Protein AF-A0A812VW55-F1 (afdb_monomer_lite)

Sequence (565 aa):
MFAVNARRAIAVASAATVKLHWDRREGDRERWERSRPLRCEELTLQATAQRLLPHAVQFAELHGLLYGAKDRSSDASAATQCPVAMLPFKIPRRAFDECVALSPLWNQLVDAAARDLQWLYATLEPAAKADDFTARLLQMSRELHKEGLRQPMMLGIHRSDYMLHESGTPRFLQVELNTIASSMASHSANVRKLHNYVLGRYGSQSDDVGRSLQAHFGVPSTQIVDRLPANVALKEIPRAFAKAHAAHGVKDAFVLFVVQDDERNFADQRFLEYALWEDPKRDPNFDNHPYSNLRGRTMESKCSLAEKVSTIQLPSIEGGGLGHLGMKVIELIIAASLHFVPSMARAPRFALLSLVAAFALLRWSAPSFAGARGPKVSFQSALQQKLTAFGRHSCTARAAVGIFYATQTGNTETVASKLAEATGLEASDYDGEDFSDLDGVIAGCPTWNTGADEYRSGTTWDDYLDTIKEYDLKGKVVAVFGCGDSQSYADNFCDGIEELHDAFRAAGAKMVGYVDESGYSYGESKSVKDGKFLGLPLDEDNEDDQTDDRIAAWVEQLKGEGMPL

Secondary structure (DSSP, 8-state):
--SSGGGTT-SSSSSTTS--------S-HHHHSS-PPPPHHHHHHHHHHHHHHHHHHHHHHHTT-EEE-S--SS-TT-EEEPP--SSPPP--HHHHHHHHHHHHHHHHHHHHHHH-HHHHHHHHHHHHTT-HHHHHHHHHHHHHHHH--S--------EEEEEEE-SSS-EEEEEEEE-SS---HHHHHHHHHHHHHHIIIIITSSSHHHHHHHHHHTS-TTTTTTTSPP--HHHHHHHHHHHHHHHH--TT-EEEEEE-TT-S-HHHHHHHHHHHHS--TT-TT-SS-S-TTTTT-EEEEE--TTS-TT-------TT--TTTTTTSEEEEE---------SS-------SS-SS------------------------SSSSS-----S--------SEEEEE--SSSHHHHHHHHHHHHHT--EEE-SS---TT-SEEEEEEE--STT-SS--S-SHHHHHHHHHHTS--TT-EEEEEEE--TTTTGGGTTTHHHHHHHHHHHTT-EEE--EEGGG---S--TTEETTEESSEEE-TTT-HHHHHHHHHHHHHHHHHHT---

Foldseek 3Di:
DPPPQVVVLPPCLLVPLPPPDDDDDPPCPVVPVPDPPDDPLSVLVSVLSVVCVVVLLVLQVVQLQWWADPDCVPPVPHIDHHNADLADDDDDPVQVVVVVVCVVVVVVVCVVQVPPLVNVCVVCVVVLVFDVVSVVVNVVVVVCVVVNPPDPDDFWDKDWDWDWDPPPPTHTDTQDIGGFQPFCLSVVQSSLVSNLCLLLVQCLDPDSSVVSQCVVNVHHSVCSNVPRDHRCSLPVVLVSVLVVVVVLVQQQAAEEEEDEPNGGSVSRVVSSVVSLADDVVVDPPDDPDSRPSHHVGYAYFYDDVVDPPVDRPGPDPPDDDPVPRVSRYDYGHNDDPPDDDDDDDDDADDDPRDDDDDDDDDDDDDDDDDDDDDDDDDDDDDPPPPPDDPDDDDDLDQPAEEEEEWDDPCPQVVLSVLLCVLQVHDYDYDPPDDCPSYLEYEYEAEADQQPDPADGRVTVCSVCLQVLLQAQQANREYAYEYEAAQPPRLAAFRQVRVSNLVSNVSNNHHQFQWAACPVDRGDHHNQDDPRTGSHHGDYCPPVVVCSSVSSNVSVVRCVVVPRPD

Radius of gyration: 27.78 Å; chains: 1; bounding box: 67×78×72 Å

Structure (mmCIF, N/CA/C/O backbone):
data_AF-A0A812VW55-F1
#
_entry.id   AF-A0A812VW55-F1
#
loop_
_atom_site.group_PDB
_atom_site.id
_atom_site.type_symbol
_atom_site.label_atom_id
_atom_site.label_alt_id
_atom_site.label_comp_id
_atom_site.label_asym_id
_atom_site.label_entity_id
_atom_site.label_seq_id
_atom_site.pdbx_PDB_ins_code
_atom_site.Cartn_x
_atom_site.Cartn_y
_atom_site.Cartn_z
_atom_site.occupancy
_atom_site.B_iso_or_equiv
_atom_site.auth_seq_id
_atom_site.auth_comp_id
_atom_site.auth_asym_id
_atom_site.auth_atom_id
_atom_site.pdbx_PDB_model_num
ATOM 1 N N . MET A 1 1 ? -16.621 -4.123 -27.267 1.00 25.91 1 MET A N 1
ATOM 2 C CA . MET A 1 1 ? -16.439 -2.985 -26.340 1.00 25.91 1 MET A CA 1
ATOM 3 C C . MET A 1 1 ? -15.447 -3.323 -25.208 1.00 25.91 1 MET A C 1
ATOM 5 O O . MET A 1 1 ? -15.561 -2.794 -24.121 1.00 25.91 1 MET A O 1
ATOM 9 N N . PHE A 1 2 ? -14.440 -4.173 -25.479 1.00 25.84 2 PHE A N 1
ATOM 10 C CA . PHE A 1 2 ? -13.490 -4.737 -24.495 1.00 25.84 2 PHE A CA 1
ATOM 11 C C . PHE A 1 2 ? -12.021 -4.354 -24.791 1.00 25.84 2 PHE A C 1
ATOM 13 O O . PHE A 1 2 ? -11.095 -5.026 -24.361 1.00 25.84 2 PHE A O 1
ATOM 20 N N . ALA A 1 3 ? -11.788 -3.296 -25.575 1.00 25.17 3 ALA A N 1
ATOM 21 C CA . ALA A 1 3 ? -10.467 -3.009 -26.152 1.00 25.17 3 ALA A CA 1
ATOM 22 C C . ALA A 1 3 ? -9.852 -1.660 -25.734 1.00 25.17 3 ALA A C 1
ATOM 24 O O . ALA A 1 3 ? -8.789 -1.307 -26.234 1.00 25.17 3 ALA A O 1
ATOM 25 N N . VAL A 1 4 ? -10.485 -0.907 -24.826 1.00 25.30 4 VAL A N 1
ATOM 26 C CA . VAL A 1 4 ? -10.019 0.449 -24.461 1.00 25.30 4 VAL A CA 1
ATOM 27 C C . VAL A 1 4 ? -9.321 0.493 -23.090 1.00 25.30 4 VAL A C 1
ATOM 29 O O . VAL A 1 4 ? -8.389 1.271 -22.916 1.00 25.30 4 VAL A O 1
ATOM 32 N N . ASN A 1 5 ? -9.613 -0.437 -22.171 1.00 29.86 5 ASN A N 1
ATOM 33 C CA . ASN A 1 5 ? -8.994 -0.454 -20.832 1.00 29.86 5 ASN A CA 1
ATOM 34 C C . ASN A 1 5 ? -7.623 -1.155 -20.751 1.00 29.86 5 ASN A C 1
ATOM 36 O O . ASN A 1 5 ? -6.905 -0.983 -19.770 1.00 29.86 5 ASN A O 1
ATOM 40 N N . ALA A 1 6 ? -7.193 -1.866 -21.800 1.00 29.61 6 ALA A N 1
ATOM 41 C CA . ALA A 1 6 ? -5.897 -2.556 -21.817 1.00 29.61 6 ALA A CA 1
ATOM 42 C C . ALA A 1 6 ? -4.683 -1.612 -21.979 1.00 29.61 6 ALA A C 1
ATOM 44 O O . ALA A 1 6 ? -3.548 -2.030 -21.763 1.00 29.61 6 ALA A O 1
ATOM 45 N N . ARG A 1 7 ? -4.890 -0.338 -22.355 1.00 28.98 7 ARG A N 1
ATOM 46 C CA . ARG A 1 7 ? -3.792 0.630 -22.554 1.00 28.98 7 ARG A CA 1
ATOM 47 C C . ARG A 1 7 ? -3.378 1.380 -21.282 1.00 28.98 7 ARG A C 1
ATOM 49 O O . ARG A 1 7 ? -2.230 1.800 -21.202 1.00 28.98 7 ARG A O 1
ATOM 56 N N . ARG A 1 8 ? -4.252 1.504 -20.275 1.00 31.56 8 ARG A N 1
ATOM 57 C CA . ARG A 1 8 ? -3.973 2.280 -19.044 1.00 31.56 8 ARG A CA 1
ATOM 58 C C . ARG A 1 8 ? -3.249 1.496 -17.936 1.00 31.56 8 ARG A C 1
ATOM 60 O O . ARG A 1 8 ? -2.730 2.106 -17.014 1.00 31.56 8 ARG A O 1
ATOM 67 N N . ALA A 1 9 ? -3.087 0.175 -18.064 1.00 32.41 9 ALA A N 1
ATOM 68 C CA . ALA A 1 9 ? -2.228 -0.618 -17.168 1.00 32.41 9 ALA A CA 1
ATOM 69 C C . ALA A 1 9 ? -0.722 -0.537 -17.522 1.00 32.41 9 ALA A C 1
ATOM 71 O O . ALA A 1 9 ? 0.112 -1.203 -16.907 1.00 32.41 9 ALA A O 1
ATOM 72 N N . ILE A 1 10 ? -0.354 0.260 -18.533 1.00 36.84 10 ILE A N 1
ATOM 73 C CA . ILE A 1 10 ? 0.981 0.273 -19.144 1.00 36.84 10 ILE A CA 1
ATOM 74 C C . ILE A 1 10 ? 1.537 1.705 -19.134 1.00 36.84 10 ILE A C 1
ATOM 76 O O . ILE A 1 10 ? 1.794 2.301 -20.171 1.00 36.84 10 ILE A O 1
ATOM 80 N N . ALA A 1 11 ? 1.755 2.246 -17.936 1.00 29.52 11 ALA A N 1
ATOM 81 C CA . ALA A 1 11 ? 2.668 3.376 -17.719 1.00 29.52 11 ALA A CA 1
ATOM 82 C C . ALA A 1 11 ? 3.926 2.976 -16.921 1.00 29.52 11 ALA A C 1
ATOM 84 O O . ALA A 1 11 ? 4.789 3.804 -16.662 1.00 29.52 11 ALA A O 1
ATOM 85 N N . VAL A 1 12 ? 4.089 1.691 -16.570 1.00 32.25 12 VAL A N 1
ATOM 86 C CA . VAL A 1 12 ? 5.281 1.211 -15.832 1.00 32.25 12 VAL A CA 1
ATOM 87 C C . VAL A 1 12 ? 6.010 0.062 -16.546 1.00 32.25 12 VAL A C 1
ATOM 89 O O . VAL A 1 12 ? 7.169 -0.212 -16.250 1.00 32.25 12 VAL A O 1
ATOM 92 N N . ALA A 1 13 ? 5.411 -0.564 -17.567 1.00 29.78 13 ALA A N 1
ATOM 93 C CA . ALA A 1 13 ? 6.062 -1.648 -18.315 1.00 29.78 13 ALA A CA 1
ATOM 94 C C . ALA A 1 13 ? 6.881 -1.191 -19.545 1.00 29.78 13 ALA A C 1
ATOM 96 O O . ALA A 1 13 ? 7.642 -1.991 -20.084 1.00 29.78 13 ALA A O 1
ATOM 97 N N . SER A 1 14 ? 6.812 0.082 -19.960 1.00 29.41 14 SER A N 1
ATOM 98 C CA . SER A 1 14 ? 7.770 0.674 -20.919 1.00 29.41 14 SER A CA 1
ATOM 99 C C . SER A 1 14 ? 8.975 1.337 -20.234 1.00 29.41 14 SER A C 1
ATOM 101 O O . SER A 1 14 ? 10.020 1.475 -20.867 1.00 29.41 14 SER A O 1
ATOM 103 N N . ALA A 1 15 ? 8.870 1.633 -18.930 1.00 29.83 15 ALA A N 1
ATOM 104 C CA . ALA A 1 15 ? 9.969 2.037 -18.045 1.00 29.83 15 ALA A CA 1
ATOM 105 C C . ALA A 1 15 ? 10.716 0.837 -17.411 1.00 29.83 15 ALA A C 1
ATOM 107 O O . ALA A 1 15 ? 11.687 1.002 -16.669 1.00 29.83 15 ALA A O 1
ATOM 108 N N . ALA A 1 16 ? 10.286 -0.396 -17.710 1.00 30.59 16 ALA A N 1
ATOM 109 C CA . ALA A 1 16 ? 10.711 -1.629 -17.042 1.00 30.59 16 ALA A CA 1
ATOM 110 C C . ALA A 1 16 ? 12.095 -2.166 -17.459 1.00 30.59 16 ALA A C 1
ATOM 112 O O . ALA A 1 16 ? 12.325 -3.377 -17.483 1.00 30.59 16 ALA A O 1
ATOM 113 N N . THR A 1 17 ? 13.061 -1.290 -17.743 1.00 29.94 17 THR A N 1
ATOM 114 C CA . THR A 1 17 ? 14.485 -1.678 -17.716 1.00 29.94 17 THR A CA 1
ATOM 115 C C . THR A 1 17 ? 15.414 -0.635 -17.082 1.00 29.94 17 THR A C 1
ATOM 117 O O . THR A 1 17 ? 16.628 -0.805 -17.101 1.00 29.94 17 THR A O 1
ATOM 120 N N . VAL A 1 18 ? 14.885 0.390 -16.402 1.00 29.70 18 VAL A N 1
ATOM 121 C CA . VAL A 1 18 ? 15.720 1.348 -15.646 1.00 29.70 18 VAL A CA 1
ATOM 122 C C . VAL A 1 18 ? 15.209 1.536 -14.221 1.00 29.70 18 VAL A C 1
ATOM 124 O O . VAL A 1 18 ? 14.910 2.634 -13.783 1.00 29.70 18 VAL A O 1
ATOM 127 N N . LYS A 1 19 ? 15.120 0.444 -13.462 1.00 32.22 19 LYS A N 1
ATOM 128 C CA . LYS A 1 19 ? 15.203 0.487 -11.990 1.00 32.22 19 LYS A CA 1
ATOM 129 C C . LYS A 1 19 ? 16.060 -0.684 -11.507 1.00 32.22 19 LYS A C 1
ATOM 131 O O . LYS A 1 19 ? 15.605 -1.580 -10.808 1.00 32.22 19 LYS A O 1
ATOM 136 N N . LEU A 1 20 ? 17.317 -0.699 -11.951 1.00 30.31 20 LEU A N 1
ATOM 137 C CA . LEU A 1 20 ? 18.389 -1.505 -11.365 1.00 30.31 20 LEU A CA 1
ATOM 138 C C . LEU A 1 20 ? 19.392 -0.548 -10.717 1.00 30.31 20 LEU A C 1
ATOM 140 O O . LEU A 1 20 ? 20.309 -0.080 -11.386 1.00 30.31 20 LEU A O 1
ATOM 144 N N . HIS A 1 21 ? 19.121 -0.227 -9.452 1.00 26.58 21 HIS A N 1
ATOM 145 C CA . HIS A 1 21 ? 20.035 0.109 -8.351 1.00 26.58 21 HIS A CA 1
ATOM 146 C C . HIS A 1 21 ? 19.338 1.065 -7.383 1.00 26.58 21 HIS A C 1
ATOM 148 O O . HIS A 1 21 ? 18.957 2.176 -7.742 1.00 26.58 21 HIS A O 1
ATOM 154 N N . TRP A 1 22 ? 19.161 0.593 -6.154 1.00 26.17 22 TRP A N 1
ATOM 155 C CA . TRP A 1 22 ? 18.774 1.401 -5.011 1.00 26.17 22 TRP A CA 1
ATOM 156 C C . TRP A 1 22 ? 20.063 1.816 -4.298 1.00 26.17 22 TRP A C 1
ATOM 158 O O . TRP A 1 22 ? 20.622 1.026 -3.545 1.00 26.17 22 TRP A O 1
ATOM 168 N N . ASP A 1 23 ? 20.551 3.029 -4.555 1.00 27.92 23 ASP A N 1
ATOM 169 C CA . ASP A 1 23 ? 21.560 3.668 -3.704 1.00 27.92 23 ASP A CA 1
ATOM 170 C C . ASP A 1 23 ? 21.114 5.116 -3.444 1.00 27.92 23 ASP A C 1
ATOM 172 O O . ASP A 1 23 ? 21.144 5.976 -4.325 1.00 27.92 23 ASP A O 1
ATOM 176 N N . ARG A 1 24 ? 20.570 5.352 -2.245 1.00 33.72 24 ARG A N 1
ATOM 177 C CA . ARG A 1 24 ? 20.049 6.647 -1.785 1.00 33.72 24 ARG A CA 1
ATOM 178 C C . ARG A 1 24 ? 21.213 7.517 -1.304 1.00 33.72 24 ARG A C 1
ATOM 180 O O . ARG A 1 24 ? 21.607 7.403 -0.146 1.00 33.72 24 ARG A O 1
ATOM 187 N N . ARG A 1 25 ? 21.726 8.398 -2.170 1.00 31.45 25 ARG A N 1
ATOM 188 C CA . ARG A 1 25 ? 22.395 9.665 -1.803 1.00 31.45 25 ARG A CA 1
ATOM 189 C C . ARG A 1 25 ? 22.074 10.727 -2.862 1.00 31.45 25 ARG A C 1
ATOM 191 O O . ARG A 1 25 ? 22.476 10.598 -4.011 1.00 31.45 25 ARG A O 1
ATOM 198 N N . GLU A 1 26 ? 21.335 11.757 -2.463 1.00 38.94 26 GLU A N 1
ATOM 199 C CA . GLU A 1 26 ? 20.624 12.734 -3.315 1.00 38.94 26 GLU A CA 1
ATOM 200 C C . GLU A 1 26 ? 21.482 13.845 -3.950 1.00 38.94 26 GLU A C 1
ATOM 202 O O . GLU A 1 26 ? 20.957 14.835 -4.434 1.00 38.94 26 GLU A O 1
ATOM 207 N N . GLY A 1 27 ? 22.801 13.677 -4.043 1.00 31.33 27 GLY A N 1
ATOM 208 C CA . GLY A 1 27 ? 23.683 14.706 -4.616 1.00 31.33 27 GLY A CA 1
ATOM 209 C C . GLY A 1 27 ? 23.893 14.662 -6.137 1.00 31.33 27 GLY A C 1
ATOM 210 O O . GLY A 1 27 ? 24.720 15.420 -6.625 1.00 31.33 27 GLY A O 1
ATOM 211 N N . ASP A 1 28 ? 23.247 13.755 -6.882 1.00 34.38 28 ASP A N 1
ATOM 212 C CA . ASP A 1 28 ? 23.661 13.427 -8.266 1.00 34.38 28 ASP A CA 1
ATOM 213 C C . ASP A 1 28 ? 22.475 13.208 -9.250 1.00 34.38 28 ASP A C 1
ATOM 215 O O . ASP A 1 28 ? 22.609 12.477 -10.233 1.00 34.38 28 ASP A O 1
ATOM 219 N N . ARG A 1 29 ? 21.296 13.825 -9.026 1.00 37.91 29 ARG A N 1
ATOM 220 C CA . ARG A 1 29 ? 20.134 13.693 -9.947 1.00 37.91 29 ARG A CA 1
ATOM 221 C C . ARG A 1 29 ? 20.349 14.367 -11.311 1.00 37.91 29 ARG A C 1
ATOM 223 O O . ARG A 1 29 ? 20.083 13.725 -12.325 1.00 37.91 29 ARG A O 1
ATOM 230 N N . GLU A 1 30 ? 20.947 15.560 -11.376 1.00 34.97 30 GLU A N 1
ATOM 231 C CA . GLU A 1 30 ? 21.299 16.202 -12.663 1.00 34.97 30 GLU A CA 1
ATOM 232 C C . GLU A 1 30 ? 22.324 15.392 -13.479 1.00 34.97 30 GLU A C 1
ATOM 234 O O . GLU A 1 30 ? 22.380 15.467 -14.710 1.00 34.97 30 GLU A O 1
ATOM 239 N N . ARG A 1 31 ? 23.134 14.554 -12.819 1.00 36.34 31 ARG A N 1
ATOM 240 C CA . ARG A 1 31 ? 24.036 13.631 -13.513 1.00 36.34 31 ARG A CA 1
ATOM 241 C C . ARG A 1 31 ? 23.276 12.464 -14.151 1.00 36.34 31 ARG A C 1
ATOM 243 O O . ARG A 1 31 ? 23.803 11.882 -15.102 1.00 36.34 31 ARG A O 1
ATOM 250 N N . TRP A 1 32 ? 22.071 12.124 -13.677 1.00 36.53 32 TRP A N 1
ATOM 251 C CA . TRP A 1 32 ? 21.369 10.917 -14.117 1.00 36.53 32 TRP A CA 1
ATOM 252 C C . TRP A 1 32 ? 20.424 11.109 -15.305 1.00 36.53 32 TRP A C 1
ATOM 254 O O . TRP A 1 32 ? 20.273 10.202 -16.124 1.00 36.53 32 TRP A O 1
ATOM 264 N N . GLU A 1 33 ? 19.852 12.304 -15.450 1.00 37.69 33 GLU A N 1
ATOM 265 C CA . GLU A 1 33 ? 19.030 12.670 -16.615 1.00 37.69 33 GLU A CA 1
ATOM 266 C C . GLU A 1 33 ? 19.855 12.945 -17.876 1.00 37.69 33 GLU A C 1
ATOM 268 O O . GLU A 1 33 ? 19.335 12.926 -18.996 1.00 37.69 33 GLU A O 1
ATOM 273 N N . ARG A 1 34 ? 21.186 13.029 -17.745 1.00 37.44 34 ARG A N 1
ATOM 274 C CA . ARG A 1 34 ? 22.059 12.640 -18.851 1.00 37.44 34 ARG A CA 1
ATOM 275 C C . ARG A 1 34 ? 21.916 11.143 -19.051 1.00 37.44 34 ARG A C 1
ATOM 277 O O . ARG A 1 34 ? 22.657 10.365 -18.457 1.00 37.44 34 ARG A O 1
ATOM 284 N N . SER A 1 35 ? 20.958 10.778 -19.903 1.00 44.16 35 SER A N 1
ATOM 285 C CA . SER A 1 35 ? 20.797 9.463 -20.518 1.00 44.16 35 SER A CA 1
ATOM 286 C C . SER A 1 35 ? 22.146 8.759 -20.639 1.00 44.16 35 SER A C 1
ATOM 288 O O . SER A 1 35 ? 22.896 8.958 -21.600 1.00 44.16 35 SER A O 1
ATOM 290 N N . ARG A 1 36 ? 22.480 7.896 -19.664 1.00 46.25 36 ARG A N 1
ATOM 291 C CA . ARG A 1 36 ? 23.476 6.888 -19.989 1.00 46.25 36 ARG A CA 1
ATOM 292 C C . ARG A 1 36 ? 22.839 6.092 -21.117 1.00 46.25 36 ARG A C 1
ATOM 294 O O . ARG A 1 36 ? 21.678 5.689 -20.980 1.00 46.25 36 ARG A O 1
ATOM 301 N N . PRO A 1 37 ? 23.537 5.889 -22.237 1.00 43.78 37 PRO A N 1
ATOM 302 C CA . PRO A 1 37 ? 23.048 4.950 -23.218 1.00 43.78 37 PRO A CA 1
ATOM 303 C C . PRO A 1 37 ? 22.781 3.640 -22.478 1.00 43.78 37 PRO A C 1
ATOM 305 O O . PRO A 1 37 ? 23.650 3.137 -21.755 1.00 43.78 37 PRO A O 1
ATOM 308 N N . LEU A 1 38 ? 21.546 3.148 -22.595 1.00 46.91 38 LEU A N 1
ATOM 309 C CA . LEU A 1 38 ? 21.190 1.839 -22.075 1.00 46.91 38 LEU A CA 1
ATOM 310 C C . LEU A 1 38 ? 22.217 0.850 -22.603 1.00 46.91 38 LEU A C 1
ATOM 312 O O . LEU A 1 38 ? 22.577 0.869 -23.786 1.00 46.91 38 LEU A O 1
ATOM 316 N N . ARG A 1 39 ? 22.716 -0.012 -21.720 1.00 55.88 39 ARG A N 1
ATOM 317 C CA . ARG A 1 39 ? 23.609 -1.076 -22.181 1.00 55.88 39 ARG A CA 1
ATOM 318 C C . ARG A 1 39 ? 22.828 -1.941 -23.169 1.00 55.88 39 ARG A C 1
ATOM 320 O O . ARG A 1 39 ? 21.616 -2.091 -23.037 1.00 55.88 39 ARG A O 1
ATOM 327 N N . CYS A 1 40 ? 23.506 -2.541 -24.146 1.00 55.09 40 CYS A N 1
ATOM 328 C CA . CYS A 1 40 ? 22.842 -3.403 -25.135 1.00 55.09 40 CYS A CA 1
ATOM 329 C C . CYS A 1 40 ? 21.952 -4.475 -24.474 1.00 55.09 40 CYS A C 1
ATOM 331 O O . CYS A 1 40 ? 20.873 -4.782 -24.973 1.00 55.09 40 CYS A O 1
ATOM 333 N N . GLU A 1 41 ? 22.361 -4.989 -23.313 1.00 61.97 41 GLU A N 1
ATOM 334 C CA . GLU A 1 41 ? 21.586 -5.935 -22.501 1.00 61.97 41 GLU A CA 1
ATOM 335 C C . GLU A 1 41 ? 20.262 -5.349 -21.977 1.00 61.97 41 GLU A C 1
ATOM 337 O O . GLU A 1 41 ? 19.244 -6.038 -21.978 1.00 61.97 41 GLU A O 1
ATOM 342 N N . GLU A 1 42 ? 20.251 -4.074 -21.579 1.00 62.00 42 GLU A N 1
ATOM 343 C CA . GLU A 1 42 ? 19.067 -3.365 -21.076 1.00 62.00 42 GLU A CA 1
ATOM 344 C C . GLU A 1 42 ? 18.072 -3.093 -22.218 1.00 62.00 42 GLU A C 1
ATOM 346 O O . GLU A 1 42 ? 16.885 -3.382 -22.090 1.00 62.00 42 GLU A O 1
ATOM 351 N N . LEU A 1 43 ? 18.557 -2.664 -23.388 1.00 61.06 43 LEU A N 1
ATOM 352 C CA . LEU A 1 43 ? 17.723 -2.520 -24.593 1.00 61.06 43 LEU A CA 1
ATOM 353 C C . LEU A 1 43 ? 17.110 -3.857 -25.034 1.00 61.06 43 LEU A C 1
ATOM 355 O O . LEU A 1 43 ? 15.939 -3.930 -25.412 1.00 61.06 43 LEU A O 1
ATOM 359 N N . THR A 1 44 ? 17.892 -4.935 -24.950 1.00 75.50 44 THR A N 1
ATOM 360 C CA . THR A 1 44 ? 17.442 -6.283 -25.322 1.00 75.50 44 THR A CA 1
ATOM 361 C C . THR A 1 44 ? 16.364 -6.795 -24.365 1.00 75.50 44 THR A C 1
ATOM 363 O O . THR A 1 44 ? 15.380 -7.404 -24.797 1.00 75.50 44 THR A O 1
ATOM 366 N N . LEU A 1 45 ? 16.506 -6.526 -23.064 1.00 79.69 45 LEU A N 1
ATOM 367 C CA . LEU A 1 45 ? 15.505 -6.911 -22.075 1.00 79.69 45 LEU A CA 1
ATOM 368 C C . LEU A 1 45 ? 14.220 -6.086 -22.213 1.00 79.69 45 LEU A C 1
ATOM 370 O O . LEU A 1 45 ? 13.138 -6.648 -22.068 1.00 79.69 45 LEU A O 1
ATOM 374 N N . GLN A 1 46 ? 14.310 -4.803 -22.567 1.00 76.81 46 GLN A N 1
ATOM 375 C CA . GLN A 1 46 ? 13.135 -3.971 -22.838 1.00 76.81 46 GLN A CA 1
ATOM 376 C C . GLN A 1 46 ? 12.335 -4.493 -24.041 1.00 76.81 46 GLN A C 1
ATOM 378 O O . GLN A 1 46 ? 11.115 -4.647 -23.963 1.00 76.81 46 GLN A O 1
ATOM 383 N N . ALA A 1 47 ? 13.012 -4.839 -25.140 1.00 77.50 47 ALA A N 1
ATOM 384 C CA . ALA A 1 47 ? 12.367 -5.453 -26.303 1.00 77.50 47 ALA A CA 1
ATOM 385 C C . ALA A 1 47 ? 11.738 -6.814 -25.954 1.00 77.50 47 ALA A C 1
ATOM 387 O O . ALA A 1 47 ? 10.620 -7.130 -26.370 1.00 77.50 47 ALA A O 1
ATOM 388 N N . THR A 1 48 ? 12.430 -7.608 -25.133 1.00 84.00 48 THR A N 1
ATOM 389 C CA . THR A 1 48 ? 11.897 -8.862 -24.584 1.00 84.00 48 THR A CA 1
ATOM 390 C C . THR A 1 48 ? 10.645 -8.609 -23.747 1.00 84.00 48 THR A C 1
ATOM 392 O O . THR A 1 48 ? 9.638 -9.294 -23.921 1.00 84.00 48 THR A O 1
ATOM 395 N N . ALA A 1 49 ? 10.659 -7.584 -22.899 1.00 82.81 49 ALA A N 1
ATOM 396 C CA . ALA A 1 49 ? 9.530 -7.218 -22.064 1.00 82.81 49 ALA A CA 1
ATOM 397 C C . A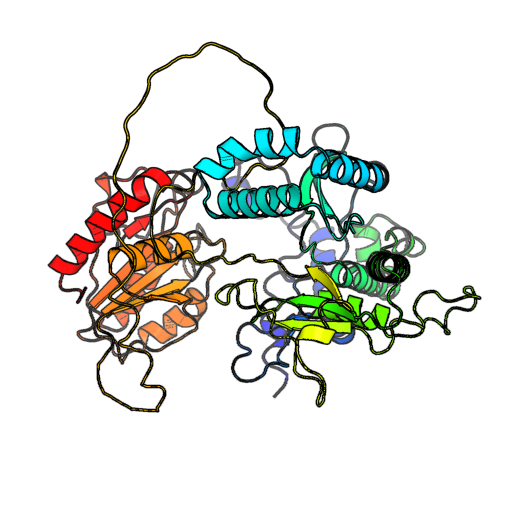LA A 1 49 ? 8.296 -6.837 -22.897 1.00 82.81 49 ALA A C 1
ATOM 399 O O . ALA A 1 49 ? 7.207 -7.349 -22.648 1.00 82.81 49 ALA A O 1
ATOM 400 N N . GLN A 1 50 ? 8.469 -6.025 -23.943 1.00 84.19 50 GLN A N 1
ATOM 401 C CA . GLN A 1 50 ? 7.380 -5.652 -24.852 1.00 84.19 50 GLN A CA 1
ATOM 402 C C . GLN A 1 50 ? 6.751 -6.867 -25.548 1.00 84.19 50 GLN A C 1
ATOM 404 O O . GLN A 1 50 ? 5.530 -6.936 -25.682 1.00 84.19 50 GLN A O 1
ATOM 409 N N . ARG A 1 51 ? 7.563 -7.857 -25.946 1.00 86.62 51 ARG A N 1
ATOM 410 C CA . ARG A 1 51 ? 7.070 -9.104 -26.557 1.00 86.62 51 ARG A CA 1
ATOM 411 C C . ARG A 1 51 ? 6.291 -9.979 -25.573 1.00 86.62 51 ARG A C 1
ATOM 413 O O . ARG A 1 51 ? 5.350 -10.657 -25.975 1.00 86.62 51 ARG A O 1
ATOM 420 N N . LEU A 1 52 ? 6.684 -9.988 -24.302 1.00 87.38 52 LEU A N 1
ATOM 421 C CA . LEU A 1 52 ? 6.067 -10.822 -23.268 1.00 87.38 52 LEU A CA 1
ATOM 422 C C . LEU A 1 52 ? 4.826 -10.189 -22.632 1.00 87.38 52 LEU A C 1
ATOM 424 O O . LEU A 1 52 ? 3.985 -10.913 -22.098 1.00 87.38 52 LEU A O 1
ATOM 428 N N . LEU A 1 53 ? 4.691 -8.866 -22.718 1.00 85.31 53 LEU A N 1
ATOM 429 C CA . LEU A 1 53 ? 3.656 -8.105 -22.027 1.00 85.31 53 LEU A CA 1
ATOM 430 C C . LEU A 1 53 ? 2.224 -8.614 -22.287 1.00 85.31 53 LEU A C 1
ATOM 432 O O . LEU A 1 53 ? 1.532 -8.878 -21.303 1.00 85.31 53 LEU A O 1
ATOM 436 N N . PRO A 1 54 ? 1.769 -8.859 -23.537 1.00 86.81 54 PRO A N 1
ATOM 437 C CA . PRO A 1 54 ? 0.410 -9.357 -23.768 1.00 86.81 54 PRO A CA 1
ATOM 438 C C . PRO A 1 54 ? 0.149 -10.708 -23.090 1.00 86.81 54 PRO A C 1
ATOM 440 O O . PRO A 1 54 ? -0.936 -10.949 -22.568 1.00 86.81 54 PRO A O 1
ATOM 443 N N . HIS A 1 55 ? 1.158 -11.581 -23.051 1.00 89.31 55 HIS A N 1
ATOM 444 C CA . HIS A 1 55 ? 1.055 -12.891 -22.415 1.00 89.31 55 HIS A CA 1
ATOM 445 C C . HIS A 1 55 ? 1.024 -12.799 -20.888 1.00 89.31 55 HIS A C 1
ATOM 447 O O . HIS A 1 55 ? 0.327 -13.585 -20.250 1.00 89.31 55 HIS A O 1
ATOM 453 N N . ALA A 1 56 ? 1.787 -11.872 -20.306 1.00 87.81 56 ALA A N 1
ATOM 454 C CA . ALA A 1 56 ? 1.803 -11.643 -18.866 1.00 87.81 56 ALA A CA 1
ATOM 455 C C . ALA A 1 56 ? 0.476 -11.046 -18.375 1.00 87.81 56 ALA A C 1
ATOM 457 O O . ALA A 1 56 ? -0.057 -11.522 -17.376 1.00 87.81 56 ALA A O 1
ATOM 458 N N . VAL A 1 57 ? -0.081 -10.078 -19.112 1.00 85.88 57 VAL A N 1
ATOM 459 C CA . VAL A 1 57 ? -1.390 -9.461 -18.826 1.00 85.88 57 VAL A CA 1
ATOM 460 C C . VAL A 1 57 ? -2.502 -10.508 -18.873 1.00 85.88 57 VAL A C 1
ATOM 462 O O . VAL A 1 57 ? -3.205 -10.704 -17.887 1.00 85.88 57 VAL A O 1
ATOM 465 N N . GLN A 1 58 ? -2.593 -11.274 -19.966 1.00 88.81 58 GLN A N 1
ATOM 466 C CA . GLN A 1 58 ? -3.594 -12.340 -20.093 1.00 88.81 58 GLN A CA 1
ATOM 467 C C . GLN A 1 58 ? -3.461 -13.391 -18.986 1.00 88.81 58 GLN A C 1
ATOM 469 O O . GLN A 1 58 ? -4.459 -13.874 -18.455 1.00 88.81 58 GLN A O 1
ATOM 474 N N . PHE A 1 59 ? -2.229 -13.754 -18.612 1.00 92.06 59 PHE A N 1
ATOM 475 C CA . PHE A 1 59 ? -2.014 -14.670 -17.498 1.00 92.06 59 PHE A CA 1
ATOM 476 C C . PHE A 1 59 ? -2.509 -14.063 -16.181 1.00 92.06 59 PHE A C 1
ATOM 478 O O . PHE A 1 59 ? -3.194 -14.751 -15.428 1.00 92.06 59 PHE A O 1
ATOM 485 N N . ALA A 1 60 ? -2.177 -12.801 -15.905 1.00 88.81 60 ALA A N 1
ATOM 486 C CA . ALA A 1 60 ? -2.577 -12.110 -14.687 1.00 88.81 60 ALA A CA 1
ATOM 487 C C . ALA A 1 60 ? -4.104 -12.051 -14.534 1.00 88.81 60 ALA A C 1
ATOM 489 O O . ALA A 1 60 ? -4.624 -12.428 -13.482 1.00 88.81 60 ALA A O 1
ATOM 490 N N . GLU A 1 61 ? -4.815 -11.685 -15.601 1.00 87.12 61 GLU A N 1
ATOM 491 C CA . GLU A 1 61 ? -6.280 -11.643 -15.637 1.00 87.12 61 GLU A CA 1
ATOM 492 C C . GLU A 1 61 ? -6.898 -13.023 -15.371 1.00 87.12 61 GLU A C 1
ATOM 494 O O . GLU A 1 61 ? -7.730 -13.177 -14.477 1.00 87.12 61 GLU A O 1
ATOM 499 N N . LEU A 1 62 ? -6.435 -14.057 -16.082 1.00 91.50 62 LEU A N 1
ATOM 500 C CA . LEU A 1 62 ? -6.973 -15.419 -15.970 1.00 91.50 62 LEU A CA 1
ATOM 501 C C . LEU A 1 62 ? -6.654 -16.110 -14.635 1.00 91.50 62 LEU A C 1
ATOM 503 O O . LEU A 1 62 ? -7.263 -17.130 -14.317 1.00 91.50 62 LEU A O 1
ATOM 507 N N . HIS A 1 63 ? -5.703 -15.583 -13.860 1.00 91.62 63 HIS A N 1
ATOM 508 C CA . HIS A 1 63 ? -5.276 -16.152 -12.577 1.00 91.62 63 HIS A CA 1
ATOM 509 C C . HIS A 1 63 ? -5.596 -15.246 -11.382 1.00 91.62 63 HIS A C 1
ATOM 511 O O . HIS A 1 63 ? -5.058 -15.461 -10.295 1.00 91.62 63 HIS A O 1
ATOM 517 N N . GLY A 1 64 ? -6.472 -14.252 -11.561 1.00 89.50 64 GLY A N 1
ATOM 518 C CA . GLY A 1 64 ? -7.000 -13.453 -10.456 1.00 89.50 64 GLY A CA 1
ATOM 519 C C . GLY A 1 64 ? -5.993 -12.487 -9.829 1.00 89.50 64 GLY A C 1
ATOM 520 O O . GLY A 1 64 ? -6.101 -12.163 -8.648 1.00 89.50 64 GLY A O 1
ATOM 521 N N . LEU A 1 65 ? -5.002 -12.013 -10.590 1.00 92.25 65 LEU A N 1
ATOM 522 C CA . LEU A 1 65 ? -4.180 -10.860 -10.205 1.00 92.25 65 LEU A CA 1
ATOM 523 C C . LEU A 1 65 ? -4.956 -9.570 -10.501 1.00 92.25 65 LEU A C 1
ATOM 525 O O . LEU A 1 65 ? -4.610 -8.809 -11.403 1.00 92.25 65 LEU A O 1
ATOM 529 N N . LEU A 1 66 ? -6.036 -9.364 -9.748 1.00 89.69 66 LEU A N 1
ATOM 530 C CA . LEU A 1 66 ? -7.034 -8.323 -9.972 1.00 89.69 66 LEU A CA 1
ATOM 531 C C . LEU A 1 66 ? -7.285 -7.504 -8.703 1.00 89.69 66 LEU A C 1
ATOM 533 O O . LEU A 1 66 ? -7.250 -8.039 -7.600 1.00 89.69 66 LEU A O 1
ATOM 537 N N . TYR A 1 67 ? -7.616 -6.234 -8.887 1.00 86.75 67 TYR A N 1
ATOM 538 C CA . TYR A 1 67 ? -8.259 -5.376 -7.899 1.00 86.75 67 TYR A CA 1
ATOM 539 C C . TYR A 1 67 ? -9.655 -4.993 -8.374 1.00 86.75 67 TYR A C 1
ATOM 541 O O . TYR A 1 67 ? -9.954 -5.044 -9.564 1.00 86.75 67 TYR A O 1
ATOM 549 N N . GLY A 1 68 ? -10.508 -4.551 -7.458 1.00 85.06 68 GLY A N 1
ATOM 550 C CA . GLY A 1 68 ? -11.726 -3.837 -7.802 1.00 85.06 68 GLY A CA 1
ATOM 551 C C . GLY A 1 68 ? -11.382 -2.577 -8.598 1.00 85.06 68 GLY A C 1
ATOM 552 O O . GLY A 1 68 ? -10.388 -1.891 -8.307 1.00 85.06 68 GLY A O 1
ATOM 553 N N . ALA A 1 69 ? -12.193 -2.272 -9.611 1.00 83.81 69 ALA A N 1
ATOM 554 C CA . ALA A 1 69 ? -12.119 -0.986 -10.299 1.00 83.81 69 ALA A CA 1
ATOM 555 C C . ALA A 1 69 ? -12.257 0.174 -9.289 1.00 83.81 69 ALA A C 1
ATOM 557 O O . ALA A 1 69 ? -12.760 -0.027 -8.183 1.00 83.81 69 ALA A O 1
ATOM 558 N N . LYS A 1 70 ? -11.733 1.360 -9.631 1.00 77.44 70 LYS A N 1
ATOM 559 C CA . LYS A 1 70 ? -11.872 2.555 -8.778 1.00 77.44 70 LYS A CA 1
ATOM 560 C C . LYS A 1 70 ? -13.343 2.979 -8.693 1.00 77.44 70 LYS A C 1
ATOM 562 O O . LYS A 1 70 ? -13.864 3.100 -7.598 1.00 77.44 70 LYS A O 1
ATOM 567 N N . ASP A 1 71 ? -14.011 3.066 -9.842 1.00 75.69 71 ASP A N 1
ATOM 568 C CA . ASP A 1 71 ? -15.461 3.229 -9.921 1.00 75.69 71 ASP A CA 1
ATOM 569 C C . ASP A 1 71 ? -16.141 1.853 -10.014 1.00 75.69 71 ASP A C 1
ATOM 571 O O . ASP A 1 71 ? -16.051 1.155 -11.028 1.00 75.69 71 ASP A O 1
ATOM 575 N N . ARG A 1 72 ? -16.778 1.438 -8.916 1.00 67.94 72 ARG A N 1
ATOM 576 C CA . ARG A 1 72 ? -17.639 0.241 -8.831 1.00 67.94 72 ARG A CA 1
ATOM 577 C C . ARG A 1 72 ? -19.085 0.598 -8.494 1.00 67.94 72 ARG A C 1
ATOM 579 O O . ARG A 1 72 ? -19.883 -0.305 -8.247 1.00 67.94 72 ARG A O 1
ATOM 586 N N . SER A 1 73 ? -19.424 1.889 -8.485 1.00 68.31 73 SER A N 1
ATOM 587 C CA . SER A 1 73 ? -20.741 2.391 -8.075 1.00 68.31 73 SER A CA 1
ATOM 588 C C . SER A 1 73 ? -21.871 1.792 -8.924 1.00 68.31 73 SER A C 1
ATOM 590 O O . SER A 1 73 ? -22.936 1.444 -8.413 1.00 68.31 73 SER A O 1
ATOM 592 N N . SER A 1 74 ? -21.601 1.599 -10.218 1.00 71.38 74 SER A N 1
ATOM 593 C CA . SER A 1 74 ? -22.530 1.039 -11.202 1.00 71.38 74 SER A CA 1
ATOM 594 C C . SER A 1 74 ? -22.411 -0.480 -11.386 1.00 71.38 74 SER A C 1
ATOM 596 O O . SER A 1 74 ? -23.382 -1.120 -11.795 1.00 71.38 74 SER A O 1
ATOM 598 N N . ASP A 1 75 ? -21.255 -1.074 -11.065 1.00 78.00 75 ASP A N 1
ATOM 599 C CA . ASP A 1 75 ? -20.993 -2.510 -11.195 1.00 78.00 75 ASP A CA 1
ATOM 600 C C . ASP A 1 75 ? -20.015 -3.009 -10.119 1.00 78.00 75 ASP A C 1
ATOM 602 O O . ASP A 1 75 ? -18.791 -2.886 -10.222 1.00 78.00 75 ASP A O 1
ATOM 606 N N . ALA A 1 76 ? -20.563 -3.675 -9.101 1.00 72.81 76 ALA A N 1
ATOM 607 C CA . ALA A 1 76 ? -19.776 -4.285 -8.038 1.00 72.81 76 ALA A CA 1
ATOM 608 C C . ALA A 1 76 ? -18.849 -5.411 -8.538 1.00 72.81 76 ALA A C 1
ATOM 610 O O . ALA A 1 76 ? -17.928 -5.791 -7.820 1.00 72.81 76 ALA A O 1
ATOM 611 N N . SER A 1 77 ? -19.041 -5.957 -9.740 1.00 81.75 77 SER A N 1
ATOM 612 C CA . SER A 1 77 ? -18.152 -6.969 -10.324 1.00 81.75 77 SER A CA 1
ATOM 613 C C . SER A 1 77 ? -16.977 -6.379 -11.110 1.00 81.75 77 SER A C 1
ATOM 615 O O . SER A 1 77 ? -16.057 -7.118 -11.472 1.00 81.75 77 SER A O 1
ATOM 617 N N . ALA A 1 78 ? -16.959 -5.058 -11.330 1.00 85.94 78 ALA A N 1
ATOM 618 C CA . ALA A 1 78 ? -15.913 -4.404 -12.099 1.00 85.94 78 ALA A CA 1
ATOM 619 C C . ALA A 1 78 ? -14.536 -4.561 -11.433 1.00 85.94 78 ALA A C 1
ATOM 621 O O . ALA A 1 78 ? -14.320 -4.219 -10.264 1.00 85.94 78 ALA A O 1
ATOM 622 N N . ALA A 1 79 ? -13.582 -5.064 -12.216 1.00 86.94 79 ALA A N 1
ATOM 623 C CA . ALA A 1 79 ? -12.223 -5.345 -11.786 1.00 86.94 79 ALA A CA 1
ATOM 624 C C . ALA A 1 79 ? -11.197 -4.798 -12.786 1.00 86.94 79 ALA A C 1
ATOM 626 O O . ALA A 1 79 ? -11.454 -4.678 -13.983 1.00 86.94 79 ALA A O 1
ATOM 627 N N . THR A 1 80 ? -10.013 -4.484 -12.277 1.00 85.75 80 THR A N 1
ATOM 628 C CA . THR A 1 80 ? -8.836 -4.067 -13.036 1.00 85.75 80 THR A CA 1
ATOM 629 C C . THR A 1 80 ? -7.639 -4.924 -12.642 1.00 85.75 80 THR A C 1
ATOM 631 O O . THR A 1 80 ? -7.635 -5.547 -11.582 1.00 85.75 80 THR A O 1
ATOM 634 N N . GLN A 1 81 ? -6.609 -4.977 -13.478 1.00 83.50 81 GLN A N 1
ATOM 635 C CA . GLN A 1 81 ? -5.409 -5.743 -13.166 1.00 83.50 81 GLN A CA 1
ATOM 636 C C . GLN A 1 81 ? -4.665 -5.136 -11.963 1.00 83.50 81 GLN A C 1
ATOM 638 O O . GLN A 1 81 ? -4.467 -3.924 -11.880 1.00 83.50 81 GLN A O 1
ATOM 643 N N . CYS A 1 82 ? -4.196 -5.990 -11.054 1.00 80.94 82 CYS A N 1
ATOM 644 C CA . CYS A 1 82 ? -3.245 -5.599 -10.018 1.00 80.94 82 CYS A CA 1
ATOM 645 C C . CYS A 1 82 ? -1.902 -5.184 -10.669 1.00 80.94 82 CYS A C 1
ATOM 647 O O . CYS A 1 82 ? -1.445 -5.850 -11.614 1.00 80.94 82 CYS A O 1
ATOM 649 N N . PRO A 1 83 ? -1.233 -4.117 -10.189 1.00 83.06 83 PRO A N 1
ATOM 650 C CA . PRO A 1 83 ? 0.132 -3.798 -10.591 1.00 83.06 83 PRO A CA 1
ATOM 651 C C . PRO A 1 83 ? 1.087 -4.920 -10.173 1.00 83.06 83 PRO A C 1
ATOM 653 O O . PRO A 1 83 ? 1.255 -5.204 -8.989 1.00 83.06 83 PRO A O 1
ATOM 656 N N . VAL A 1 84 ? 1.737 -5.560 -11.146 1.00 84.62 84 VAL A N 1
ATOM 657 C CA . VAL A 1 84 ? 2.670 -6.665 -10.894 1.00 84.62 84 VAL A CA 1
ATOM 658 C C . VAL A 1 84 ? 3.939 -6.511 -11.718 1.00 84.62 84 VAL A C 1
ATOM 660 O O . VAL A 1 84 ? 3.906 -6.121 -12.886 1.00 84.62 84 VAL A O 1
ATOM 663 N N . ALA A 1 85 ? 5.077 -6.862 -11.123 1.00 87.62 85 ALA A N 1
ATOM 664 C CA . ALA A 1 85 ? 6.315 -7.006 -11.873 1.00 87.62 85 ALA A CA 1
ATOM 665 C C . ALA A 1 85 ? 6.204 -8.225 -12.799 1.00 87.62 85 ALA A C 1
ATOM 667 O O . ALA A 1 85 ? 5.905 -9.330 -12.345 1.00 87.62 85 ALA A O 1
ATOM 668 N N . MET A 1 86 ? 6.476 -8.047 -14.091 1.00 86.12 86 MET A N 1
ATOM 669 C CA . MET A 1 86 ? 6.427 -9.147 -15.062 1.00 86.12 86 MET A CA 1
ATOM 670 C C . MET A 1 86 ? 7.540 -10.186 -14.848 1.00 86.12 86 MET A C 1
ATOM 672 O O . MET A 1 86 ? 7.350 -11.365 -15.144 1.00 86.12 86 MET A O 1
ATOM 676 N N . LEU A 1 87 ? 8.694 -9.754 -14.334 1.00 89.56 87 LEU A N 1
ATOM 677 C CA . LEU A 1 87 ? 9.849 -10.597 -14.032 1.00 89.56 87 LEU A CA 1
ATOM 678 C C . LEU A 1 87 ? 10.174 -10.532 -12.530 1.00 89.56 87 LEU A C 1
ATOM 680 O O . LEU A 1 87 ? 9.948 -9.489 -11.912 1.00 89.56 87 LEU A O 1
ATOM 684 N N . PRO A 1 88 ? 10.705 -11.614 -11.929 1.00 90.88 88 PRO A N 1
ATOM 685 C CA . PRO A 1 88 ? 11.116 -11.610 -10.529 1.00 90.88 88 PRO A CA 1
ATOM 686 C C . PRO A 1 88 ? 12.352 -10.737 -10.296 1.00 90.88 88 PRO A C 1
ATOM 688 O O . PRO A 1 88 ? 13.212 -10.594 -11.166 1.00 90.88 88 PRO A O 1
ATOM 691 N N . PHE A 1 89 ? 12.478 -10.225 -9.073 1.00 89.25 89 PHE A N 1
ATOM 692 C CA . PHE A 1 89 ? 13.666 -9.504 -8.627 1.00 89.25 89 PHE A CA 1
ATOM 693 C C . PHE A 1 89 ? 14.769 -10.469 -8.157 1.00 89.25 89 PHE A C 1
ATOM 695 O O . PHE A 1 89 ? 14.489 -11.511 -7.560 1.00 89.25 89 PHE A O 1
ATOM 702 N N . LYS A 1 90 ? 16.037 -10.121 -8.412 1.00 88.00 90 LYS A N 1
ATOM 703 C CA . LYS A 1 90 ? 17.198 -10.909 -7.972 1.00 88.00 90 LYS A CA 1
ATOM 704 C C . LYS A 1 90 ? 17.558 -10.544 -6.537 1.00 88.00 90 LYS A C 1
ATOM 706 O O . LYS A 1 90 ? 17.897 -9.399 -6.268 1.00 88.00 90 LYS A O 1
ATOM 711 N N . ILE A 1 91 ? 17.552 -11.529 -5.642 1.00 89.62 91 ILE A N 1
ATOM 712 C CA . ILE A 1 91 ? 17.947 -11.351 -4.239 1.00 89.62 91 ILE A CA 1
ATOM 713 C C . ILE A 1 91 ? 19.055 -12.334 -3.840 1.00 89.62 91 ILE A C 1
ATOM 715 O O . ILE A 1 91 ? 19.087 -13.462 -4.348 1.00 89.62 91 ILE A O 1
ATOM 719 N N . PRO A 1 92 ? 19.964 -11.957 -2.922 1.00 90.94 92 PRO A N 1
ATOM 720 C CA . PRO A 1 92 ? 20.959 -12.877 -2.387 1.00 90.94 92 PRO A CA 1
ATOM 721 C C . PRO A 1 92 ? 20.290 -14.025 -1.621 1.00 90.94 92 PRO A C 1
ATOM 723 O O . PRO A 1 92 ? 19.588 -13.798 -0.637 1.00 90.94 92 PRO A O 1
ATOM 726 N N . ARG A 1 93 ? 20.549 -15.273 -2.038 1.00 90.06 93 ARG A N 1
ATOM 727 C CA . ARG A 1 93 ? 19.947 -16.478 -1.435 1.00 90.06 93 ARG A CA 1
ATOM 728 C C . ARG A 1 93 ? 20.134 -16.539 0.079 1.00 90.06 93 ARG A C 1
ATOM 730 O O . ARG A 1 93 ? 19.169 -16.748 0.795 1.00 90.06 93 ARG A O 1
ATOM 737 N N . ARG A 1 94 ? 21.361 -16.310 0.553 1.00 91.75 94 ARG A N 1
ATOM 738 C CA . ARG A 1 94 ? 21.673 -16.351 1.986 1.00 91.75 94 ARG A CA 1
ATOM 739 C C . ARG A 1 94 ? 20.817 -15.364 2.786 1.00 91.75 94 ARG A C 1
ATOM 741 O O . ARG A 1 94 ? 20.254 -15.752 3.797 1.00 91.75 94 ARG A O 1
ATOM 748 N N . ALA A 1 95 ? 20.697 -14.123 2.315 1.00 91.38 95 ALA A N 1
ATOM 749 C CA . ALA A 1 95 ? 19.900 -13.103 2.991 1.00 91.38 95 ALA A CA 1
ATOM 750 C C . ALA A 1 95 ? 18.406 -13.477 3.006 1.00 91.38 95 ALA A C 1
ATOM 752 O O . ALA A 1 95 ? 17.735 -13.292 4.016 1.00 91.38 95 ALA A O 1
ATOM 753 N N . PHE A 1 96 ? 17.891 -14.044 1.908 1.00 92.69 96 PHE A N 1
ATOM 754 C CA . PHE A 1 96 ? 16.519 -14.555 1.851 1.00 92.69 96 PHE A CA 1
ATOM 755 C C . PHE A 1 96 ? 16.284 -15.699 2.850 1.00 92.69 96 PHE A C 1
ATOM 757 O O . PHE A 1 96 ? 15.319 -15.657 3.610 1.00 92.69 96 PHE A O 1
ATOM 764 N N . ASP A 1 97 ? 17.177 -16.691 2.879 1.00 93.56 97 ASP A N 1
ATOM 765 C CA . ASP A 1 97 ? 17.070 -17.847 3.775 1.00 93.56 97 ASP A CA 1
ATOM 766 C C . ASP A 1 97 ? 17.129 -17.416 5.257 1.00 93.56 97 ASP A C 1
ATOM 768 O O . ASP A 1 97 ? 16.388 -17.945 6.086 1.00 93.56 97 ASP A O 1
ATOM 772 N N . GLU A 1 98 ? 17.949 -16.409 5.585 1.00 92.94 98 GLU A N 1
ATOM 773 C CA . GLU A 1 98 ? 18.003 -15.793 6.918 1.00 92.94 98 GLU A CA 1
ATOM 774 C C . GLU A 1 98 ? 16.650 -15.158 7.305 1.00 92.94 98 GLU A C 1
ATOM 776 O O . GLU A 1 98 ? 16.139 -15.436 8.390 1.00 92.94 98 GLU A O 1
ATOM 781 N N . CYS A 1 99 ? 16.002 -14.394 6.416 1.00 92.81 99 CYS A N 1
ATOM 782 C CA . CYS A 1 99 ? 14.659 -13.843 6.667 1.00 92.81 99 CYS A CA 1
ATOM 783 C C . CYS A 1 99 ? 13.595 -14.926 6.878 1.00 92.81 99 CYS A C 1
ATOM 785 O O . CYS A 1 99 ? 12.751 -14.802 7.768 1.00 92.81 99 CYS A O 1
ATOM 787 N N . VAL A 1 100 ? 13.632 -16.001 6.083 1.00 93.69 100 VAL A N 1
ATOM 788 C CA . VAL A 1 100 ? 12.703 -17.132 6.236 1.00 93.69 100 VAL A CA 1
ATOM 789 C C . VAL A 1 100 ? 12.888 -17.795 7.602 1.00 93.69 100 VAL A C 1
ATOM 791 O O . VAL A 1 100 ? 11.902 -18.089 8.280 1.00 93.69 100 VAL A O 1
ATOM 794 N N . ALA A 1 101 ? 14.135 -17.976 8.045 1.00 95.44 101 ALA A N 1
ATOM 795 C CA . ALA A 1 101 ? 14.446 -18.554 9.351 1.00 95.44 101 ALA A CA 1
ATOM 796 C C . ALA A 1 101 ? 13.980 -17.679 10.533 1.00 95.44 101 ALA A C 1
ATOM 798 O O . ALA A 1 101 ? 13.663 -18.216 11.595 1.00 95.44 101 ALA A O 1
ATOM 799 N N . LEU A 1 102 ? 13.893 -16.354 10.356 1.00 95.44 102 LEU A N 1
ATOM 800 C CA . LEU A 1 102 ? 13.399 -15.424 11.380 1.00 95.44 102 LEU A CA 1
ATOM 801 C C . LEU A 1 102 ? 11.875 -15.457 11.556 1.00 95.44 102 LEU A C 1
ATOM 803 O O . LEU A 1 102 ? 11.387 -15.140 12.638 1.00 95.44 102 LEU A O 1
ATOM 807 N N . SER A 1 103 ? 11.111 -15.853 10.532 1.00 92.44 103 SER A N 1
ATOM 808 C CA . SER A 1 103 ? 9.639 -15.828 10.558 1.00 92.44 103 SER A CA 1
ATOM 809 C C . SER A 1 103 ? 9.005 -16.465 11.814 1.00 92.44 103 SER A C 1
ATOM 811 O O . SER A 1 103 ? 8.216 -15.786 12.475 1.00 92.44 103 SER A O 1
ATOM 813 N N . PRO A 1 104 ? 9.346 -17.704 12.232 1.00 95.44 104 PRO A N 1
ATOM 814 C CA . PRO A 1 104 ? 8.769 -18.282 13.449 1.00 95.44 104 PRO A CA 1
ATOM 815 C C . PRO A 1 104 ? 9.208 -17.572 14.738 1.00 95.44 104 PRO A C 1
ATOM 817 O O . PRO A 1 104 ? 8.463 -17.597 15.717 1.00 95.44 104 PRO A O 1
ATOM 820 N N . LEU A 1 105 ? 10.384 -16.935 14.755 1.00 97.50 105 LEU A N 1
ATOM 821 C CA . LEU A 1 105 ? 10.874 -16.187 15.916 1.00 97.50 105 LEU A CA 1
ATOM 822 C C . LEU A 1 105 ? 10.095 -14.881 16.096 1.00 97.50 105 LEU A C 1
ATOM 824 O O . LEU A 1 105 ? 9.729 -14.546 17.220 1.00 97.50 105 LEU A O 1
ATOM 828 N N . TRP A 1 106 ? 9.761 -14.195 14.997 1.00 96.50 106 TRP A N 1
ATOM 829 C CA . TRP A 1 106 ? 8.866 -13.037 15.043 1.00 96.50 106 TRP A CA 1
ATOM 830 C C . TRP A 1 106 ? 7.492 -13.403 15.589 1.00 96.50 106 TRP A C 1
ATOM 832 O O . TRP A 1 106 ? 6.982 -12.701 16.455 1.00 96.50 106 TRP A O 1
ATOM 842 N N . ASN A 1 107 ? 6.929 -14.536 15.166 1.00 94.94 107 ASN A N 1
ATOM 843 C CA . ASN A 1 107 ? 5.635 -14.994 15.676 1.00 94.94 107 ASN A CA 1
ATOM 844 C C . ASN A 1 107 ? 5.669 -15.241 17.194 1.00 94.94 107 ASN A C 1
ATOM 846 O O . ASN A 1 107 ? 4.743 -14.856 17.902 1.00 94.94 107 ASN A O 1
ATOM 850 N N . GLN A 1 108 ? 6.745 -15.849 17.707 1.00 97.12 108 GLN A N 1
ATOM 851 C CA . GLN A 1 108 ? 6.920 -16.055 19.150 1.00 97.12 108 GLN A CA 1
ATOM 852 C C . GLN A 1 108 ? 7.081 -14.735 19.906 1.00 97.12 108 GLN A C 1
ATOM 854 O O . GLN A 1 108 ? 6.516 -14.579 20.987 1.00 97.12 108 GLN A O 1
ATOM 859 N N . LEU A 1 109 ? 7.827 -13.781 19.341 1.00 96.81 109 LEU A N 1
ATOM 860 C CA . LEU A 1 109 ? 8.000 -12.464 19.945 1.00 96.81 109 LEU A CA 1
ATOM 861 C C . LEU A 1 109 ? 6.673 -11.701 20.019 1.00 96.81 109 LEU A C 1
ATOM 863 O O . LEU A 1 109 ? 6.367 -11.144 21.069 1.00 96.81 109 LEU A O 1
ATOM 867 N N . VAL A 1 110 ? 5.884 -11.701 18.939 1.00 96.38 110 VAL A N 1
ATOM 868 C CA . VAL A 1 110 ? 4.563 -11.055 18.903 1.00 96.38 110 VAL A CA 1
ATOM 869 C C . VAL A 1 110 ? 3.635 -11.670 19.944 1.00 96.38 110 VAL A C 1
ATOM 871 O O . VAL A 1 110 ? 3.024 -10.929 20.707 1.00 96.38 110 VAL A O 1
ATOM 874 N N . ASP A 1 111 ? 3.560 -13.001 20.026 1.00 95.00 111 ASP A N 1
ATOM 875 C CA . ASP A 1 111 ? 2.720 -13.680 21.019 1.00 95.00 111 ASP A CA 1
ATOM 876 C C . ASP A 1 111 ? 3.150 -13.343 22.457 1.00 95.00 111 ASP A C 1
ATOM 878 O O . ASP A 1 111 ? 2.311 -13.000 23.290 1.00 95.00 111 ASP A O 1
ATOM 882 N N . ALA A 1 112 ? 4.455 -13.358 22.746 1.00 96.06 112 ALA A N 1
ATOM 883 C CA . ALA A 1 112 ? 4.972 -13.004 24.065 1.00 96.06 112 ALA A CA 1
ATOM 884 C C . ALA A 1 112 ? 4.673 -11.539 24.429 1.00 96.06 112 ALA A C 1
ATOM 886 O O . ALA A 1 112 ? 4.180 -11.262 25.523 1.00 96.06 112 ALA A O 1
ATOM 887 N N . ALA A 1 113 ? 4.921 -10.611 23.502 1.00 95.06 113 ALA A N 1
ATOM 888 C CA . ALA A 1 113 ? 4.680 -9.183 23.690 1.00 95.06 113 ALA A CA 1
ATOM 889 C C . ALA A 1 113 ? 3.186 -8.862 23.865 1.00 95.06 113 ALA A C 1
ATOM 891 O O . ALA A 1 113 ? 2.822 -8.087 24.746 1.00 95.06 113 ALA A O 1
ATOM 892 N N . ALA A 1 114 ? 2.311 -9.489 23.073 1.00 92.38 114 ALA A N 1
ATOM 893 C CA . ALA A 1 114 ? 0.865 -9.289 23.150 1.00 92.38 114 ALA A CA 1
ATOM 894 C C . ALA A 1 114 ? 0.258 -9.810 24.465 1.00 92.38 114 ALA A C 1
ATOM 896 O O . ALA A 1 114 ? -0.771 -9.305 24.915 1.00 92.38 114 ALA A O 1
ATOM 897 N N . ARG A 1 115 ? 0.884 -10.814 25.094 1.00 90.88 115 ARG A N 1
ATOM 898 C CA . ARG A 1 115 ? 0.428 -11.399 26.365 1.00 90.88 115 ARG A CA 1
ATOM 899 C C . ARG A 1 115 ? 0.943 -10.665 27.602 1.00 90.88 115 ARG A C 1
ATOM 901 O O . ARG A 1 115 ? 0.339 -10.799 28.667 1.00 90.88 115 ARG A O 1
ATOM 908 N N . ASP A 1 116 ? 2.016 -9.888 27.489 1.00 95.69 116 ASP A N 1
ATOM 909 C CA . ASP A 1 116 ? 2.504 -9.045 28.582 1.00 95.69 116 ASP A CA 1
ATOM 910 C C . ASP A 1 116 ? 1.743 -7.714 28.612 1.00 95.69 116 ASP A C 1
ATOM 912 O O . ASP A 1 116 ? 2.205 -6.680 28.133 1.00 95.69 116 ASP A O 1
ATOM 916 N N . LEU A 1 117 ? 0.540 -7.737 29.190 1.00 93.81 117 LEU A N 1
ATOM 917 C CA . LEU A 1 117 ? -0.337 -6.562 29.244 1.00 93.81 117 LEU A CA 1
ATOM 918 C C . LEU A 1 117 ? 0.283 -5.393 30.006 1.00 93.81 117 LEU A C 1
ATOM 920 O O . LEU A 1 117 ? 0.026 -4.238 29.676 1.00 93.81 117 LEU A O 1
ATOM 924 N N . GLN A 1 118 ? 1.084 -5.673 31.037 1.00 95.50 118 GLN A N 1
ATOM 925 C CA . GLN A 1 118 ? 1.730 -4.615 31.801 1.00 95.50 118 GLN A CA 1
ATOM 926 C C . GLN A 1 118 ? 2.751 -3.889 30.925 1.00 95.50 118 GLN A C 1
ATOM 928 O O . GLN A 1 118 ? 2.739 -2.657 30.877 1.00 95.50 118 GLN A O 1
ATOM 933 N N . TRP A 1 119 ? 3.600 -4.642 30.222 1.00 96.81 119 TRP A N 1
ATOM 934 C CA . TRP A 1 119 ? 4.563 -4.085 29.281 1.00 96.81 119 TRP A CA 1
ATOM 935 C C . TRP A 1 119 ? 3.872 -3.390 28.106 1.00 96.81 119 TRP A C 1
ATOM 937 O O . TRP A 1 119 ? 4.220 -2.252 27.791 1.00 96.81 119 TRP A O 1
ATOM 947 N N . LEU A 1 120 ? 2.862 -4.022 27.503 1.00 94.19 120 LEU A N 1
ATOM 948 C CA . LEU A 1 120 ? 2.140 -3.502 26.342 1.00 94.19 120 LEU A CA 1
ATOM 949 C C . LEU A 1 120 ? 1.479 -2.158 26.660 1.00 94.19 120 LEU A C 1
ATOM 951 O O . LEU A 1 120 ? 1.674 -1.178 25.943 1.00 94.19 120 LEU A O 1
ATOM 955 N N . TYR A 1 121 ? 0.749 -2.084 27.776 1.00 95.81 121 TYR A N 1
ATOM 956 C CA . TYR A 1 121 ? 0.092 -0.853 28.203 1.00 95.81 121 TYR A CA 1
ATOM 957 C C . TYR A 1 121 ? 1.099 0.231 28.565 1.00 95.81 121 TYR A C 1
ATOM 959 O O . TYR A 1 121 ? 0.929 1.366 28.141 1.00 95.81 121 TYR A O 1
ATOM 967 N N . ALA A 1 122 ? 2.160 -0.099 29.305 1.00 96.88 122 ALA A N 1
ATOM 968 C CA . ALA A 1 122 ? 3.188 0.880 29.649 1.00 96.88 122 ALA A CA 1
ATOM 969 C C . ALA A 1 122 ? 3.906 1.434 28.407 1.00 96.88 122 ALA A C 1
ATOM 971 O O . ALA A 1 122 ? 4.234 2.619 28.371 1.00 96.88 122 ALA A O 1
ATOM 972 N N . THR A 1 123 ? 4.125 0.589 27.397 1.00 97.19 123 THR A N 1
ATOM 973 C CA . THR A 1 123 ? 4.804 0.953 26.147 1.00 97.19 123 THR A CA 1
ATOM 974 C C . THR A 1 123 ? 3.939 1.857 25.271 1.00 97.19 123 THR A C 1
ATOM 976 O O . THR A 1 123 ? 4.455 2.810 24.696 1.00 97.19 123 THR A O 1
ATOM 979 N N . LEU A 1 124 ? 2.632 1.590 25.187 1.00 95.38 124 LEU A N 1
ATOM 980 C CA . LEU A 1 124 ? 1.717 2.326 24.307 1.00 95.38 124 LEU A CA 1
ATOM 981 C C . LEU A 1 124 ? 1.053 3.543 24.972 1.00 95.38 124 LEU A C 1
ATOM 983 O O . LEU A 1 124 ? 0.508 4.387 24.269 1.00 95.38 124 LEU A O 1
ATOM 987 N N . GLU A 1 125 ? 1.113 3.681 26.299 1.00 94.25 125 GLU A N 1
ATOM 988 C CA . GLU A 1 125 ? 0.509 4.810 27.026 1.00 94.25 125 GLU A CA 1
ATOM 989 C C . GLU A 1 125 ? 0.960 6.200 26.525 1.00 94.25 125 GLU A C 1
ATOM 991 O O . GLU A 1 125 ? 0.128 7.105 26.490 1.00 94.25 125 GLU A O 1
ATOM 996 N N . PRO A 1 126 ? 2.230 6.440 26.137 1.00 95.94 126 PRO A N 1
ATOM 997 C CA . PRO A 1 126 ? 2.614 7.726 25.557 1.00 95.94 126 PRO A CA 1
ATOM 998 C C . PRO A 1 126 ? 1.921 7.998 24.216 1.00 95.94 126 PRO A C 1
ATOM 1000 O O . PRO A 1 126 ? 1.405 9.095 24.030 1.00 95.94 126 PRO A O 1
ATOM 1003 N N . ALA A 1 127 ? 1.851 6.999 23.328 1.00 89.69 127 ALA A N 1
ATOM 1004 C CA . ALA A 1 127 ? 1.171 7.118 22.035 1.00 89.69 127 ALA A CA 1
ATOM 1005 C C . ALA A 1 127 ? -0.337 7.345 22.216 1.00 89.69 127 ALA A C 1
ATOM 1007 O O . ALA A 1 127 ? -0.921 8.214 21.584 1.00 89.69 127 ALA A O 1
ATOM 1008 N N . ALA A 1 128 ? -0.946 6.655 23.179 1.00 90.69 128 ALA A N 1
ATOM 1009 C CA . ALA A 1 128 ? -2.350 6.807 23.551 1.00 90.69 128 ALA A CA 1
ATOM 1010 C C . ALA A 1 128 ? -2.746 8.225 23.989 1.00 90.69 128 ALA A C 1
ATOM 1012 O O . ALA A 1 128 ? -3.918 8.572 23.961 1.00 90.69 128 ALA A O 1
ATOM 1013 N N . LYS A 1 129 ? -1.794 9.041 24.453 1.00 92.06 129 LYS A N 1
ATOM 1014 C CA . LYS A 1 129 ? -2.066 10.436 24.835 1.00 92.06 129 LYS A CA 1
ATOM 1015 C C . LYS A 1 129 ? -2.079 11.387 23.645 1.00 92.06 129 LYS A C 1
ATOM 1017 O O . LYS A 1 129 ? -2.593 12.490 23.789 1.00 92.06 129 LYS A O 1
ATOM 1022 N N . ALA A 1 130 ? -1.460 10.983 22.540 1.00 90.19 130 ALA A N 1
ATOM 1023 C CA . ALA A 1 130 ? -1.341 11.770 21.319 1.00 90.19 130 ALA A CA 1
ATOM 1024 C C . ALA A 1 130 ? -2.285 11.279 20.209 1.00 90.19 130 ALA A C 1
ATOM 1026 O O . ALA A 1 130 ? -2.584 12.041 19.299 1.00 90.19 130 ALA A O 1
ATOM 1027 N N . ASP A 1 131 ? -2.760 10.032 20.283 1.00 85.00 131 ASP A N 1
ATOM 1028 C CA . ASP A 1 131 ? -3.620 9.415 19.275 1.00 85.00 131 ASP A CA 1
ATOM 1029 C C . ASP A 1 131 ? -4.864 8.769 19.906 1.00 85.00 131 ASP A C 1
ATOM 1031 O O . ASP A 1 131 ? -4.789 7.722 20.562 1.00 85.00 131 ASP A O 1
ATOM 1035 N N . ASP A 1 132 ? -6.027 9.380 19.664 1.00 85.25 132 ASP A N 1
ATOM 1036 C CA . ASP A 1 132 ? -7.331 8.926 20.164 1.00 85.25 132 ASP A CA 1
ATOM 1037 C C . ASP A 1 132 ? -7.680 7.507 19.705 1.00 85.25 132 ASP A C 1
ATOM 1039 O O . ASP A 1 132 ? -8.349 6.748 20.419 1.00 85.25 132 ASP A O 1
ATOM 1043 N N . PHE A 1 133 ? -7.216 7.118 18.516 1.00 79.75 133 PHE A N 1
ATOM 1044 C CA . PHE A 1 133 ? -7.439 5.781 17.994 1.00 79.75 133 PHE A CA 1
ATOM 1045 C C . PHE A 1 133 ? -6.717 4.731 18.850 1.00 79.75 133 PHE A C 1
ATOM 1047 O O . PHE A 1 133 ? -7.348 3.802 19.368 1.00 79.75 133 PHE A O 1
ATOM 1054 N N . THR A 1 134 ? -5.420 4.921 19.095 1.00 82.81 134 THR A N 1
ATOM 1055 C CA . THR A 1 134 ? -4.622 4.093 20.008 1.00 82.81 134 THR A CA 1
ATOM 1056 C C . THR A 1 134 ? -5.187 4.123 21.429 1.00 82.81 134 THR A C 1
ATOM 1058 O O . THR A 1 134 ? -5.287 3.070 22.071 1.00 82.81 134 THR A O 1
ATOM 1061 N N . ALA A 1 135 ? -5.622 5.291 21.915 1.00 87.19 135 ALA A N 1
ATOM 1062 C CA . ALA A 1 135 ? -6.250 5.431 23.229 1.00 87.19 135 ALA A CA 1
ATOM 1063 C C . ALA A 1 135 ? -7.469 4.511 23.371 1.00 87.19 135 ALA A C 1
ATOM 1065 O O . ALA A 1 135 ? -7.599 3.768 24.350 1.00 87.19 135 ALA A O 1
ATOM 1066 N N . ARG A 1 136 ? -8.332 4.503 22.350 1.00 87.06 136 ARG A N 1
ATOM 1067 C CA . ARG A 1 136 ? -9.527 3.662 22.303 1.00 87.06 136 ARG A CA 1
ATOM 1068 C C . ARG A 1 136 ? -9.189 2.175 22.238 1.00 87.06 136 ARG A C 1
ATOM 1070 O O . ARG A 1 136 ? -9.817 1.391 22.952 1.00 87.06 136 ARG A O 1
ATOM 1077 N N . LEU A 1 137 ? -8.207 1.768 21.430 1.00 87.19 137 LEU A N 1
ATOM 1078 C CA . LEU A 1 137 ? -7.754 0.370 21.371 1.00 87.19 137 LEU A CA 1
ATOM 1079 C C . LEU A 1 137 ? -7.283 -0.125 22.745 1.00 87.19 137 LEU A C 1
ATOM 1081 O O . LEU A 1 137 ? -7.678 -1.205 23.195 1.00 87.19 137 LEU A O 1
ATOM 1085 N N . LEU A 1 138 ? -6.491 0.686 23.449 1.00 90.25 138 LEU A N 1
ATOM 1086 C CA . LEU A 1 138 ? -6.024 0.359 24.793 1.00 90.25 138 LEU A CA 1
ATOM 1087 C C . LEU A 1 138 ? -7.156 0.326 25.813 1.00 90.25 138 LEU A C 1
ATOM 1089 O O . LEU A 1 138 ? -7.180 -0.574 26.653 1.00 90.25 138 LEU A O 1
ATOM 1093 N N . GLN A 1 139 ? -8.098 1.268 25.747 1.00 91.81 139 GLN A N 1
ATOM 1094 C CA . GLN A 1 139 ? -9.268 1.262 26.618 1.00 91.81 139 GLN A CA 1
ATOM 1095 C C . GLN A 1 139 ? -10.066 -0.036 26.448 1.00 91.81 139 GLN A C 1
ATOM 1097 O O . GLN A 1 139 ? -10.323 -0.716 27.443 1.00 91.81 139 GLN A O 1
ATOM 1102 N N . MET A 1 140 ? -10.377 -0.427 25.207 1.00 87.19 140 MET A N 1
ATOM 1103 C CA . MET A 1 140 ? -11.080 -1.684 24.923 1.00 87.19 140 MET A CA 1
ATOM 1104 C C . MET A 1 140 ? -10.303 -2.889 25.458 1.00 87.19 140 MET A C 1
ATOM 1106 O O . MET A 1 140 ? -10.878 -3.750 26.123 1.00 87.19 140 MET A O 1
ATOM 1110 N N . SER A 1 141 ? -8.984 -2.933 25.246 1.00 89.56 141 SER A N 1
ATOM 1111 C CA . SER A 1 141 ? -8.145 -4.004 25.793 1.00 89.56 141 SER A CA 1
ATOM 1112 C C . SER A 1 141 ? -8.209 -4.056 27.323 1.00 89.56 141 SER A C 1
ATOM 1114 O O . SER A 1 141 ? -8.349 -5.136 27.899 1.00 89.56 141 SER A O 1
ATOM 1116 N N . ARG A 1 142 ? -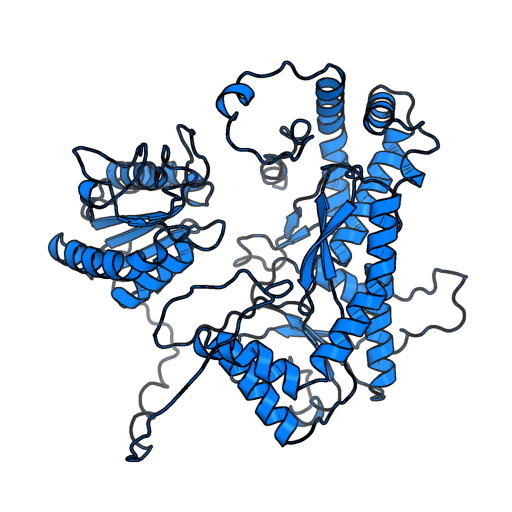8.138 -2.910 28.012 1.00 92.38 142 ARG A N 1
ATOM 1117 C CA . ARG A 1 142 ? -8.218 -2.840 29.481 1.00 92.38 142 ARG A CA 1
ATOM 1118 C C . ARG A 1 142 ? -9.570 -3.329 29.996 1.00 92.38 142 ARG A C 1
ATOM 1120 O O . ARG A 1 142 ? -9.601 -4.077 30.971 1.00 92.38 142 ARG A O 1
ATOM 1127 N N . GLU A 1 143 ? -10.662 -2.923 29.356 1.00 91.00 143 GLU A N 1
ATOM 1128 C CA . GLU A 1 143 ? -12.022 -3.340 29.713 1.00 91.00 143 GLU A CA 1
ATOM 1129 C C . GLU A 1 143 ? -12.205 -4.853 29.524 1.00 91.00 143 GLU A C 1
ATOM 1131 O O . GLU A 1 143 ? -12.571 -5.542 30.477 1.00 91.00 143 GLU A O 1
ATOM 1136 N N . LEU A 1 144 ? -11.820 -5.393 28.363 1.00 86.00 144 LEU A N 1
ATOM 1137 C CA . LEU A 1 144 ? -11.892 -6.830 28.067 1.00 86.00 144 LEU A CA 1
ATOM 1138 C C . LEU A 1 144 ? -11.085 -7.675 29.061 1.00 86.00 144 LEU A C 1
ATOM 1140 O O . LEU A 1 144 ? -11.567 -8.689 29.567 1.00 86.00 144 LEU A O 1
ATOM 1144 N N . HIS A 1 145 ? -9.862 -7.258 29.390 1.00 88.50 145 HIS A N 1
ATOM 1145 C CA . HIS A 1 145 ? -9.025 -7.997 30.336 1.00 88.50 145 HIS A CA 1
ATOM 1146 C C . HIS A 1 145 ? -9.491 -7.858 31.788 1.00 88.50 145 HIS A C 1
ATOM 1148 O O . HIS A 1 145 ? -9.257 -8.763 32.587 1.00 88.50 145 HIS A O 1
ATOM 1154 N N . LYS A 1 146 ? -10.179 -6.763 32.135 1.00 90.81 146 LYS A N 1
ATOM 1155 C CA . LYS A 1 146 ? -10.819 -6.601 33.446 1.00 90.81 146 LYS A CA 1
ATOM 1156 C C . LYS A 1 146 ? -12.016 -7.541 33.610 1.00 90.81 146 LYS A C 1
ATOM 1158 O O . LYS A 1 146 ? -12.223 -8.056 34.706 1.00 90.81 146 LYS A O 1
ATOM 1163 N N . GLU A 1 147 ? -12.789 -7.758 32.548 1.00 88.88 147 GLU A N 1
ATOM 1164 C CA . GLU A 1 147 ? -13.905 -8.716 32.531 1.00 88.88 147 GLU A CA 1
ATOM 1165 C C . GLU A 1 147 ? -13.440 -10.178 32.448 1.00 88.88 147 GLU A C 1
ATOM 1167 O O . GLU A 1 147 ? -14.155 -11.085 32.879 1.00 88.88 147 GLU A O 1
ATOM 1172 N N . GLY A 1 148 ? -12.225 -10.397 31.944 1.00 85.56 148 GLY A N 1
ATOM 1173 C CA . GLY A 1 148 ? -11.641 -11.709 31.708 1.00 85.56 148 GLY A CA 1
ATOM 1174 C C . GLY A 1 148 ? -11.902 -12.194 30.283 1.00 85.56 148 GLY A C 1
ATOM 1175 O O . GLY A 1 148 ? -13.022 -12.144 29.770 1.00 85.56 148 GLY A O 1
ATOM 1176 N N . LEU A 1 149 ? -10.853 -12.701 29.630 1.00 78.81 149 LEU A N 1
ATOM 1177 C CA . LEU A 1 149 ? -10.949 -13.186 28.255 1.00 78.81 149 LEU A CA 1
ATOM 1178 C C . LEU A 1 149 ? -11.830 -14.436 28.176 1.00 78.81 149 LEU A C 1
ATOM 1180 O O . LEU A 1 149 ? -11.511 -15.478 28.748 1.00 78.81 149 LEU A O 1
ATOM 1184 N N . ARG A 1 150 ? -12.911 -14.354 27.396 1.00 76.75 150 ARG A N 1
ATOM 1185 C CA . ARG A 1 150 ? -13.763 -15.514 27.084 1.00 76.75 150 ARG A CA 1
ATOM 1186 C C . ARG A 1 150 ? -13.115 -16.473 26.083 1.00 76.75 150 ARG A C 1
ATOM 1188 O O . ARG A 1 150 ? -13.434 -17.658 26.088 1.00 76.75 150 ARG A O 1
ATOM 1195 N N . GLN A 1 151 ? -12.216 -15.966 25.238 1.00 75.38 151 GLN A N 1
ATOM 1196 C CA . GLN A 1 151 ? -11.470 -16.732 24.243 1.00 75.38 151 GLN A CA 1
ATOM 1197 C C . GLN A 1 151 ? -9.962 -16.527 24.461 1.00 75.38 151 GLN A C 1
ATOM 1199 O O . GLN A 1 151 ? -9.443 -15.469 24.111 1.00 75.38 151 GLN A O 1
ATOM 1204 N N . PRO A 1 152 ? -9.247 -17.499 25.055 1.00 79.00 152 PRO A N 1
ATOM 1205 C CA . PRO A 1 152 ? -7.810 -17.375 25.302 1.00 79.00 152 PRO A CA 1
ATOM 1206 C C . PRO A 1 152 ? -6.943 -17.735 24.085 1.00 79.00 152 PRO A C 1
ATOM 1208 O O . PRO A 1 152 ? -5.746 -17.434 24.077 1.00 79.00 152 PRO A O 1
ATOM 1211 N N . MET A 1 153 ? -7.507 -18.410 23.076 1.00 82.50 153 MET A N 1
ATOM 1212 C CA . MET A 1 153 ? -6.776 -18.777 21.864 1.00 82.50 153 MET A CA 1
ATOM 1213 C C . MET A 1 153 ? -6.695 -17.587 20.913 1.00 82.50 153 MET A C 1
ATOM 1215 O O . MET A 1 153 ? -7.692 -16.918 20.656 1.00 82.50 153 MET A O 1
ATOM 1219 N N . MET A 1 154 ? -5.507 -17.362 20.358 1.00 86.00 154 MET A N 1
ATOM 1220 C CA . MET A 1 154 ? -5.231 -16.287 19.411 1.00 86.00 154 MET A CA 1
ATOM 1221 C C . MET A 1 154 ? -4.628 -16.894 18.149 1.00 86.00 154 MET A C 1
ATOM 1223 O O . MET A 1 154 ? -3.746 -17.750 18.232 1.00 86.00 154 MET A O 1
ATOM 1227 N N . LEU A 1 155 ? -5.109 -16.460 16.986 1.00 86.50 155 LEU A N 1
ATOM 1228 C CA . LEU A 1 155 ? -4.492 -16.775 15.707 1.00 86.50 155 LEU A CA 1
ATOM 1229 C C . LEU A 1 155 ? -3.747 -15.541 15.197 1.00 86.50 155 LEU A C 1
ATOM 1231 O O . LEU A 1 155 ? -4.360 -14.501 14.981 1.00 86.50 155 LEU A O 1
ATOM 1235 N N . GLY A 1 156 ? -2.445 -15.685 14.962 1.00 89.75 156 GLY A N 1
ATOM 1236 C CA . GLY A 1 156 ? -1.621 -14.668 14.318 1.00 89.75 156 GLY A CA 1
ATOM 1237 C C . GLY A 1 156 ? -1.343 -15.009 12.857 1.00 89.75 156 GLY A C 1
ATOM 1238 O O . GLY A 1 156 ? -0.764 -16.057 12.570 1.00 89.75 156 GLY A O 1
ATOM 1239 N N . ILE A 1 157 ? -1.728 -14.118 11.941 1.00 91.94 157 ILE A N 1
ATOM 1240 C CA . ILE A 1 157 ? -1.241 -14.102 10.556 1.00 91.94 157 ILE A CA 1
ATOM 1241 C C . ILE A 1 157 ? -0.415 -12.830 10.409 1.00 91.94 157 ILE A C 1
ATOM 1243 O O . ILE A 1 157 ? -0.963 -11.731 10.399 1.00 91.94 157 ILE A O 1
ATOM 1247 N N . HIS A 1 158 ? 0.905 -12.983 10.377 1.00 93.62 158 HIS A N 1
ATOM 1248 C CA . HIS A 1 158 ? 1.838 -11.862 10.435 1.00 93.62 158 HIS A CA 1
ATOM 1249 C C . HIS A 1 158 ? 2.628 -11.735 9.137 1.00 93.62 158 HIS A C 1
ATOM 1251 O O . HIS A 1 158 ? 2.927 -12.739 8.482 1.00 93.62 158 HIS A O 1
ATOM 1257 N N . ARG A 1 159 ? 3.031 -10.507 8.810 1.00 94.94 159 ARG A N 1
ATOM 1258 C CA . ARG A 1 159 ? 3.976 -10.216 7.731 1.00 94.94 159 ARG A CA 1
ATOM 1259 C C . ARG A 1 159 ? 5.091 -9.329 8.268 1.00 94.94 159 ARG A C 1
ATOM 1261 O O . ARG A 1 159 ? 4.840 -8.234 8.748 1.00 94.94 159 ARG A O 1
ATOM 1268 N N . SER A 1 160 ? 6.321 -9.826 8.208 1.00 95.81 160 SER A N 1
ATOM 1269 C CA . SER A 1 160 ? 7.509 -9.030 8.506 1.00 95.81 160 SER A CA 1
ATOM 1270 C C . SER A 1 160 ? 8.122 -8.578 7.192 1.00 95.81 160 SER A C 1
ATOM 1272 O O . SER A 1 160 ? 8.501 -9.420 6.376 1.00 95.81 160 SER A O 1
ATOM 1274 N N . ASP A 1 161 ? 8.252 -7.271 7.022 1.00 95.25 161 ASP A N 1
ATOM 1275 C CA . ASP A 1 161 ? 8.716 -6.644 5.793 1.00 95.25 161 ASP A CA 1
ATOM 1276 C C . ASP A 1 161 ? 10.172 -6.187 5.941 1.00 95.25 161 ASP A C 1
ATOM 1278 O O . ASP A 1 161 ? 10.609 -5.763 7.015 1.00 95.25 161 ASP A O 1
ATOM 1282 N N . TYR A 1 162 ? 10.950 -6.328 4.866 1.00 94.19 162 TYR A N 1
ATOM 1283 C CA . TYR A 1 162 ? 12.396 -6.109 4.874 1.00 94.19 162 TYR A CA 1
ATOM 1284 C C . TYR A 1 162 ? 12.865 -5.351 3.632 1.00 94.19 162 TYR A C 1
ATOM 1286 O O . TYR A 1 162 ? 12.343 -5.551 2.536 1.00 94.19 162 TYR A O 1
ATOM 1294 N N . MET A 1 163 ? 13.936 -4.571 3.782 1.00 92.75 163 MET A N 1
ATOM 1295 C CA . MET A 1 163 ? 14.668 -3.959 2.670 1.00 92.75 163 MET A CA 1
ATOM 1296 C C . MET A 1 163 ? 16.110 -4.461 2.613 1.00 92.75 163 MET A C 1
ATOM 1298 O O . MET A 1 163 ? 16.747 -4.696 3.643 1.00 92.75 163 MET A O 1
ATOM 1302 N N . LEU A 1 164 ? 16.626 -4.658 1.395 1.00 89.31 164 LEU A N 1
ATOM 1303 C CA . LEU A 1 164 ? 17.997 -5.116 1.180 1.00 89.31 164 LEU A CA 1
ATOM 1304 C C . LEU A 1 164 ? 18.969 -3.962 1.439 1.00 89.31 164 LEU A C 1
ATOM 1306 O O . LEU A 1 164 ? 18.922 -2.931 0.773 1.00 89.31 164 LEU A O 1
ATOM 1310 N N . HIS A 1 165 ? 19.872 -4.157 2.389 1.00 88.44 165 HIS A N 1
ATOM 1311 C CA . HIS A 1 165 ? 20.982 -3.261 2.653 1.00 88.44 165 HIS A CA 1
ATOM 1312 C C . HIS A 1 165 ? 22.236 -3.791 1.951 1.00 88.44 165 HIS A C 1
ATOM 1314 O O . HIS A 1 165 ? 22.770 -4.836 2.330 1.00 88.44 165 HIS A O 1
ATOM 1320 N N . GLU A 1 166 ? 22.691 -3.079 0.917 1.00 82.69 166 GLU A N 1
ATOM 1321 C CA . GLU A 1 166 ? 23.807 -3.504 0.055 1.00 82.69 166 GLU A CA 1
ATOM 1322 C C . GLU A 1 166 ? 25.181 -2.975 0.510 1.00 82.69 166 GLU A C 1
ATOM 1324 O O . GLU A 1 166 ? 26.205 -3.378 -0.039 1.00 82.69 166 GLU A O 1
ATOM 1329 N N . SER A 1 167 ? 25.241 -2.122 1.540 1.00 78.56 167 SER A N 1
ATOM 1330 C CA . SER A 1 167 ? 26.521 -1.648 2.082 1.00 78.56 167 SER A CA 1
ATOM 1331 C C . SER A 1 167 ? 27.239 -2.774 2.836 1.00 78.56 167 SER A C 1
ATOM 1333 O O . SER A 1 167 ? 26.826 -3.195 3.920 1.00 78.56 167 SER A O 1
ATOM 1335 N N . GLY A 1 168 ? 28.325 -3.284 2.251 1.00 82.44 168 GLY A N 1
ATOM 1336 C CA . GLY A 1 168 ? 29.105 -4.394 2.797 1.00 82.44 168 GLY A CA 1
ATOM 1337 C C . GLY A 1 168 ? 28.580 -5.762 2.354 1.00 82.44 168 GLY A C 1
ATOM 1338 O O . GLY A 1 168 ? 28.450 -6.027 1.164 1.00 82.44 168 GLY A O 1
ATOM 1339 N N . THR A 1 169 ? 28.341 -6.674 3.303 1.00 85.88 169 THR A N 1
ATOM 1340 C CA . THR A 1 169 ? 27.723 -7.976 2.987 1.00 85.88 169 THR A CA 1
ATOM 1341 C C . THR A 1 169 ? 26.210 -7.788 2.847 1.00 85.88 169 THR A C 1
ATOM 1343 O O . THR A 1 169 ? 25.591 -7.388 3.836 1.00 85.88 169 THR A O 1
ATOM 1346 N N . PRO A 1 170 ? 25.606 -8.092 1.679 1.00 87.75 170 PRO A N 1
ATOM 1347 C CA . PRO A 1 170 ? 24.178 -7.895 1.463 1.00 87.75 170 PRO A CA 1
ATOM 1348 C C . PRO A 1 170 ? 23.338 -8.628 2.507 1.00 87.75 170 PRO A C 1
ATOM 1350 O O . PRO A 1 170 ? 23.463 -9.845 2.670 1.00 87.75 170 PRO A O 1
ATOM 1353 N N . ARG A 1 171 ? 22.474 -7.885 3.198 1.00 89.75 171 ARG A N 1
ATOM 1354 C CA . ARG A 1 171 ? 21.573 -8.414 4.228 1.00 89.75 171 ARG A CA 1
ATOM 1355 C C . ARG A 1 171 ? 20.251 -7.672 4.212 1.00 89.75 171 ARG A C 1
ATOM 1357 O O . ARG A 1 171 ? 20.206 -6.487 3.899 1.00 89.75 171 ARG A O 1
ATOM 1364 N N . PHE A 1 172 ? 19.186 -8.354 4.587 1.00 92.31 172 PHE A N 1
ATOM 1365 C CA . PHE A 1 172 ? 17.890 -7.720 4.771 1.00 92.31 172 PHE A CA 1
ATOM 1366 C C . PHE A 1 172 ? 17.795 -7.106 6.170 1.00 92.31 172 PHE A C 1
ATOM 1368 O O . PHE A 1 172 ? 18.159 -7.742 7.158 1.00 92.31 172 PHE A O 1
ATOM 1375 N N . LEU A 1 173 ? 17.313 -5.868 6.245 1.00 93.12 173 LEU A N 1
ATOM 1376 C CA . LEU A 1 173 ? 16.956 -5.193 7.491 1.00 93.12 173 LEU A CA 1
ATOM 1377 C C . LEU A 1 173 ? 15.435 -5.086 7.566 1.00 93.12 173 LEU A C 1
ATOM 1379 O O . LEU A 1 173 ? 14.796 -4.769 6.563 1.00 93.12 173 LEU A O 1
ATOM 1383 N N . GLN A 1 174 ? 14.869 -5.397 8.733 1.00 95.69 174 GLN A N 1
ATOM 1384 C CA . GLN A 1 174 ? 13.429 -5.305 8.960 1.00 95.69 174 GLN A CA 1
ATOM 1385 C C . GLN A 1 174 ? 13.000 -3.836 8.930 1.00 95.69 174 GLN A C 1
ATOM 1387 O O . GLN A 1 174 ? 13.681 -2.982 9.495 1.00 95.69 174 GLN A O 1
ATOM 1392 N N . VAL A 1 175 ? 11.886 -3.570 8.257 1.00 94.75 175 VAL A N 1
ATOM 1393 C CA . VAL A 1 175 ? 11.272 -2.241 8.147 1.00 94.75 175 VAL A CA 1
ATOM 1394 C C . VAL A 1 175 ? 9.953 -2.197 8.907 1.00 94.75 175 VAL A C 1
ATOM 1396 O O . VAL A 1 175 ? 9.662 -1.200 9.556 1.00 94.75 175 VAL A O 1
ATOM 1399 N N . GLU A 1 176 ? 9.174 -3.279 8.861 1.00 91.44 176 GLU A N 1
ATOM 1400 C CA . GLU A 1 176 ? 7.845 -3.317 9.468 1.00 91.44 176 GLU A CA 1
ATOM 1401 C C . GLU A 1 176 ? 7.472 -4.733 9.926 1.00 91.44 176 GLU A C 1
ATOM 1403 O O . GLU A 1 176 ? 7.941 -5.733 9.369 1.00 91.44 176 GLU A O 1
ATOM 1408 N N . LEU A 1 177 ? 6.613 -4.819 10.945 1.00 93.38 177 LEU A N 1
ATOM 1409 C CA . LEU A 1 177 ? 5.988 -6.056 11.401 1.00 93.38 177 LEU A CA 1
ATOM 1410 C C . LEU A 1 177 ? 4.472 -5.871 11.518 1.00 93.38 177 LEU A C 1
ATOM 1412 O O . LEU A 1 177 ? 3.960 -5.320 12.489 1.00 93.38 177 LEU A O 1
ATOM 1416 N N . ASN A 1 178 ? 3.758 -6.393 10.531 1.00 90.75 178 ASN A N 1
ATOM 1417 C CA . ASN A 1 178 ? 2.312 -6.317 10.414 1.00 90.75 178 ASN A CA 1
ATOM 1418 C C . ASN A 1 178 ? 1.650 -7.497 11.140 1.00 90.75 178 ASN A C 1
ATOM 1420 O O . ASN A 1 178 ? 1.932 -8.659 10.836 1.00 90.75 178 ASN A O 1
ATOM 1424 N N . THR A 1 179 ? 0.754 -7.213 12.090 1.00 89.81 179 THR A N 1
ATOM 1425 C CA . THR A 1 179 ? 0.007 -8.233 12.861 1.00 89.81 179 THR A CA 1
ATOM 1426 C C . THR A 1 179 ? -1.489 -8.262 12.559 1.00 89.81 179 THR A C 1
ATOM 1428 O O . THR A 1 179 ? -2.176 -9.196 12.973 1.00 89.81 179 THR A O 1
ATOM 1431 N N . ILE A 1 180 ? -1.978 -7.277 11.809 1.00 82.81 180 ILE A N 1
ATOM 1432 C CA . ILE A 1 180 ? -3.371 -7.119 11.401 1.00 82.81 180 ILE A CA 1
ATOM 1433 C C . ILE A 1 180 ? -3.440 -7.008 9.878 1.00 82.81 180 ILE A C 1
ATOM 1435 O O . ILE A 1 180 ? -2.547 -6.422 9.271 1.00 82.81 180 ILE A O 1
ATOM 1439 N N . ALA A 1 181 ? -4.465 -7.616 9.267 1.00 80.06 181 ALA A N 1
ATOM 1440 C CA . ALA A 1 181 ? -4.785 -7.485 7.840 1.00 80.06 181 ALA A CA 1
ATOM 1441 C C . ALA A 1 181 ? -3.570 -7.561 6.890 1.00 80.06 181 ALA A C 1
ATOM 1443 O O . ALA A 1 181 ? -3.424 -6.780 5.945 1.00 80.06 181 ALA A O 1
ATOM 1444 N N . SER A 1 182 ? -2.674 -8.517 7.156 1.00 87.56 182 SER A N 1
ATOM 1445 C CA . SER A 1 182 ? -1.466 -8.735 6.362 1.00 87.56 182 SER A CA 1
ATOM 1446 C C . SER A 1 182 ? -1.828 -9.166 4.939 1.00 87.56 182 SER A C 1
ATOM 1448 O O . SER A 1 182 ? -2.052 -10.343 4.664 1.00 87.56 182 SER A O 1
ATOM 1450 N N . SER A 1 183 ? -1.889 -8.182 4.045 1.00 85.19 183 SER A N 1
ATOM 1451 C CA . SER A 1 183 ? -2.306 -8.343 2.651 1.00 85.19 183 SER A CA 1
ATOM 1452 C C . SER A 1 183 ? -1.284 -9.107 1.794 1.00 85.19 183 SER A C 1
ATOM 1454 O O . SER A 1 183 ? -0.128 -9.314 2.178 1.00 85.19 183 SER A O 1
ATOM 1456 N N . MET A 1 184 ? -1.692 -9.422 0.566 1.00 90.19 184 MET A N 1
ATOM 1457 C CA . MET A 1 184 ? -0.920 -10.003 -0.538 1.00 90.19 184 MET A CA 1
ATOM 1458 C C . MET A 1 184 ? -0.633 -11.504 -0.414 1.00 90.19 184 MET A C 1
ATOM 1460 O O . MET A 1 184 ? 0.244 -12.030 -1.107 1.00 90.19 184 MET A O 1
ATOM 1464 N N . ALA A 1 185 ? -1.364 -12.228 0.431 1.00 89.19 185 ALA A N 1
ATOM 1465 C CA . ALA A 1 185 ? -1.180 -13.666 0.605 1.00 89.19 185 ALA A CA 1
ATOM 1466 C C . ALA A 1 185 ? -1.443 -14.447 -0.696 1.00 89.19 185 ALA A C 1
ATOM 1468 O O . ALA A 1 185 ? -0.601 -15.230 -1.150 1.00 89.19 185 ALA A O 1
ATOM 1469 N N . SER A 1 186 ? -2.590 -14.209 -1.327 1.00 91.50 186 SER A N 1
ATOM 1470 C CA . SER A 1 186 ? -2.985 -14.877 -2.567 1.00 91.50 186 SER A CA 1
ATOM 1471 C C . SER A 1 186 ? -2.305 -14.245 -3.774 1.00 91.50 186 SER A C 1
ATOM 1473 O O . SER A 1 186 ? -1.814 -14.962 -4.653 1.00 91.50 186 SER A O 1
ATOM 1475 N N . HIS A 1 187 ? -2.204 -12.913 -3.804 1.00 93.00 187 HIS A N 1
ATOM 1476 C CA . HIS A 1 187 ? -1.519 -12.206 -4.882 1.00 93.00 187 HIS A CA 1
ATOM 1477 C C . HIS A 1 187 ? -0.052 -12.617 -4.989 1.00 93.00 187 HIS A C 1
ATOM 1479 O O . HIS A 1 187 ? 0.399 -12.934 -6.086 1.00 93.00 187 HIS A O 1
ATOM 1485 N N . SER A 1 188 ? 0.688 -12.726 -3.880 1.00 94.31 188 SER A N 1
ATOM 1486 C CA . SER A 1 188 ? 2.090 -13.168 -3.918 1.00 94.31 188 SER A CA 1
ATOM 1487 C C . SER A 1 188 ? 2.244 -14.600 -4.450 1.00 94.31 188 SER A C 1
ATOM 1489 O O . SER A 1 188 ? 3.178 -14.890 -5.206 1.00 94.31 188 SER A O 1
ATOM 1491 N N . ALA A 1 189 ? 1.315 -15.502 -4.115 1.00 93.88 189 ALA A N 1
ATOM 1492 C CA . ALA A 1 189 ? 1.307 -16.862 -4.646 1.00 93.88 189 ALA A CA 1
ATOM 1493 C C . ALA A 1 189 ? 1.021 -16.872 -6.159 1.00 93.88 189 ALA A C 1
ATOM 1495 O O . ALA A 1 189 ? 1.668 -17.607 -6.912 1.00 93.88 189 ALA A O 1
ATOM 1496 N N . ASN A 1 190 ? 0.097 -16.029 -6.624 1.00 94.12 190 ASN A N 1
ATOM 1497 C CA . ASN A 1 190 ? -0.258 -15.910 -8.038 1.00 94.12 190 ASN A CA 1
ATOM 1498 C C . ASN A 1 190 ? 0.816 -15.174 -8.866 1.00 94.12 190 ASN A C 1
ATOM 1500 O O . ASN A 1 190 ? 1.091 -15.589 -9.991 1.00 94.12 190 ASN A O 1
ATOM 1504 N N . VAL A 1 191 ? 1.521 -14.184 -8.306 1.00 95.19 191 VAL A N 1
ATOM 1505 C CA . VAL A 1 191 ? 2.694 -13.547 -8.939 1.00 95.19 191 VAL A CA 1
ATOM 1506 C C . VAL A 1 191 ? 3.800 -14.572 -9.162 1.00 95.19 191 VAL A C 1
ATOM 1508 O O . VAL A 1 191 ? 4.376 -14.635 -10.248 1.00 95.19 191 VAL A O 1
ATOM 1511 N N . ARG A 1 192 ? 4.046 -15.465 -8.195 1.00 94.88 192 ARG A N 1
ATOM 1512 C CA . ARG A 1 192 ? 4.993 -16.563 -8.410 1.00 94.88 192 ARG A CA 1
ATOM 1513 C C . ARG A 1 192 ? 4.560 -17.459 -9.574 1.00 94.88 192 ARG A C 1
ATOM 1515 O O . ARG A 1 192 ? 5.419 -17.901 -10.336 1.00 94.88 192 ARG A O 1
ATOM 1522 N N . LYS A 1 193 ? 3.261 -17.758 -9.728 1.00 95.12 193 LYS A N 1
ATOM 1523 C CA . LYS A 1 193 ? 2.752 -18.541 -10.876 1.00 95.12 193 LYS A CA 1
ATOM 1524 C C . LYS A 1 193 ? 3.001 -17.811 -12.198 1.00 95.12 193 LYS A C 1
ATOM 1526 O O . LYS A 1 193 ? 3.450 -18.453 -13.143 1.00 95.12 193 LYS A O 1
ATOM 1531 N N . LEU A 1 194 ? 2.785 -16.494 -12.239 1.00 94.75 194 LEU A N 1
ATOM 1532 C CA . LEU A 1 194 ? 3.101 -15.653 -13.396 1.00 94.75 194 LEU A CA 1
ATOM 1533 C C . LEU A 1 194 ? 4.593 -15.729 -13.746 1.00 94.75 194 LEU A C 1
ATOM 1535 O O . LEU A 1 194 ? 4.937 -16.019 -14.888 1.00 94.75 194 LEU A O 1
ATOM 1539 N N . HIS A 1 195 ? 5.489 -15.545 -12.773 1.00 95.06 195 HIS A N 1
ATOM 1540 C CA . HIS A 1 195 ? 6.935 -15.640 -13.012 1.00 95.06 195 HIS A CA 1
ATOM 1541 C C . HIS A 1 195 ? 7.351 -17.037 -13.465 1.00 95.06 195 HIS A C 1
ATOM 1543 O O . HIS A 1 195 ? 8.137 -17.173 -14.397 1.00 95.06 195 HIS A O 1
ATOM 1549 N N . ASN A 1 196 ? 6.780 -18.084 -12.869 1.00 95.06 196 ASN A N 1
ATOM 1550 C CA . ASN A 1 196 ? 7.007 -19.458 -13.302 1.00 95.06 196 ASN A CA 1
ATOM 1551 C C . ASN A 1 196 ? 6.541 -19.686 -14.748 1.00 95.06 196 ASN A C 1
ATOM 1553 O O . ASN A 1 196 ? 7.240 -20.338 -15.518 1.00 95.06 196 ASN A O 1
ATOM 1557 N N . TYR A 1 197 ? 5.387 -19.136 -15.133 1.00 94.75 197 TYR A N 1
ATOM 1558 C CA . TYR A 1 197 ? 4.894 -19.184 -16.507 1.00 94.75 197 TYR A CA 1
ATOM 1559 C C . TYR A 1 197 ? 5.840 -18.460 -17.468 1.00 94.75 197 TYR A C 1
ATOM 1561 O O . TYR A 1 197 ? 6.258 -19.053 -18.461 1.00 94.75 197 TYR A O 1
ATOM 1569 N N . VAL A 1 198 ? 6.230 -17.219 -17.160 1.00 92.75 198 VAL A N 1
ATOM 1570 C CA . VAL A 1 198 ? 7.107 -16.420 -18.025 1.00 92.75 198 VAL A CA 1
ATOM 1571 C C . VAL A 1 198 ? 8.474 -17.091 -18.195 1.00 92.75 198 VAL A C 1
ATOM 1573 O O . VAL A 1 198 ? 8.903 -17.347 -19.321 1.00 92.75 198 VAL A O 1
ATOM 1576 N N . LEU A 1 199 ? 9.143 -17.444 -17.094 1.00 92.75 199 LEU A N 1
ATOM 1577 C CA . LEU A 1 199 ? 10.470 -18.063 -17.148 1.00 92.75 199 LEU A CA 1
ATOM 1578 C C . LEU A 1 199 ? 10.422 -19.483 -17.715 1.00 92.75 199 LEU A C 1
ATOM 1580 O O . LEU A 1 199 ? 11.270 -19.846 -18.526 1.00 92.75 199 LEU A O 1
ATOM 1584 N N . GLY A 1 200 ? 9.426 -20.281 -17.330 1.00 92.31 200 GLY A N 1
ATOM 1585 C CA . GLY A 1 200 ? 9.309 -21.666 -17.776 1.00 92.31 200 GLY A CA 1
ATOM 1586 C C . GLY A 1 200 ? 8.959 -21.784 -19.252 1.00 92.31 200 GLY A C 1
ATOM 1587 O O . GLY A 1 200 ? 9.500 -22.647 -19.942 1.00 92.31 200 GLY A O 1
ATOM 1588 N N . ARG A 1 201 ? 8.093 -20.902 -19.761 1.00 91.50 201 ARG A N 1
ATOM 1589 C CA . ARG A 1 201 ? 7.668 -20.931 -21.163 1.00 91.50 201 ARG A CA 1
ATOM 1590 C C . ARG A 1 201 ? 8.649 -20.245 -22.100 1.00 91.50 201 ARG A C 1
ATOM 1592 O O . ARG A 1 201 ? 8.863 -20.761 -23.192 1.00 91.50 201 ARG A O 1
ATOM 1599 N N . TYR A 1 202 ? 9.178 -19.086 -21.714 1.00 92.31 202 TYR A N 1
ATOM 1600 C CA . TYR A 1 202 ? 9.969 -18.234 -22.607 1.00 92.31 202 TYR A CA 1
ATOM 1601 C C . TYR A 1 202 ? 11.451 -18.231 -22.250 1.00 92.31 202 TYR A C 1
ATOM 1603 O O . TYR A 1 202 ? 12.290 -18.258 -23.142 1.00 92.31 202 TYR A O 1
ATOM 1611 N N . GLY A 1 203 ? 11.794 -18.284 -20.962 1.00 88.00 203 GLY A N 1
ATOM 1612 C CA . GLY A 1 203 ? 13.189 -18.353 -20.514 1.00 88.00 203 GLY A CA 1
ATOM 1613 C C . GLY A 1 203 ? 13.904 -19.649 -20.906 1.00 88.00 203 GLY A C 1
ATOM 1614 O O . GLY A 1 203 ? 15.128 -19.664 -21.033 1.00 88.00 203 GLY A O 1
ATOM 1615 N N . SER A 1 204 ? 13.149 -20.725 -21.142 1.00 82.00 204 SER A N 1
ATOM 1616 C CA . SER A 1 204 ? 13.679 -22.024 -21.564 1.00 82.00 204 SER A CA 1
ATOM 1617 C C . SER A 1 204 ? 13.972 -22.128 -23.068 1.00 82.00 204 SER A C 1
ATOM 1619 O O . SER A 1 204 ? 14.601 -23.095 -23.503 1.00 82.00 204 SER A O 1
ATOM 1621 N N . GLN A 1 205 ? 13.532 -21.150 -23.865 1.00 86.19 205 GLN A N 1
ATOM 1622 C CA . GLN A 1 205 ? 13.659 -21.179 -25.321 1.00 86.19 205 GLN A CA 1
ATOM 1623 C C . GLN A 1 205 ? 15.074 -20.811 -25.784 1.00 86.19 205 GLN A C 1
ATOM 1625 O O . GLN A 1 205 ? 15.840 -20.143 -25.089 1.00 86.19 205 GLN A O 1
ATOM 1630 N N . SER A 1 206 ? 15.420 -21.248 -26.995 1.00 85.81 206 SER A N 1
ATOM 1631 C CA . SER A 1 206 ? 16.671 -20.903 -27.676 1.00 85.81 206 SER A CA 1
ATOM 1632 C C . SER A 1 206 ? 16.523 -19.715 -28.632 1.00 85.81 206 SER A C 1
ATOM 1634 O O . SER A 1 206 ? 17.403 -19.495 -29.461 1.00 85.81 206 SER A O 1
ATOM 1636 N N . ASP A 1 207 ? 15.427 -18.960 -28.561 1.00 89.75 207 ASP A N 1
ATOM 1637 C CA . ASP A 1 207 ? 15.226 -17.738 -29.339 1.00 89.75 207 ASP A CA 1
ATOM 1638 C C . ASP A 1 207 ? 15.832 -16.510 -28.625 1.00 89.75 207 ASP A C 1
ATOM 1640 O O . ASP A 1 207 ? 16.485 -16.632 -27.584 1.00 89.75 207 ASP A O 1
ATOM 1644 N N . ASP A 1 208 ? 15.663 -15.315 -29.197 1.00 88.69 208 ASP A N 1
ATOM 1645 C CA . ASP A 1 208 ? 16.209 -14.083 -28.607 1.00 88.69 208 ASP A CA 1
ATOM 1646 C C . ASP A 1 208 ? 15.602 -13.753 -27.239 1.00 88.69 208 ASP A C 1
ATOM 1648 O O . ASP A 1 208 ? 16.305 -13.234 -26.372 1.00 88.69 208 ASP A O 1
ATOM 1652 N N . VAL A 1 209 ? 14.329 -14.094 -27.014 1.00 89.31 209 VAL A N 1
ATOM 1653 C CA . VAL A 1 209 ? 13.650 -13.876 -25.727 1.00 89.31 209 VAL A CA 1
ATOM 1654 C C . VAL A 1 209 ? 14.261 -14.773 -24.660 1.00 89.31 209 VAL A C 1
ATOM 1656 O O . VAL A 1 209 ? 14.656 -14.289 -23.598 1.00 89.31 209 VAL A O 1
ATOM 1659 N N . GLY A 1 210 ? 14.395 -16.068 -24.949 1.00 90.25 210 GLY A N 1
ATOM 1660 C CA . GLY A 1 210 ? 15.015 -17.013 -24.030 1.00 90.25 210 GLY A CA 1
ATOM 1661 C C . GLY A 1 210 ? 16.469 -16.659 -23.727 1.00 90.25 210 GLY A C 1
ATOM 1662 O O . GLY A 1 210 ? 16.858 -16.645 -22.557 1.00 90.25 210 GLY A O 1
ATOM 1663 N N . ARG A 1 211 ? 17.255 -16.276 -24.745 1.00 89.94 211 ARG A N 1
ATOM 1664 C CA . ARG A 1 211 ? 18.630 -15.778 -24.559 1.00 89.94 211 ARG A CA 1
ATOM 1665 C C . ARG A 1 211 ? 18.685 -14.524 -23.688 1.00 89.94 211 ARG A C 1
ATOM 1667 O O . ARG A 1 211 ? 19.528 -14.454 -22.797 1.00 89.94 211 ARG A O 1
ATOM 1674 N N . SER A 1 212 ? 17.795 -13.558 -23.916 1.00 89.19 212 SER A N 1
ATOM 1675 C CA . SER A 1 212 ? 17.741 -12.318 -23.135 1.00 89.19 212 SER A CA 1
ATOM 1676 C C . SER A 1 212 ? 17.426 -12.583 -21.661 1.00 89.19 212 SER A C 1
ATOM 1678 O O . SER A 1 212 ? 18.106 -12.050 -20.784 1.00 89.19 212 SER A O 1
ATOM 1680 N N . LEU A 1 213 ? 16.460 -13.462 -21.372 1.00 89.69 213 LEU A N 1
ATOM 1681 C CA . LEU A 1 213 ? 16.110 -13.839 -20.000 1.00 89.69 213 LEU A CA 1
ATOM 1682 C C . LEU A 1 213 ? 17.254 -14.590 -19.302 1.00 89.69 213 LEU A C 1
ATOM 1684 O O . LEU A 1 213 ? 17.590 -14.273 -18.161 1.00 89.69 213 LEU A O 1
ATOM 1688 N N . GLN A 1 214 ? 17.894 -15.541 -19.987 1.00 89.31 214 GLN A N 1
ATOM 1689 C CA . GLN A 1 214 ? 19.058 -16.263 -19.456 1.00 89.31 214 GLN A CA 1
ATOM 1690 C C . GLN A 1 214 ? 20.223 -15.315 -19.149 1.00 89.31 214 GLN A C 1
ATOM 1692 O O . GLN A 1 214 ? 20.826 -15.413 -18.080 1.00 89.31 214 GLN A O 1
ATOM 1697 N N . ALA A 1 215 ? 20.497 -14.355 -20.039 1.00 89.31 215 ALA A N 1
ATOM 1698 C CA . ALA A 1 215 ? 21.515 -13.330 -19.825 1.00 89.31 215 ALA A CA 1
ATOM 1699 C C . ALA A 1 215 ? 21.173 -12.425 -18.628 1.00 89.31 215 ALA A C 1
ATOM 1701 O O . ALA A 1 215 ? 22.018 -12.209 -17.762 1.00 89.31 215 ALA A O 1
ATOM 1702 N N . HIS A 1 216 ? 19.923 -11.963 -18.518 1.00 88.75 216 HIS A N 1
ATOM 1703 C CA . HIS A 1 216 ? 19.487 -11.094 -17.423 1.00 88.75 216 HIS A CA 1
ATOM 1704 C C . HIS A 1 216 ? 19.643 -11.742 -16.036 1.00 88.75 216 HIS A C 1
ATOM 1706 O O . HIS A 1 216 ? 20.090 -11.096 -15.075 1.00 88.75 216 HIS A O 1
ATOM 1712 N N . PHE A 1 217 ? 19.275 -13.021 -15.919 1.00 87.69 217 PHE A N 1
ATOM 1713 C CA . PHE A 1 217 ? 19.380 -13.768 -14.665 1.00 87.69 217 PHE A CA 1
ATOM 1714 C C . PHE A 1 217 ? 20.747 -14.426 -14.451 1.00 87.69 217 PHE A C 1
ATOM 1716 O O . PHE A 1 217 ? 21.037 -14.846 -13.332 1.00 87.69 217 PHE A O 1
ATOM 1723 N N . GLY A 1 218 ? 21.594 -14.491 -15.482 1.00 89.44 218 GLY A N 1
ATOM 1724 C CA . GLY A 1 218 ? 22.907 -15.135 -15.419 1.00 89.44 218 GLY A CA 1
ATOM 1725 C C . GLY A 1 218 ? 22.824 -16.644 -15.171 1.00 89.44 218 GLY A C 1
ATOM 1726 O O . GLY A 1 218 ? 23.689 -17.203 -14.500 1.00 89.44 218 GLY A O 1
ATOM 1727 N N . VAL A 1 219 ? 21.768 -17.303 -15.657 1.00 88.00 219 VAL A N 1
ATOM 1728 C CA . VAL A 1 219 ? 21.523 -18.740 -15.455 1.00 88.00 219 VAL A CA 1
ATOM 1729 C C . VAL A 1 219 ? 21.097 -19.413 -16.760 1.00 88.00 219 VAL A C 1
ATOM 1731 O O . VAL A 1 219 ? 20.398 -18.791 -17.563 1.00 88.00 219 VAL A O 1
ATOM 1734 N N . PRO A 1 220 ? 21.484 -20.681 -16.991 1.00 87.19 220 PRO A N 1
ATOM 1735 C CA . PRO A 1 220 ? 21.053 -21.416 -18.175 1.00 87.19 220 PRO A CA 1
ATOM 1736 C C . PRO A 1 220 ? 19.547 -21.710 -18.133 1.00 87.19 220 PRO A C 1
ATOM 1738 O O . PRO A 1 220 ? 18.947 -21.795 -17.056 1.00 87.19 220 PRO A O 1
ATOM 1741 N N . SER A 1 221 ? 18.957 -21.951 -19.307 1.00 84.06 221 SER A N 1
ATOM 1742 C CA . SER A 1 221 ? 17.539 -22.317 -19.482 1.00 84.06 221 SER A CA 1
ATOM 1743 C C . SER A 1 221 ? 17.060 -23.435 -18.554 1.00 84.06 221 SER A C 1
ATOM 1745 O O . SER A 1 221 ? 15.930 -23.396 -18.077 1.00 84.06 221 SER A O 1
ATOM 1747 N N . THR A 1 222 ? 17.918 -24.413 -18.257 1.00 83.12 222 THR A N 1
ATOM 1748 C CA . THR A 1 222 ? 17.598 -25.556 -17.391 1.00 83.12 222 THR A CA 1
ATOM 1749 C C . THR A 1 222 ? 17.423 -25.191 -15.920 1.00 83.12 222 THR A C 1
ATOM 1751 O O . THR A 1 222 ? 16.790 -25.949 -15.203 1.00 83.12 222 THR A O 1
ATOM 1754 N N . GLN A 1 223 ? 17.957 -24.051 -15.467 1.00 86.38 223 GLN A N 1
ATOM 1755 C CA . GLN A 1 223 ? 17.934 -23.628 -14.059 1.00 86.38 223 GLN A CA 1
ATOM 1756 C C . GLN A 1 223 ? 17.085 -22.378 -13.814 1.00 86.38 223 GLN A C 1
ATOM 1758 O O . GLN A 1 223 ? 16.916 -21.970 -12.666 1.00 86.38 223 GLN A O 1
ATOM 1763 N N . ILE A 1 224 ? 16.585 -21.726 -14.867 1.00 82.44 224 ILE A N 1
ATOM 1764 C CA . ILE A 1 224 ? 15.956 -20.403 -14.749 1.00 82.44 224 ILE A CA 1
ATOM 1765 C C . ILE A 1 224 ? 14.687 -20.420 -13.885 1.00 82.44 224 ILE A C 1
ATOM 1767 O O . ILE A 1 224 ? 14.408 -19.456 -13.177 1.00 82.44 224 ILE A O 1
ATOM 1771 N N . VAL A 1 225 ? 13.959 -21.539 -13.881 1.00 87.44 225 VAL A N 1
ATOM 1772 C CA . VAL A 1 225 ? 12.760 -21.737 -13.053 1.00 87.44 225 VAL A CA 1
ATOM 1773 C C . VAL A 1 225 ? 13.114 -22.213 -11.643 1.00 87.44 225 VAL A C 1
ATOM 1775 O O . VAL A 1 225 ? 12.500 -21.758 -10.681 1.00 87.44 225 VAL A O 1
ATOM 1778 N N . ASP A 1 226 ? 14.136 -23.060 -11.496 1.00 86.94 226 ASP A N 1
ATOM 1779 C CA . ASP A 1 226 ? 14.549 -23.665 -10.216 1.00 86.94 226 ASP A CA 1
ATOM 1780 C C . ASP A 1 226 ? 14.997 -22.633 -9.171 1.00 86.94 226 ASP A C 1
ATOM 1782 O O . ASP A 1 226 ? 15.065 -22.909 -7.971 1.00 86.94 226 ASP A O 1
ATOM 1786 N N . ARG A 1 227 ? 15.330 -21.419 -9.619 1.00 86.44 227 ARG A N 1
ATOM 1787 C CA . ARG A 1 227 ? 15.723 -20.307 -8.749 1.00 86.44 227 ARG A CA 1
ATOM 1788 C C . ARG A 1 227 ? 14.533 -19.564 -8.138 1.00 86.44 227 ARG A C 1
ATOM 1790 O O . ARG A 1 227 ? 14.760 -18.789 -7.212 1.00 86.44 227 ARG A O 1
ATOM 1797 N N . LEU A 1 228 ? 13.300 -19.802 -8.599 1.00 90.44 228 LEU A N 1
ATOM 1798 C CA . LEU A 1 228 ? 12.096 -19.224 -8.000 1.00 90.44 228 LEU A CA 1
ATOM 1799 C C . LEU A 1 228 ? 11.759 -19.943 -6.682 1.00 90.44 228 LEU A C 1
ATOM 1801 O O . LEU A 1 228 ? 11.458 -21.140 -6.713 1.00 90.44 228 LEU A O 1
ATOM 1805 N N . PRO A 1 229 ? 11.754 -19.248 -5.530 1.00 91.44 229 PRO A N 1
ATOM 1806 C CA . PRO A 1 229 ? 11.372 -19.869 -4.270 1.00 91.44 229 PRO A CA 1
ATOM 1807 C C . PRO A 1 229 ? 9.898 -20.295 -4.288 1.00 91.44 229 PRO A C 1
ATOM 1809 O O . PRO A 1 229 ? 9.052 -19.707 -4.971 1.00 91.44 229 PRO A O 1
ATOM 1812 N N . ALA A 1 230 ? 9.582 -21.334 -3.515 1.00 90.12 230 ALA A N 1
ATOM 1813 C CA . ALA A 1 230 ? 8.198 -21.706 -3.265 1.00 90.12 230 ALA A CA 1
ATOM 1814 C C . ALA A 1 230 ? 7.501 -20.609 -2.446 1.00 90.12 230 ALA A C 1
ATOM 1816 O O . ALA A 1 230 ? 8.093 -20.031 -1.537 1.00 90.12 230 ALA A O 1
ATOM 1817 N N . ASN A 1 231 ? 6.225 -20.367 -2.741 1.00 93.31 231 ASN A N 1
ATOM 1818 C CA . ASN A 1 231 ? 5.354 -19.536 -1.919 1.00 93.31 231 ASN A CA 1
ATOM 1819 C C . ASN A 1 231 ? 4.176 -20.393 -1.451 1.00 93.31 231 ASN A C 1
ATOM 1821 O O . ASN A 1 231 ? 3.402 -20.891 -2.270 1.00 93.31 231 ASN A O 1
ATOM 1825 N N . VAL A 1 232 ? 4.080 -20.590 -0.137 1.00 91.69 232 VAL A N 1
ATOM 1826 C CA . VAL A 1 232 ? 3.090 -21.467 0.500 1.00 91.69 232 VAL A CA 1
ATOM 1827 C C . VAL A 1 232 ? 1.973 -20.692 1.203 1.00 91.69 232 VAL A C 1
ATOM 1829 O O . VAL A 1 232 ? 1.143 -21.315 1.857 1.00 91.69 232 VAL A O 1
ATOM 1832 N N . ALA A 1 233 ? 1.914 -19.361 1.067 1.00 91.62 233 ALA A N 1
ATOM 1833 C CA . ALA A 1 233 ? 0.950 -18.513 1.775 1.00 91.62 233 ALA A CA 1
ATOM 1834 C C . ALA A 1 233 ? -0.503 -18.957 1.539 1.00 91.62 233 ALA A C 1
ATOM 1836 O O . ALA A 1 233 ? -1.226 -19.241 2.492 1.00 91.62 233 ALA A O 1
ATOM 1837 N N . LEU A 1 234 ? -0.884 -19.158 0.271 1.00 88.88 234 LEU A N 1
ATOM 1838 C CA . LEU A 1 234 ? -2.223 -19.608 -0.135 1.00 88.88 234 LEU A CA 1
ATOM 1839 C C . LEU A 1 234 ? -2.571 -21.044 0.318 1.00 88.88 234 LEU A C 1
ATOM 1841 O O . LEU A 1 234 ? -3.704 -21.486 0.172 1.00 88.88 234 LEU A O 1
ATOM 1845 N N . LYS A 1 235 ? -1.611 -21.783 0.884 1.00 87.38 235 LYS A N 1
ATOM 1846 C CA . LYS A 1 235 ? -1.823 -23.107 1.485 1.00 87.38 235 LYS A CA 1
ATOM 1847 C C . LYS A 1 235 ? -1.835 -23.036 3.010 1.00 87.38 235 LYS A C 1
ATOM 1849 O O . LYS A 1 235 ? -2.751 -23.544 3.656 1.00 87.38 235 LYS A O 1
ATOM 1854 N N . GLU A 1 236 ? -0.804 -22.440 3.600 1.00 89.88 236 GLU A N 1
ATOM 1855 C CA . GLU A 1 236 ? -0.592 -22.484 5.047 1.00 89.88 236 GLU A CA 1
ATOM 1856 C C . GLU A 1 236 ? -1.477 -21.484 5.806 1.00 89.88 236 GLU A C 1
ATOM 1858 O O . GLU A 1 236 ? -1.864 -21.786 6.933 1.00 89.88 236 GLU A O 1
ATOM 1863 N N . ILE A 1 237 ? -1.889 -20.361 5.202 1.00 91.00 237 ILE A N 1
ATOM 1864 C CA . ILE A 1 237 ? -2.840 -19.429 5.837 1.00 91.00 237 ILE A CA 1
ATOM 1865 C C . ILE A 1 237 ? -4.236 -20.069 5.963 1.00 91.00 237 ILE A C 1
ATOM 1867 O O . ILE A 1 237 ? -4.725 -20.173 7.090 1.00 91.00 237 ILE A O 1
ATOM 1871 N N . PRO A 1 238 ? -4.847 -20.631 4.896 1.00 87.06 238 PRO A N 1
ATOM 1872 C CA . PRO A 1 238 ? -6.086 -21.399 5.042 1.00 87.06 238 PRO A CA 1
ATOM 1873 C C . PRO A 1 238 ? -5.947 -22.574 6.020 1.00 87.06 238 PRO A C 1
ATOM 1875 O O . PRO A 1 238 ? -6.861 -22.867 6.791 1.00 87.06 238 PRO A O 1
ATOM 1878 N N . ARG A 1 239 ? -4.780 -23.239 6.059 1.00 85.62 239 ARG A N 1
ATOM 1879 C CA . ARG A 1 239 ? -4.491 -24.278 7.064 1.00 85.62 239 ARG A CA 1
ATOM 1880 C C . ARG A 1 239 ? -4.538 -23.746 8.490 1.00 85.62 239 ARG A C 1
ATOM 1882 O O . ARG A 1 239 ? -5.037 -24.441 9.375 1.00 85.62 239 ARG A O 1
ATOM 1889 N N . ALA A 1 240 ? -3.996 -22.558 8.723 1.00 87.19 240 ALA A N 1
ATOM 1890 C CA . ALA A 1 240 ? -4.021 -21.913 10.023 1.00 87.19 240 ALA A CA 1
ATOM 1891 C C . ALA A 1 240 ? -5.462 -21.572 10.437 1.00 87.19 240 ALA A C 1
ATOM 1893 O O . ALA A 1 240 ? -5.843 -21.875 11.567 1.00 87.19 240 ALA A O 1
ATOM 1894 N N . PHE A 1 241 ? -6.291 -21.085 9.505 1.00 84.81 241 PHE A N 1
ATOM 1895 C CA . PHE A 1 241 ? -7.728 -20.875 9.729 1.00 84.81 241 PHE A CA 1
ATOM 1896 C C . PHE A 1 241 ? -8.444 -22.175 10.110 1.00 84.81 241 PHE A C 1
ATOM 1898 O O . PHE A 1 241 ? -9.158 -22.218 11.108 1.00 84.81 241 PHE A O 1
ATOM 1905 N N . ALA A 1 242 ? -8.194 -23.269 9.386 1.00 80.12 242 ALA A N 1
ATOM 1906 C CA . ALA A 1 242 ? -8.782 -24.572 9.698 1.00 80.12 242 ALA A CA 1
ATOM 1907 C C . ALA A 1 242 ? -8.343 -25.126 11.059 1.00 80.12 242 ALA A C 1
ATOM 1909 O O . ALA A 1 242 ? -9.151 -25.697 11.789 1.00 80.12 242 ALA A O 1
ATOM 1910 N N . LYS A 1 243 ? -7.075 -24.928 11.435 1.00 84.31 243 LYS A N 1
ATOM 1911 C CA . LYS A 1 243 ? -6.580 -25.300 12.766 1.00 84.31 243 LYS A CA 1
ATOM 1912 C C . LYS A 1 243 ? -7.233 -24.469 13.868 1.00 84.31 243 LYS A C 1
ATOM 1914 O O . LYS A 1 243 ? -7.635 -25.045 14.874 1.00 84.31 243 LYS A O 1
ATOM 1919 N N . ALA A 1 244 ? -7.367 -23.157 13.675 1.00 82.19 244 ALA A N 1
ATOM 1920 C CA . ALA A 1 244 ? -8.076 -22.289 14.613 1.00 82.19 244 ALA A CA 1
ATOM 1921 C C . ALA A 1 244 ? -9.552 -22.698 14.739 1.00 82.19 244 ALA A C 1
ATOM 1923 O O . ALA A 1 244 ? -10.083 -22.748 15.846 1.00 82.19 244 ALA A O 1
ATOM 1924 N N . HIS A 1 245 ? -10.183 -23.098 13.629 1.00 78.75 245 HIS A N 1
ATOM 1925 C CA . HIS A 1 245 ? -11.543 -23.636 13.621 1.00 78.75 245 HIS A CA 1
ATOM 1926 C C . HIS A 1 245 ? -11.712 -24.929 14.394 1.00 78.75 245 HIS A C 1
ATOM 1928 O O . HIS A 1 245 ? -12.568 -25.013 15.276 1.00 78.75 245 HIS A O 1
ATOM 1934 N N . ALA A 1 246 ? -10.841 -25.901 14.149 1.00 80.44 246 ALA A N 1
ATOM 1935 C CA . ALA A 1 246 ? -10.836 -27.134 14.917 1.00 80.44 246 ALA A CA 1
ATOM 1936 C C . ALA A 1 246 ? -10.595 -26.872 16.415 1.00 80.44 246 ALA A C 1
ATOM 1938 O O . ALA A 1 246 ? -11.267 -27.470 17.253 1.00 80.44 246 ALA A O 1
ATOM 1939 N N . ALA A 1 247 ? -9.678 -25.956 16.750 1.00 82.00 247 ALA A N 1
ATOM 1940 C CA . ALA A 1 247 ? -9.360 -25.600 18.130 1.00 82.00 247 ALA A CA 1
ATOM 1941 C C . ALA A 1 247 ? -10.521 -24.886 18.840 1.00 82.00 247 ALA A C 1
ATOM 1943 O O . ALA A 1 247 ? -10.742 -25.118 20.025 1.00 82.00 247 ALA A O 1
ATOM 1944 N N . HIS A 1 248 ? -11.300 -24.073 18.118 1.00 79.25 248 HIS A N 1
ATOM 1945 C CA . HIS A 1 248 ? -12.504 -23.426 18.644 1.00 79.25 248 HIS A CA 1
ATOM 1946 C C . HIS A 1 248 ? -13.560 -24.442 19.118 1.00 79.25 248 HIS A C 1
ATOM 1948 O O . HIS A 1 248 ? -14.320 -24.157 20.039 1.00 79.25 248 HIS A O 1
ATOM 1954 N N . GLY A 1 249 ? -13.597 -25.644 18.527 1.00 75.00 249 GLY A N 1
ATOM 1955 C CA . GLY A 1 249 ? -14.375 -26.780 19.036 1.00 75.00 249 GLY A CA 1
ATOM 1956 C C . GLY A 1 249 ? -15.888 -26.706 18.798 1.00 75.00 249 GLY A C 1
ATOM 1957 O O . GLY A 1 249 ? -16.612 -27.638 19.151 1.00 75.00 249 GLY A O 1
ATOM 1958 N N . VAL A 1 250 ? -16.389 -25.641 18.165 1.00 76.56 250 VAL A N 1
ATOM 1959 C CA . VAL A 1 250 ? -17.807 -25.495 17.814 1.00 76.56 250 VAL A CA 1
ATOM 1960 C C . VAL A 1 250 ? -18.053 -26.067 16.421 1.00 76.56 250 VAL A C 1
ATOM 1962 O O . VAL A 1 250 ? -17.654 -25.499 15.406 1.00 76.56 250 VAL A O 1
ATOM 1965 N N . LYS A 1 251 ? -18.753 -27.207 16.380 1.00 66.88 251 LYS A N 1
ATOM 1966 C CA . LYS A 1 251 ? -18.952 -28.016 15.168 1.00 66.88 251 LYS A CA 1
ATOM 1967 C C . LYS A 1 251 ? -19.487 -27.230 13.974 1.00 66.88 251 LYS A C 1
ATOM 1969 O O . LYS A 1 251 ? -19.084 -27.551 12.867 1.00 66.88 251 LYS A O 1
ATOM 1974 N N . ASP A 1 252 ? -20.361 -26.248 14.178 1.00 69.75 252 ASP A N 1
ATOM 1975 C CA . ASP A 1 252 ? -21.015 -25.476 13.110 1.00 69.75 252 ASP A CA 1
ATOM 1976 C C . ASP A 1 252 ? -20.555 -24.015 13.066 1.00 69.75 252 ASP A C 1
ATOM 1978 O O . ASP A 1 252 ? -21.314 -23.150 12.634 1.00 69.75 252 ASP A O 1
ATOM 1982 N N . ALA A 1 253 ? -19.348 -23.723 13.560 1.00 70.00 253 ALA A N 1
ATOM 1983 C CA . ALA A 1 253 ? -18.837 -22.364 13.509 1.00 70.00 253 ALA A CA 1
ATOM 1984 C C . ALA A 1 253 ? -18.464 -21.931 12.085 1.00 70.00 253 ALA A C 1
ATOM 1986 O O . ALA A 1 253 ? -17.992 -22.749 11.291 1.00 70.00 253 ALA A O 1
ATOM 1987 N N . PHE A 1 254 ? -18.646 -20.646 11.797 1.00 72.44 254 PHE A N 1
ATOM 1988 C CA . PHE A 1 254 ? -18.212 -19.985 10.573 1.00 72.44 254 PHE A CA 1
ATOM 1989 C C . PHE A 1 254 ? -16.856 -19.314 10.773 1.00 72.44 254 PHE A C 1
ATOM 1991 O O . PHE A 1 254 ? -16.552 -18.833 11.862 1.00 72.44 254 PHE A O 1
ATOM 1998 N N . VAL A 1 255 ? -16.066 -19.247 9.708 1.00 73.81 255 VAL A N 1
ATOM 1999 C CA . VAL A 1 255 ? -14.934 -18.329 9.600 1.00 73.81 255 VAL A CA 1
ATOM 2000 C C . VAL A 1 255 ? -15.462 -17.023 9.010 1.00 73.81 255 VAL A C 1
ATOM 2002 O O . VAL A 1 255 ? -15.888 -17.000 7.855 1.00 73.81 255 VAL A O 1
ATOM 2005 N N . LEU A 1 256 ? -15.479 -15.963 9.816 1.00 73.81 256 LEU A N 1
ATOM 2006 C CA . LEU A 1 256 ? -15.962 -14.649 9.408 1.00 73.81 256 LEU A CA 1
ATOM 2007 C C . LEU A 1 256 ? -14.801 -13.795 8.907 1.00 73.81 256 LEU A C 1
ATOM 2009 O O . LEU A 1 256 ? -13.867 -13.538 9.660 1.00 73.81 256 LEU A O 1
ATOM 2013 N N . PHE A 1 257 ? -14.901 -13.324 7.668 1.00 75.88 257 PHE A N 1
ATOM 2014 C CA . PHE A 1 257 ? -14.025 -12.307 7.101 1.00 75.88 257 PHE A CA 1
ATOM 2015 C C . PHE A 1 257 ? -14.657 -10.940 7.381 1.00 75.88 257 PHE A C 1
ATOM 2017 O O . PHE A 1 257 ? -15.741 -10.638 6.874 1.00 75.88 257 PHE A O 1
ATOM 2024 N N . VAL A 1 258 ? -13.998 -10.132 8.215 1.00 74.12 258 VAL A N 1
ATOM 2025 C CA . VAL A 1 258 ? -14.389 -8.732 8.443 1.00 74.12 258 VAL A CA 1
ATOM 2026 C C . VAL A 1 258 ? -13.742 -7.881 7.355 1.00 74.12 258 VAL A C 1
ATOM 2028 O O . VAL A 1 258 ? -12.511 -7.817 7.282 1.00 74.12 258 VAL A O 1
ATOM 2031 N N . VAL A 1 259 ? -14.577 -7.288 6.497 1.00 71.69 259 VAL A N 1
ATOM 2032 C CA . VAL A 1 259 ? -14.154 -6.576 5.281 1.00 71.69 259 VAL A CA 1
ATOM 2033 C C . VAL A 1 259 ? -14.650 -5.134 5.264 1.00 71.69 259 VAL A C 1
ATOM 2035 O O . VAL A 1 259 ? -15.675 -4.807 5.868 1.00 71.69 259 VAL A O 1
ATOM 2038 N N . GLN A 1 260 ? -13.922 -4.277 4.552 1.00 68.75 260 GLN A N 1
ATOM 2039 C CA . GLN A 1 260 ? -14.314 -2.887 4.336 1.00 68.75 260 GLN A CA 1
ATOM 2040 C C . GLN A 1 260 ? -15.464 -2.778 3.325 1.00 68.75 260 GLN A C 1
ATOM 2042 O O . GLN A 1 260 ? -15.624 -3.649 2.466 1.00 68.75 260 GLN A O 1
ATOM 2047 N N . ASP A 1 261 ? -16.241 -1.695 3.400 1.00 67.94 261 ASP A N 1
ATOM 2048 C CA . ASP A 1 261 ? -17.394 -1.482 2.515 1.00 67.94 261 ASP A CA 1
ATOM 2049 C C . ASP A 1 261 ? -16.995 -1.382 1.033 1.00 67.94 261 ASP A C 1
ATOM 2051 O O . ASP A 1 261 ? -17.653 -2.013 0.191 1.00 67.94 261 ASP A O 1
ATOM 2055 N N . ASP A 1 262 ? -15.863 -0.717 0.764 1.00 74.00 262 ASP A N 1
ATOM 2056 C CA . ASP A 1 262 ? -15.281 -0.466 -0.563 1.00 74.00 262 ASP A CA 1
ATOM 2057 C C . ASP A 1 262 ? -13.995 -1.270 -0.813 1.00 74.00 262 ASP A C 1
ATOM 2059 O O . ASP A 1 262 ? -13.022 -0.800 -1.403 1.00 74.00 262 ASP A O 1
ATOM 2063 N N . GLU A 1 263 ? -13.972 -2.525 -0.360 1.00 79.94 263 GLU A N 1
ATOM 2064 C CA . GLU A 1 263 ? -12.813 -3.404 -0.510 1.00 79.94 263 GLU A CA 1
ATOM 2065 C C . GLU A 1 263 ? -12.438 -3.638 -1.989 1.00 79.94 263 GLU A C 1
ATOM 2067 O O . GLU A 1 263 ? -13.132 -4.337 -2.746 1.00 79.94 263 GLU A O 1
ATOM 2072 N N . ARG A 1 264 ? -11.295 -3.077 -2.404 1.00 85.75 264 ARG A N 1
ATOM 2073 C CA . ARG A 1 264 ? -10.726 -3.238 -3.752 1.00 85.75 264 ARG A CA 1
ATOM 2074 C C . ARG A 1 264 ? -9.741 -4.399 -3.838 1.00 85.75 264 ARG A C 1
ATOM 2076 O O . ARG A 1 264 ? -9.600 -4.982 -4.908 1.00 85.75 264 ARG A O 1
ATOM 2083 N N . ASN A 1 265 ? -9.113 -4.805 -2.744 1.00 87.00 265 ASN A N 1
ATOM 2084 C CA . ASN A 1 265 ? -8.218 -5.957 -2.672 1.00 87.00 265 ASN A CA 1
ATOM 2085 C C . ASN A 1 265 ? -8.986 -7.284 -2.476 1.00 87.00 265 ASN A C 1
ATOM 2087 O O . ASN A 1 265 ? -8.527 -8.217 -1.814 1.00 87.00 265 ASN A O 1
ATOM 2091 N N . PHE A 1 266 ? -10.186 -7.383 -3.057 1.00 86.38 266 PHE A N 1
ATOM 2092 C CA . PHE A 1 266 ? -11.098 -8.509 -2.849 1.00 86.38 266 PHE A CA 1
ATOM 2093 C C . PHE A 1 266 ? -10.490 -9.846 -3.294 1.00 86.38 266 PHE A C 1
ATOM 2095 O O . PHE A 1 266 ? -10.725 -10.879 -2.667 1.00 86.38 266 PHE A O 1
ATOM 2102 N N . ALA A 1 267 ? -9.709 -9.851 -4.380 1.00 89.25 267 ALA A N 1
ATOM 2103 C CA . ALA A 1 267 ? -9.150 -11.078 -4.931 1.00 89.25 267 ALA A CA 1
ATOM 2104 C C . ALA A 1 267 ? -8.140 -11.713 -3.966 1.00 89.25 267 ALA A C 1
ATOM 2106 O O . ALA A 1 267 ? -8.098 -12.938 -3.853 1.00 89.25 267 ALA A O 1
ATOM 2107 N N . ASP A 1 268 ? -7.385 -10.916 -3.203 1.00 89.81 268 ASP A N 1
ATOM 2108 C CA . ASP A 1 268 ? -6.456 -11.461 -2.214 1.00 89.81 268 ASP A CA 1
ATOM 2109 C C . ASP A 1 268 ? -7.169 -12.281 -1.130 1.00 89.81 268 ASP A C 1
ATOM 2111 O O . ASP A 1 268 ? -6.657 -13.306 -0.678 1.00 89.81 268 ASP A O 1
ATOM 2115 N N . GLN A 1 269 ? -8.387 -11.866 -0.781 1.00 86.88 269 GLN A N 1
ATOM 2116 C CA . GLN A 1 269 ? -9.220 -12.472 0.256 1.00 86.88 269 GLN A CA 1
ATOM 2117 C C . GLN A 1 269 ? -10.016 -13.662 -0.282 1.00 86.88 269 GLN A C 1
ATOM 2119 O O . GLN A 1 269 ? -10.010 -14.739 0.316 1.00 86.88 269 GLN A O 1
ATOM 2124 N N . ARG A 1 270 ? -10.634 -13.515 -1.460 1.00 86.38 270 ARG A N 1
ATOM 2125 C CA . ARG A 1 270 ? -11.449 -14.568 -2.084 1.00 86.38 270 ARG A CA 1
ATOM 2126 C C . ARG A 1 270 ? -10.663 -15.832 -2.367 1.00 86.38 270 ARG A C 1
ATOM 2128 O O . ARG A 1 270 ? -11.176 -16.920 -2.163 1.00 86.38 270 ARG A O 1
ATOM 2135 N N . PHE A 1 271 ? -9.405 -15.723 -2.782 1.00 88.56 271 PHE A N 1
ATOM 2136 C CA . PHE A 1 271 ? -8.581 -16.911 -2.995 1.00 88.56 271 PHE A CA 1
ATOM 2137 C C . PHE A 1 271 ? -8.279 -17.664 -1.687 1.00 88.56 271 PHE A C 1
ATOM 2139 O O . PHE A 1 271 ? -8.230 -18.895 -1.705 1.00 88.56 271 PHE A O 1
ATOM 2146 N N . LEU A 1 272 ? -8.137 -16.966 -0.551 1.00 86.94 272 LEU A N 1
ATOM 2147 C CA . LEU A 1 272 ? -8.037 -17.615 0.763 1.00 86.94 272 LEU A CA 1
ATOM 2148 C C . LEU A 1 272 ? -9.353 -18.306 1.133 1.00 86.94 272 LEU A C 1
ATOM 2150 O O . LEU A 1 272 ? -9.331 -19.438 1.610 1.00 86.94 272 LEU A O 1
ATOM 2154 N N . GLU A 1 273 ? -10.487 -17.650 0.882 1.00 83.81 273 GLU A N 1
ATOM 2155 C CA . GLU A 1 273 ? -11.822 -18.216 1.094 1.00 83.81 273 GLU A CA 1
ATOM 2156 C C . GLU A 1 273 ? -12.046 -19.475 0.237 1.00 83.81 273 GLU A C 1
ATOM 2158 O O . GLU A 1 273 ? -12.429 -20.526 0.751 1.00 83.81 273 GLU A O 1
ATOM 2163 N N . TYR A 1 274 ? -11.741 -19.411 -1.060 1.00 85.19 274 TYR A N 1
ATOM 2164 C CA . TYR A 1 274 ? -11.877 -20.539 -1.980 1.00 85.19 274 TYR A CA 1
ATOM 2165 C C . TYR A 1 274 ? -10.987 -21.704 -1.563 1.00 85.19 274 TYR A C 1
ATOM 2167 O O . TYR A 1 274 ? -11.432 -22.844 -1.604 1.00 85.19 274 TYR A O 1
ATOM 2175 N N . ALA A 1 275 ? -9.776 -21.443 -1.066 1.00 82.75 275 ALA A N 1
ATOM 2176 C CA . ALA A 1 275 ? -8.903 -22.487 -0.539 1.00 82.75 275 ALA A CA 1
ATOM 2177 C C . ALA A 1 275 ? -9.460 -23.180 0.725 1.00 82.75 275 ALA A C 1
ATOM 2179 O O . ALA A 1 275 ? -9.083 -24.317 1.007 1.00 82.75 275 ALA A O 1
ATOM 2180 N N . LEU A 1 276 ? -10.357 -22.537 1.484 1.00 76.00 276 LEU A N 1
ATOM 2181 C CA . LEU A 1 276 ? -11.098 -23.186 2.577 1.00 76.00 276 LEU A CA 1
ATOM 2182 C C . LEU A 1 276 ? -12.266 -24.044 2.068 1.00 76.00 276 LEU A C 1
ATOM 2184 O O . LEU A 1 276 ? -12.692 -24.971 2.760 1.00 76.00 276 LEU A O 1
ATOM 2188 N N . TRP A 1 277 ? -12.792 -23.725 0.882 1.00 67.31 277 TRP A N 1
ATOM 2189 C CA . TRP A 1 277 ? -13.939 -24.391 0.270 1.00 67.31 277 TRP A CA 1
ATOM 2190 C C . TRP A 1 277 ? -13.563 -25.575 -0.628 1.00 67.31 277 TRP A C 1
ATOM 2192 O O . TRP A 1 277 ? -14.225 -26.619 -0.600 1.00 67.31 277 TRP A O 1
ATOM 2202 N N . GLU A 1 278 ? -12.558 -25.387 -1.480 1.00 64.75 278 GLU A N 1
ATOM 2203 C CA . GLU A 1 278 ? -12.147 -26.338 -2.504 1.00 64.75 278 GLU A CA 1
ATOM 2204 C C . GLU A 1 278 ? -11.510 -27.576 -1.869 1.00 64.75 278 GLU A C 1
ATOM 2206 O O . GLU A 1 278 ? -10.606 -27.489 -1.045 1.00 64.75 278 GLU A O 1
ATOM 2211 N N . ASP A 1 279 ? -12.011 -28.750 -2.259 1.00 46.66 279 ASP A N 1
ATOM 2212 C CA . ASP A 1 279 ? -11.558 -30.058 -1.786 1.00 46.66 279 ASP A CA 1
ATOM 2213 C C . ASP A 1 279 ? -10.208 -30.424 -2.457 1.00 46.66 279 ASP A C 1
ATOM 2215 O O . ASP A 1 279 ? -10.183 -30.709 -3.658 1.00 46.66 279 ASP A O 1
ATOM 2219 N N . PRO A 1 280 ? -9.078 -30.478 -1.731 1.00 46.47 280 PRO A N 1
ATOM 2220 C CA . PRO A 1 280 ? -7.770 -30.929 -2.203 1.00 46.47 280 PRO A CA 1
ATOM 2221 C C . PRO A 1 280 ? -7.693 -32.417 -2.557 1.00 46.47 280 PRO A C 1
ATOM 2223 O O . PRO A 1 280 ? -6.598 -32.883 -2.856 1.00 46.47 280 PRO A O 1
ATOM 2226 N N . LYS A 1 281 ? -8.799 -33.180 -2.596 1.00 41.22 281 LYS A N 1
ATOM 2227 C CA . LYS A 1 281 ? -8.864 -34.582 -3.082 1.00 41.22 281 LYS A CA 1
ATOM 2228 C C . LYS A 1 281 ? -8.310 -34.843 -4.503 1.00 41.22 281 LYS A C 1
ATOM 2230 O O . LYS A 1 281 ? -8.485 -35.934 -5.038 1.00 41.22 281 LYS A O 1
ATOM 2235 N N . ARG A 1 282 ? -7.630 -33.882 -5.133 1.00 43.97 282 ARG A N 1
ATOM 2236 C CA . ARG A 1 282 ? -6.786 -34.069 -6.324 1.00 43.97 282 ARG A CA 1
ATOM 2237 C C . ARG A 1 282 ? -5.278 -34.163 -6.026 1.00 43.97 282 ARG A C 1
ATOM 2239 O O . ARG A 1 282 ? -4.524 -34.368 -6.971 1.00 43.97 282 ARG A O 1
ATOM 2246 N N . ASP A 1 283 ? -4.834 -34.062 -4.770 1.00 44.91 283 ASP A N 1
ATOM 2247 C CA . ASP A 1 283 ? -3.453 -34.366 -4.356 1.00 44.91 283 ASP A CA 1
ATOM 2248 C C . ASP A 1 283 ? -3.396 -35.756 -3.682 1.00 44.91 283 ASP A C 1
ATOM 2250 O O . ASP A 1 283 ? -3.865 -35.911 -2.551 1.00 44.91 283 ASP A O 1
ATOM 2254 N N . PRO A 1 284 ? -2.848 -36.788 -4.352 1.00 37.66 284 PRO A N 1
ATOM 2255 C CA . PRO A 1 284 ? -2.819 -38.164 -3.849 1.00 37.66 284 PRO A CA 1
ATOM 2256 C C . PRO A 1 284 ? -1.915 -38.382 -2.620 1.00 37.66 284 PRO A C 1
ATOM 2258 O O . PRO A 1 284 ? -1.824 -39.506 -2.138 1.00 37.66 284 PRO A O 1
ATOM 2261 N N . ASN A 1 285 ? -1.259 -37.343 -2.088 1.00 41.81 285 ASN A N 1
ATOM 2262 C CA . ASN A 1 285 ? -0.411 -37.445 -0.893 1.00 41.81 285 ASN A CA 1
ATOM 2263 C C . ASN A 1 285 ? -1.136 -37.160 0.438 1.00 41.81 285 ASN A C 1
ATOM 2265 O O . ASN A 1 285 ? -0.485 -37.137 1.483 1.00 41.81 285 ASN A O 1
ATOM 2269 N N . PHE A 1 286 ? -2.451 -36.916 0.430 1.00 42.31 286 PHE A N 1
ATOM 2270 C CA . PHE A 1 286 ? -3.202 -36.497 1.621 1.00 42.31 286 PHE A CA 1
ATOM 2271 C C . PHE A 1 286 ? -4.382 -37.426 1.945 1.00 42.31 286 PHE A C 1
ATOM 2273 O O . PHE A 1 286 ? -5.545 -37.057 1.786 1.00 42.31 286 PHE A O 1
ATOM 2280 N N . ASP A 1 287 ? -4.088 -38.614 2.475 1.00 35.19 287 ASP A N 1
ATOM 2281 C CA . ASP A 1 287 ? -5.076 -39.401 3.222 1.00 35.19 287 ASP A CA 1
ATOM 2282 C C . ASP A 1 287 ? -5.245 -38.799 4.635 1.00 35.19 287 ASP A C 1
ATOM 2284 O O . ASP A 1 287 ? -4.288 -38.719 5.405 1.00 35.19 287 ASP A O 1
ATOM 2288 N N . ASN A 1 288 ? -6.482 -38.396 4.965 1.00 42.88 288 ASN A N 1
ATOM 2289 C CA . ASN A 1 288 ? -6.976 -37.685 6.169 1.00 42.88 288 ASN A CA 1
ATOM 2290 C C . ASN A 1 288 ? -6.956 -36.143 6.098 1.00 42.88 288 ASN A C 1
ATOM 2292 O O . ASN A 1 288 ? -5.975 -35.469 6.409 1.00 42.88 288 ASN A O 1
ATOM 2296 N N . HIS A 1 289 ? -8.104 -35.571 5.728 1.00 48.38 289 HIS A N 1
ATOM 2297 C CA . HIS A 1 289 ? -8.262 -34.163 5.369 1.00 48.38 289 HIS A CA 1
ATOM 2298 C C . HIS A 1 289 ? -8.755 -33.257 6.526 1.00 48.38 289 HIS A C 1
ATOM 2300 O O . HIS A 1 289 ? -9.783 -33.575 7.123 1.00 48.38 289 HIS A O 1
ATOM 2306 N N . PRO A 1 290 ? -8.123 -32.096 6.816 1.00 49.84 290 PRO A N 1
ATOM 2307 C CA . PRO A 1 290 ? -8.556 -31.191 7.890 1.00 49.84 290 PRO A CA 1
ATOM 2308 C C . PRO A 1 290 ? -9.623 -30.141 7.501 1.00 49.84 290 PRO A C 1
ATOM 2310 O O . PRO A 1 290 ? -10.156 -29.492 8.396 1.00 49.84 290 PRO A O 1
ATOM 2313 N N . TYR A 1 291 ? -9.975 -29.965 6.217 1.00 48.50 291 TYR A N 1
ATOM 2314 C CA . TYR A 1 291 ? -10.873 -28.873 5.771 1.00 48.50 291 TYR A CA 1
ATOM 2315 C C . TYR A 1 291 ? -12.285 -29.313 5.358 1.00 48.50 291 TYR A C 1
ATOM 2317 O O . TYR A 1 291 ? -13.117 -28.478 5.014 1.00 48.50 291 TYR A O 1
ATOM 2325 N N . SER A 1 292 ? -12.613 -30.611 5.425 1.00 48.66 292 SER A N 1
ATOM 2326 C CA . SER A 1 292 ? -13.952 -31.102 5.038 1.00 48.66 292 SER A CA 1
ATOM 2327 C C . SER A 1 292 ? -15.082 -30.460 5.849 1.00 48.66 292 SER A C 1
ATOM 2329 O O . SER A 1 292 ? -16.218 -30.400 5.387 1.00 48.66 292 SER A O 1
ATOM 2331 N N . ASN A 1 293 ? -14.758 -29.970 7.046 1.00 49.56 293 ASN A N 1
ATOM 2332 C CA . ASN A 1 293 ? -15.700 -29.369 7.979 1.00 49.56 293 ASN A CA 1
ATOM 2333 C C . ASN A 1 293 ? -15.907 -27.861 7.746 1.00 49.56 293 ASN A C 1
ATOM 2335 O O . ASN A 1 293 ? -16.739 -27.282 8.430 1.00 49.56 293 ASN A O 1
ATOM 2339 N N . LEU A 1 294 ? -15.177 -27.206 6.836 1.00 48.38 294 LEU A N 1
ATOM 2340 C CA . LEU A 1 294 ? -15.322 -25.762 6.574 1.00 48.38 294 LEU A CA 1
ATOM 2341 C C . LEU A 1 294 ? -16.104 -25.432 5.301 1.00 48.38 294 LEU A C 1
ATOM 2343 O O . LEU A 1 294 ? -16.482 -24.282 5.079 1.00 48.38 294 LEU A O 1
ATOM 2347 N N . ARG A 1 295 ? -16.427 -26.444 4.495 1.00 54.41 295 ARG A N 1
ATOM 2348 C CA . ARG A 1 295 ? -17.289 -26.281 3.326 1.00 54.41 295 ARG A CA 1
ATOM 2349 C C . ARG A 1 295 ? -18.670 -25.787 3.767 1.00 54.41 295 ARG A C 1
ATOM 2351 O O . ARG A 1 295 ? -19.319 -26.422 4.594 1.00 54.41 295 ARG A O 1
ATOM 2358 N N . GLY A 1 296 ? -19.123 -24.665 3.219 1.00 52.38 296 GLY A N 1
ATOM 2359 C CA . GLY A 1 296 ? -20.384 -24.024 3.619 1.00 52.38 296 GLY A CA 1
ATOM 2360 C C . GLY A 1 296 ? -20.250 -23.031 4.767 1.00 52.38 296 GLY A C 1
ATOM 2361 O O . GLY A 1 296 ? -21.273 -22.518 5.206 1.00 52.38 296 GLY A O 1
ATOM 2362 N N . ARG A 1 297 ? -19.038 -22.815 5.302 1.00 52.78 297 ARG A N 1
ATOM 2363 C CA . ARG A 1 297 ? -18.830 -22.151 6.598 1.00 52.78 297 ARG A CA 1
ATOM 2364 C C . ARG A 1 297 ? -17.839 -20.990 6.552 1.00 52.78 297 ARG A C 1
ATOM 2366 O O . ARG A 1 297 ? -17.164 -20.714 7.541 1.00 52.78 297 ARG A O 1
ATOM 2373 N N . THR A 1 298 ? -17.768 -20.304 5.422 1.00 51.94 298 THR A N 1
ATOM 2374 C CA . THR A 1 298 ? -17.188 -18.963 5.323 1.00 51.94 298 THR A CA 1
ATOM 2375 C C . THR A 1 298 ? -18.321 -17.957 5.209 1.00 51.94 298 THR A C 1
ATOM 2377 O O . THR A 1 298 ? -19.362 -18.247 4.619 1.00 51.94 298 THR A O 1
ATOM 2380 N N . MET A 1 299 ? -18.152 -16.798 5.831 1.00 52.38 299 MET A N 1
ATOM 2381 C CA . MET A 1 299 ? -19.087 -15.693 5.689 1.00 52.38 299 MET A CA 1
ATOM 2382 C C . MET A 1 299 ? -18.303 -14.392 5.630 1.00 52.38 299 MET A C 1
ATOM 2384 O O . MET A 1 299 ? -17.310 -14.230 6.337 1.00 52.38 299 MET A O 1
ATOM 2388 N N . GLU A 1 300 ? -18.759 -13.466 4.802 1.00 49.56 300 GLU A N 1
ATOM 2389 C CA . GLU A 1 300 ? -18.290 -12.088 4.826 1.00 49.56 300 GLU A CA 1
ATOM 2390 C C . GLU A 1 300 ? -19.303 -11.240 5.585 1.00 49.56 300 GLU A C 1
ATOM 2392 O O . GLU A 1 300 ? -20.513 -11.371 5.381 1.00 49.56 300 GLU A O 1
ATOM 2397 N N . SER A 1 301 ? -18.806 -10.360 6.447 1.00 45.56 301 SER A N 1
ATOM 2398 C CA . SER A 1 301 ? -19.598 -9.256 6.976 1.00 45.56 301 SER A CA 1
ATOM 2399 C C . SER A 1 301 ? -18.906 -7.965 6.601 1.00 45.56 301 SER A C 1
ATOM 2401 O O . SER A 1 301 ? -17.745 -7.744 6.953 1.00 45.56 301 SER A O 1
ATOM 2403 N N . LYS A 1 302 ? -19.657 -7.105 5.920 1.00 45.25 302 LYS A N 1
ATOM 2404 C CA . LYS A 1 302 ? -19.306 -5.698 5.787 1.00 45.25 302 LYS A CA 1
ATOM 2405 C C . LYS A 1 302 ? -19.402 -5.041 7.160 1.00 45.25 302 LYS A C 1
ATOM 2407 O O . LYS A 1 302 ? -20.297 -5.378 7.940 1.00 45.25 302 LYS A O 1
ATOM 2412 N N . CYS A 1 303 ? -18.465 -4.160 7.478 1.00 40.59 303 CYS A N 1
ATOM 2413 C CA . CYS A 1 303 ? -18.482 -3.412 8.725 1.00 40.59 303 CYS A CA 1
ATOM 2414 C C . CYS A 1 303 ? -18.198 -1.935 8.447 1.00 40.59 303 CYS A C 1
ATOM 2416 O O . CYS A 1 303 ? -17.047 -1.558 8.236 1.00 40.59 303 CYS A O 1
ATOM 2418 N N . SER A 1 304 ? -19.229 -1.093 8.550 1.00 35.22 304 SER A N 1
ATOM 2419 C CA . SER A 1 304 ? -19.057 0.352 8.695 1.00 35.22 304 SER A CA 1
ATOM 2420 C C . SER A 1 304 ? -18.763 0.656 10.170 1.00 35.22 304 SER A C 1
ATOM 2422 O O . SER A 1 304 ? -19.625 0.454 11.028 1.00 35.22 304 SER A O 1
ATOM 2424 N N . LEU A 1 305 ? -17.568 1.155 10.503 1.00 34.56 305 LEU A N 1
ATOM 2425 C CA . LEU A 1 305 ? -17.170 1.487 11.889 1.00 34.56 305 LEU A CA 1
ATOM 2426 C C . LEU A 1 305 ? -18.015 2.605 12.549 1.00 34.56 305 LEU A C 1
ATOM 2428 O O . LEU A 1 305 ? -17.843 2.882 13.738 1.00 34.56 305 LEU A O 1
ATOM 2432 N N . ALA A 1 306 ? -18.951 3.210 11.809 1.00 27.88 306 ALA A N 1
ATOM 2433 C CA . ALA A 1 306 ? -19.949 4.151 12.313 1.00 27.88 306 ALA A CA 1
ATOM 2434 C C . ALA A 1 306 ? -21.058 3.485 13.156 1.00 27.88 306 ALA A C 1
ATOM 2436 O O . ALA A 1 306 ? -21.677 4.149 13.992 1.00 27.88 306 ALA A O 1
ATOM 2437 N N . GLU A 1 307 ? -21.297 2.178 13.003 1.00 28.08 307 GLU A N 1
ATOM 2438 C CA . GLU A 1 307 ? -22.243 1.453 13.851 1.00 28.08 307 GLU A CA 1
ATOM 2439 C C . GLU A 1 307 ? -21.518 0.818 15.040 1.00 28.08 307 GLU A C 1
ATOM 2441 O O . GLU A 1 307 ? -20.492 0.152 14.919 1.00 28.08 307 GLU A O 1
ATOM 2446 N N . LYS A 1 308 ? -22.052 1.074 16.238 1.00 26.81 308 LYS A N 1
ATOM 2447 C CA . LYS A 1 308 ? -21.558 0.562 17.519 1.00 26.81 308 LYS A CA 1
ATOM 2448 C C . LYS A 1 308 ? -21.151 -0.912 17.393 1.00 26.81 308 LYS A C 1
ATOM 2450 O O . LYS A 1 308 ? -21.970 -1.745 17.014 1.00 26.81 308 LYS A O 1
ATOM 2455 N N . VAL A 1 309 ? -19.947 -1.232 17.876 1.00 29.78 309 VAL A N 1
ATOM 2456 C CA . VAL A 1 309 ? -19.367 -2.585 18.067 1.00 29.78 309 VAL A CA 1
ATOM 2457 C C . VAL A 1 309 ? -20.307 -3.568 18.813 1.00 29.78 309 VAL A C 1
ATOM 2459 O O . VAL A 1 309 ? -20.038 -4.758 18.902 1.00 29.78 309 VAL A O 1
ATOM 2462 N N . SER A 1 310 ? -21.464 -3.116 19.305 1.00 28.80 310 SER A N 1
ATOM 2463 C CA . SER A 1 310 ? -22.552 -3.965 19.799 1.00 28.80 310 SER A CA 1
ATOM 2464 C C . SER A 1 310 ? -23.352 -4.718 18.723 1.00 28.80 310 SER A C 1
ATOM 2466 O O . SER A 1 310 ? -24.149 -5.576 19.093 1.00 28.80 310 SER A O 1
ATOM 2468 N N . THR A 1 311 ? -23.207 -4.412 17.430 1.00 29.58 311 THR A N 1
ATOM 2469 C CA . THR A 1 311 ? -24.061 -5.001 16.379 1.00 29.58 311 THR A CA 1
ATOM 2470 C C . THR A 1 311 ? -23.296 -5.171 15.069 1.00 29.58 311 THR A C 1
ATOM 2472 O O . THR A 1 311 ? -23.395 -4.347 14.169 1.00 29.58 311 THR A O 1
ATOM 2475 N N . ILE A 1 312 ? -22.553 -6.274 14.943 1.00 34.97 312 ILE A N 1
ATOM 2476 C CA . ILE A 1 312 ? -22.180 -6.802 13.625 1.00 34.97 312 ILE A CA 1
ATOM 2477 C C . ILE A 1 312 ? -23.490 -7.235 12.952 1.00 34.97 312 ILE A C 1
ATOM 2479 O O . ILE A 1 312 ? -24.160 -8.153 13.438 1.00 34.97 312 ILE A O 1
ATOM 2483 N N . GLN A 1 313 ? -23.890 -6.565 11.869 1.00 31.02 313 GLN A N 1
ATOM 2484 C CA . GLN A 1 313 ? -25.013 -7.012 11.045 1.00 31.02 313 GLN A CA 1
ATOM 2485 C C . GLN A 1 313 ? -24.574 -8.232 10.227 1.00 31.02 313 GLN A C 1
ATOM 2487 O O . GLN A 1 313 ? -24.174 -8.127 9.072 1.00 31.02 313 GLN A O 1
ATOM 2492 N N . LEU A 1 314 ? -24.632 -9.414 10.842 1.00 37.44 314 LEU A N 1
ATOM 2493 C CA . LEU A 1 314 ? -24.499 -10.670 10.109 1.00 37.44 314 LEU A CA 1
ATOM 2494 C C . LEU A 1 314 ? -25.677 -10.759 9.118 1.00 37.44 314 LEU A C 1
ATOM 2496 O O . LEU A 1 314 ? -26.815 -10.513 9.537 1.00 37.44 314 LEU A O 1
ATOM 2500 N N . PRO A 1 315 ? -25.458 -11.098 7.834 1.00 35.78 315 PRO A N 1
ATOM 2501 C CA . PRO A 1 315 ? -26.549 -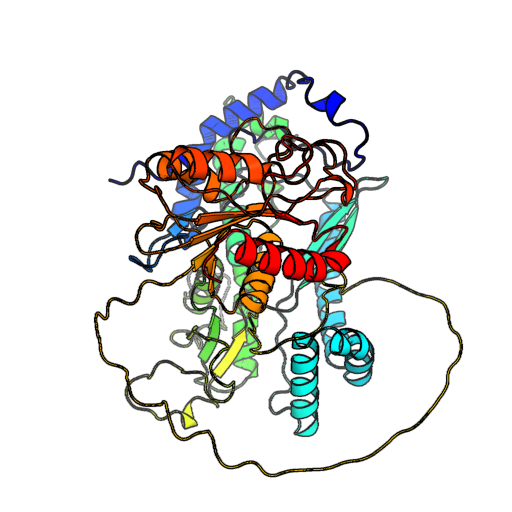11.248 6.881 1.00 35.78 315 PRO A CA 1
ATOM 2502 C C . PRO A 1 315 ? -27.578 -12.234 7.436 1.00 35.78 315 PRO A C 1
ATOM 2504 O O . PRO A 1 315 ? -27.237 -13.326 7.897 1.00 35.78 315 PRO A O 1
ATOM 2507 N N . SER A 1 316 ? -28.848 -11.826 7.437 1.00 30.34 316 SER A N 1
ATOM 2508 C CA . SER A 1 316 ? -29.948 -12.649 7.923 1.00 30.34 316 SER A CA 1
ATOM 2509 C C . SER A 1 316 ? -30.064 -13.898 7.051 1.00 30.34 316 SER A C 1
ATOM 2511 O O . SER A 1 316 ? -30.643 -13.856 5.967 1.00 30.34 316 SER A O 1
ATOM 2513 N N . ILE A 1 317 ? -29.524 -15.020 7.520 1.00 32.88 317 ILE A N 1
ATOM 2514 C CA . ILE A 1 317 ? -29.916 -16.331 7.013 1.00 32.88 317 ILE A CA 1
ATOM 2515 C C . ILE A 1 317 ? -31.372 -16.505 7.446 1.00 32.88 317 ILE A C 1
ATOM 2517 O O . ILE A 1 317 ? -31.675 -16.420 8.639 1.00 32.88 317 ILE A O 1
ATOM 2521 N N . GLU A 1 318 ? -32.276 -16.666 6.479 1.00 28.20 318 GLU A N 1
ATOM 2522 C CA . GLU A 1 318 ? -33.707 -16.848 6.724 1.00 28.20 318 GLU A CA 1
ATOM 2523 C C . GLU A 1 318 ? -33.936 -17.870 7.857 1.00 28.20 318 GLU A C 1
ATOM 2525 O O . GLU A 1 318 ? -33.641 -19.056 7.714 1.00 28.20 318 GLU A O 1
ATOM 2530 N N . GLY A 1 319 ? -34.451 -17.402 9.003 1.00 29.97 319 GLY A N 1
ATOM 2531 C CA . GLY A 1 319 ? -35.029 -18.271 10.036 1.00 29.97 319 GLY A CA 1
ATOM 2532 C C . GLY A 1 319 ? -34.305 -18.443 11.382 1.00 29.97 319 GLY A C 1
ATOM 2533 O O . GLY A 1 319 ? -34.658 -19.376 12.100 1.00 29.97 319 GLY A O 1
ATOM 2534 N N . GLY A 1 320 ? -33.365 -17.585 11.805 1.00 28.55 320 GLY A N 1
ATOM 2535 C CA . GLY A 1 320 ? -32.786 -17.686 13.162 1.00 28.55 320 GLY A CA 1
ATOM 2536 C C . GLY A 1 320 ? -32.310 -16.359 13.760 1.00 28.55 320 GLY A C 1
ATOM 2537 O O . GLY A 1 320 ? -31.493 -15.669 13.167 1.00 28.55 320 GLY A O 1
ATOM 2538 N N . GLY A 1 321 ? -32.813 -15.991 14.945 1.00 28.06 321 GLY A N 1
ATOM 2539 C CA . GLY A 1 321 ? -32.500 -14.718 15.610 1.00 28.06 321 GLY A CA 1
ATOM 2540 C C . GLY A 1 321 ? -31.028 -14.529 16.029 1.00 28.06 321 GLY A C 1
ATOM 2541 O O . GLY A 1 321 ? -30.326 -15.484 16.365 1.00 28.06 321 GLY A O 1
ATOM 2542 N N . LEU A 1 322 ? -30.611 -13.254 16.082 1.00 32.66 322 LEU A N 1
ATOM 2543 C CA . LEU A 1 322 ? -29.253 -12.729 16.343 1.00 32.66 322 LEU A CA 1
ATOM 2544 C C . LEU A 1 322 ? -28.508 -13.326 17.556 1.00 32.66 322 LEU A C 1
ATOM 2546 O O . LEU A 1 322 ? -27.282 -13.392 17.549 1.00 32.66 322 LEU A O 1
ATOM 2550 N N . GLY A 1 323 ? -29.212 -13.799 18.588 1.00 32.81 323 GLY A N 1
ATOM 2551 C CA . GLY A 1 323 ? -28.583 -14.343 19.799 1.00 32.81 323 GLY A CA 1
ATOM 2552 C C . GLY A 1 323 ? -27.910 -15.711 19.622 1.00 32.81 323 GLY A C 1
ATOM 2553 O O . GLY A 1 323 ? -27.065 -16.080 20.434 1.00 32.81 323 GLY A O 1
ATOM 2554 N N . HIS A 1 324 ? -28.253 -16.472 18.575 1.00 36.34 324 HIS A N 1
ATOM 2555 C CA . HIS A 1 324 ? -27.767 -17.848 18.414 1.00 36.34 324 HIS A CA 1
ATOM 2556 C C . HIS A 1 324 ? -26.459 -17.966 17.605 1.00 36.34 324 HIS A C 1
ATOM 2558 O O . HIS A 1 324 ? -25.771 -18.984 17.724 1.00 36.34 324 HIS A O 1
ATOM 2564 N N . LEU A 1 325 ? -26.100 -16.942 16.813 1.00 41.38 325 LEU A N 1
ATOM 2565 C CA . LEU A 1 325 ? -24.902 -16.941 15.956 1.00 41.38 325 LEU A CA 1
ATOM 2566 C C . LEU A 1 325 ? -23.623 -16.486 16.671 1.00 41.38 325 LEU A C 1
ATOM 2568 O O . LEU A 1 325 ? -22.557 -16.985 16.329 1.00 41.38 325 LEU A O 1
ATOM 2572 N N . GLY A 1 326 ? -23.704 -15.620 17.689 1.00 43.59 326 GLY A N 1
ATOM 2573 C CA . GLY A 1 326 ? -22.517 -15.099 18.395 1.00 43.59 326 GLY A CA 1
ATOM 2574 C C . GLY A 1 326 ? -21.643 -16.170 19.069 1.00 43.59 326 GLY A C 1
ATOM 2575 O O . GLY A 1 326 ? -20.488 -15.924 19.385 1.00 43.59 326 GLY A O 1
ATOM 2576 N N . MET A 1 327 ? -22.169 -17.387 19.255 1.00 42.97 327 MET A N 1
ATOM 2577 C CA . MET A 1 327 ? -21.428 -18.548 19.768 1.00 42.97 327 MET A CA 1
ATOM 2578 C C . MET A 1 327 ? -20.863 -19.477 18.678 1.00 42.97 327 MET A C 1
ATOM 2580 O O . MET A 1 327 ? -20.297 -20.519 19.002 1.00 42.97 327 MET A O 1
ATOM 2584 N N . LYS A 1 328 ? -21.053 -19.152 17.394 1.00 48.81 328 LYS A N 1
ATOM 2585 C CA . LYS A 1 328 ? -20.696 -19.994 16.241 1.00 48.81 328 LYS A CA 1
ATOM 2586 C C . LYS A 1 328 ? -19.833 -19.245 15.221 1.00 48.81 328 LYS A C 1
ATOM 2588 O O . LYS A 1 328 ? -19.926 -19.528 14.031 1.00 48.81 328 LYS A O 1
ATOM 2593 N N . VAL A 1 329 ? -19.018 -18.280 15.633 1.00 52.75 329 VAL A N 1
ATOM 2594 C CA . VAL A 1 329 ? -18.181 -17.515 14.699 1.00 52.75 329 VAL A CA 1
ATOM 2595 C C . VAL A 1 329 ? -16.746 -17.448 15.200 1.00 52.75 329 VAL A C 1
ATOM 2597 O O . VAL A 1 329 ? -16.489 -17.223 16.379 1.00 52.75 329 VAL A O 1
ATOM 2600 N N . ILE A 1 330 ? -15.814 -17.652 14.276 1.00 54.56 330 ILE A N 1
ATOM 2601 C CA . ILE A 1 330 ? -14.401 -17.328 14.420 1.00 54.56 330 ILE A CA 1
ATOM 2602 C C . ILE A 1 330 ? -14.180 -16.088 13.586 1.00 54.56 330 ILE A C 1
ATOM 2604 O O . ILE A 1 330 ? -14.206 -16.143 12.357 1.00 54.56 330 ILE A O 1
ATOM 2608 N N . GLU A 1 331 ? -14.018 -14.972 14.274 1.00 53.66 331 GLU A N 1
ATOM 2609 C CA . GLU A 1 331 ? -13.784 -13.687 13.641 1.00 53.66 331 GLU A CA 1
ATOM 2610 C C . GLU A 1 331 ? -12.327 -13.613 13.191 1.00 53.66 331 GLU A C 1
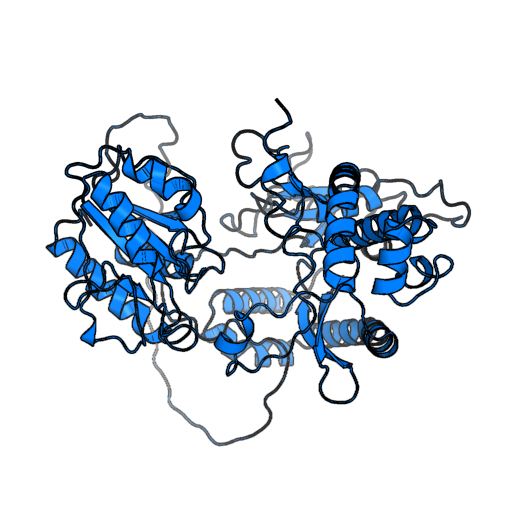ATOM 2612 O O . GLU A 1 331 ? -11.401 -13.747 13.993 1.00 53.66 331 GLU A O 1
ATOM 2617 N N . LEU A 1 332 ? -12.126 -13.429 11.889 1.00 53.12 332 LEU A N 1
ATOM 2618 C CA . LEU A 1 332 ? -10.839 -13.126 11.293 1.00 53.12 332 LEU A CA 1
ATOM 2619 C C . LEU A 1 332 ? -10.924 -11.744 10.649 1.00 53.12 332 LEU A C 1
ATOM 2621 O O . LEU A 1 332 ? -11.643 -11.517 9.674 1.00 53.12 332 LEU A O 1
ATOM 2625 N N . ILE A 1 333 ? -10.156 -10.811 11.199 1.00 50.31 333 ILE A N 1
ATOM 2626 C CA . ILE A 1 333 ? -10.004 -9.473 10.634 1.00 50.31 333 ILE A CA 1
ATOM 2627 C C . ILE A 1 333 ? -8.933 -9.566 9.546 1.00 50.31 333 ILE A C 1
ATOM 2629 O O . ILE A 1 333 ? -7.737 -9.605 9.841 1.00 50.31 333 ILE A O 1
ATOM 2633 N N . ILE A 1 334 ? -9.366 -9.691 8.290 1.00 46.47 334 ILE A N 1
ATOM 2634 C CA . ILE A 1 334 ? -8.477 -9.909 7.134 1.00 46.47 334 ILE A CA 1
ATOM 2635 C C . ILE A 1 334 ? -8.319 -8.627 6.301 1.00 46.47 334 ILE A C 1
ATOM 2637 O O . ILE A 1 334 ? -7.306 -8.482 5.621 1.00 46.47 334 ILE A O 1
ATOM 2641 N N . ALA A 1 335 ? -9.222 -7.652 6.450 1.00 37.34 335 ALA A N 1
ATOM 2642 C CA . ALA A 1 335 ? -9.054 -6.301 5.930 1.00 37.34 335 ALA A CA 1
ATOM 2643 C C . ALA A 1 335 ? -9.147 -5.284 7.071 1.00 37.34 335 ALA A C 1
ATOM 2645 O O . ALA A 1 335 ? -10.131 -5.243 7.806 1.00 37.34 335 ALA A O 1
ATOM 2646 N N . ALA A 1 336 ? -8.124 -4.458 7.235 1.00 34.34 336 ALA A N 1
ATOM 2647 C CA . ALA A 1 336 ? -8.160 -3.340 8.158 1.00 34.34 336 ALA A CA 1
ATOM 2648 C C . ALA A 1 336 ? -7.460 -2.162 7.494 1.00 34.34 336 ALA A C 1
ATOM 2650 O O . ALA A 1 336 ? -6.254 -1.994 7.626 1.00 34.34 336 ALA A O 1
ATOM 2651 N N . SER A 1 337 ? -8.244 -1.312 6.841 1.00 32.19 337 SER A N 1
ATOM 2652 C CA . SER A 1 337 ? -8.063 0.115 7.078 1.00 32.19 337 SER A CA 1
ATOM 2653 C C . SER A 1 337 ? -9.072 0.454 8.173 1.00 32.19 337 SER A C 1
ATOM 2655 O O . SER A 1 337 ? -10.281 0.494 7.942 1.00 32.19 337 SER A O 1
ATOM 2657 N N . LEU A 1 338 ? -8.599 0.581 9.414 1.00 37.41 338 LEU A N 1
ATOM 2658 C CA . LEU A 1 338 ? -9.431 1.006 10.540 1.00 37.41 338 LEU A CA 1
ATOM 2659 C C . LEU A 1 338 ? -9.687 2.509 10.388 1.00 37.41 338 LEU A C 1
ATOM 2661 O O . LEU A 1 338 ? -9.034 3.326 11.023 1.00 37.41 338 LEU A O 1
ATOM 2665 N N . HIS A 1 339 ? -10.600 2.889 9.494 1.00 31.84 339 HIS A N 1
ATOM 2666 C CA . HIS A 1 339 ? -11.091 4.261 9.420 1.00 31.84 339 HIS A CA 1
ATOM 2667 C C . HIS A 1 339 ? -12.057 4.467 10.584 1.00 31.84 339 HIS A C 1
ATOM 2669 O O . HIS A 1 339 ? -13.230 4.101 10.527 1.00 31.84 339 HIS A O 1
ATOM 2675 N N . PHE A 1 340 ? -11.534 4.999 11.685 1.00 32.16 340 PHE A N 1
ATOM 2676 C CA . PHE A 1 340 ? -12.358 5.627 12.700 1.00 32.16 340 PHE A CA 1
ATOM 2677 C C . PHE A 1 340 ? -12.432 7.108 12.332 1.00 32.16 340 PHE A C 1
ATOM 2679 O O . PHE A 1 340 ? -11.407 7.777 12.367 1.00 32.16 340 PHE A O 1
ATOM 2686 N N . VAL A 1 341 ? -13.608 7.610 11.949 1.00 24.91 341 VAL A N 1
ATOM 2687 C CA . VAL A 1 341 ? -13.868 9.056 11.883 1.00 24.91 341 VAL A CA 1
ATOM 2688 C C . VAL A 1 341 ? -14.426 9.439 13.254 1.00 24.91 341 VAL A C 1
ATOM 2690 O O . VAL A 1 341 ? -15.591 9.137 13.532 1.00 24.91 341 VAL A O 1
ATOM 2693 N N . PRO A 1 342 ? -13.643 10.029 14.175 1.00 25.77 342 PRO A N 1
ATOM 2694 C CA . PRO A 1 342 ? -14.220 10.629 15.358 1.00 25.77 342 PRO A CA 1
ATOM 2695 C C . PRO A 1 342 ? -14.825 11.963 14.925 1.00 25.77 342 PRO A C 1
ATOM 2697 O O . PRO A 1 342 ? -14.120 12.874 14.500 1.00 25.77 342 PRO A O 1
ATOM 2700 N N . SER A 1 343 ? -16.142 12.107 15.051 1.00 27.52 343 SER A N 1
ATOM 2701 C CA . SER A 1 343 ? -16.708 13.447 15.150 1.00 27.52 343 SER A CA 1
ATOM 2702 C C . SER A 1 343 ? -16.098 14.128 16.384 1.00 27.52 343 SER A C 1
ATOM 2704 O O . SER A 1 343 ? -16.219 13.573 17.478 1.00 27.52 343 SER A O 1
ATOM 2706 N N . MET A 1 344 ? -15.541 15.328 16.197 1.00 24.27 344 MET A N 1
ATOM 2707 C CA . MET A 1 344 ? -14.964 16.254 17.192 1.00 24.27 344 MET A CA 1
ATOM 2708 C C . MET A 1 344 ? -13.477 16.068 17.563 1.00 24.27 344 MET A C 1
ATOM 2710 O O . MET A 1 344 ? -13.145 15.385 18.523 1.00 24.27 344 MET A O 1
ATOM 2714 N N . ALA A 1 345 ? -12.631 16.812 16.841 1.00 28.95 345 ALA A N 1
ATOM 2715 C CA . ALA A 1 345 ? -11.691 17.828 17.337 1.00 28.95 345 ALA A CA 1
ATOM 2716 C C . ALA A 1 345 ? -10.794 17.522 18.562 1.00 28.95 345 ALA A C 1
ATOM 2718 O O . ALA A 1 345 ? -11.252 17.622 19.704 1.00 28.95 345 ALA A O 1
ATOM 2719 N N . ARG A 1 346 ? -9.475 17.372 18.322 1.00 26.33 346 ARG A N 1
ATOM 2720 C CA . ARG A 1 346 ? -8.365 18.265 18.768 1.00 26.33 346 ARG A CA 1
ATOM 2721 C C . ARG A 1 346 ? -7.017 17.529 18.920 1.00 26.33 346 ARG A C 1
ATOM 2723 O O . ARG A 1 346 ? -6.926 16.583 19.692 1.00 26.33 346 ARG A O 1
ATOM 2730 N N . ALA A 1 347 ? -5.977 18.168 18.365 1.00 24.81 347 ALA A N 1
ATOM 2731 C CA . ALA A 1 347 ? -4.532 18.086 18.662 1.00 24.81 347 ALA A CA 1
ATOM 2732 C C . ALA A 1 347 ? -3.651 17.193 17.743 1.00 24.81 347 ALA A C 1
ATOM 2734 O O . ALA A 1 347 ? -4.125 16.192 17.212 1.00 24.81 347 ALA A O 1
ATOM 2735 N N . PRO A 1 348 ? -2.387 17.612 17.496 1.00 26.97 348 PRO A N 1
ATOM 2736 C CA . PRO A 1 348 ? -1.697 17.468 16.212 1.00 26.97 348 PRO A CA 1
ATOM 2737 C C . PRO A 1 348 ? -0.940 16.142 16.072 1.00 26.97 348 PRO A C 1
ATOM 2739 O O . PRO A 1 348 ? -0.354 15.623 17.024 1.00 26.97 348 PRO A O 1
ATOM 2742 N N . ARG A 1 349 ? -0.937 15.608 14.848 1.00 27.02 349 ARG A N 1
ATOM 2743 C CA . ARG A 1 349 ? -0.326 14.331 14.470 1.00 27.02 349 ARG A CA 1
ATOM 2744 C C . ARG A 1 349 ? 1.170 14.481 14.181 1.00 27.02 349 ARG A C 1
ATOM 2746 O O . ARG A 1 349 ? 1.579 14.389 13.036 1.00 27.02 349 ARG A O 1
ATOM 2753 N N . PHE A 1 350 ? 1.994 14.561 15.221 1.00 26.62 350 PHE A N 1
ATOM 2754 C CA . PHE A 1 350 ? 3.346 14.009 15.114 1.00 26.62 350 PHE A CA 1
ATOM 2755 C C . PHE A 1 350 ? 3.320 12.539 15.544 1.00 26.62 350 PHE A C 1
ATOM 2757 O O . PHE A 1 350 ? 2.814 12.211 16.616 1.00 26.62 350 PHE A O 1
ATOM 2764 N N . ALA A 1 351 ? 3.942 11.687 14.725 1.00 25.66 351 ALA A N 1
ATOM 2765 C CA . ALA A 1 351 ? 4.191 10.251 14.910 1.00 25.66 351 ALA A CA 1
ATOM 2766 C C . ALA A 1 351 ? 3.138 9.279 14.342 1.00 25.66 351 ALA A C 1
ATOM 2768 O O . ALA A 1 351 ? 2.469 8.552 15.073 1.00 25.66 351 ALA A O 1
ATOM 2769 N N . LEU A 1 352 ? 3.134 9.132 13.013 1.00 25.28 352 LEU A N 1
ATOM 2770 C CA . LEU A 1 352 ? 2.743 7.876 12.361 1.00 25.28 352 LEU A CA 1
ATOM 2771 C C . LEU A 1 352 ? 3.905 7.284 11.549 1.00 25.28 352 LEU A C 1
ATOM 2773 O O . LEU A 1 352 ? 3.773 6.961 10.381 1.00 25.28 352 LEU A O 1
ATOM 2777 N N . LEU A 1 353 ? 5.068 7.154 12.184 1.00 24.94 353 LEU A N 1
ATOM 2778 C CA . LEU A 1 353 ? 6.208 6.373 11.698 1.00 24.94 353 LEU A CA 1
ATOM 2779 C C . LEU A 1 353 ? 7.055 6.018 12.920 1.00 24.94 353 LEU A C 1
ATOM 2781 O O . LEU A 1 353 ? 7.956 6.770 13.271 1.00 24.94 353 LEU A O 1
ATOM 2785 N N . SER A 1 354 ? 6.707 4.934 13.625 1.00 24.09 354 SER A N 1
ATOM 2786 C CA . SER A 1 354 ? 7.598 4.147 14.505 1.00 24.09 354 SER A CA 1
ATOM 2787 C C . SER A 1 354 ? 6.792 3.158 15.349 1.00 24.09 354 SER A C 1
ATOM 2789 O O . SER A 1 354 ? 6.365 3.488 16.451 1.00 24.09 354 SER A O 1
ATOM 2791 N N . LEU A 1 355 ? 6.648 1.912 14.901 1.00 25.17 355 LEU A N 1
ATOM 2792 C CA . LEU A 1 355 ? 6.356 0.793 15.805 1.00 25.17 355 LEU A CA 1
ATOM 2793 C C . LEU A 1 355 ? 7.101 -0.460 15.328 1.00 25.17 355 LEU A C 1
ATOM 2795 O O . LEU A 1 355 ? 6.516 -1.400 14.811 1.00 25.17 355 LEU A O 1
ATOM 2799 N N . VAL A 1 356 ? 8.434 -0.400 15.443 1.00 23.45 356 VAL A N 1
ATOM 2800 C CA . VAL A 1 356 ? 9.351 -1.379 16.072 1.00 23.45 356 VAL A CA 1
ATOM 2801 C C . VAL A 1 356 ? 10.784 -1.018 15.642 1.00 23.45 356 VAL A C 1
ATOM 2803 O O . VAL A 1 356 ? 11.210 -1.384 14.555 1.00 23.45 356 VAL A O 1
ATOM 2806 N N . ALA A 1 357 ? 11.515 -0.292 16.501 1.00 22.55 357 ALA A N 1
ATOM 2807 C CA . ALA A 1 357 ? 12.947 -0.453 16.829 1.00 22.55 357 ALA A CA 1
ATOM 2808 C C . ALA A 1 357 ? 13.607 0.868 17.283 1.00 22.55 357 ALA A C 1
ATOM 2810 O O . ALA A 1 357 ? 13.689 1.830 16.532 1.00 22.55 357 ALA A O 1
ATOM 2811 N N . ALA A 1 358 ? 14.190 0.804 18.486 1.00 23.44 358 ALA A N 1
ATOM 2812 C CA . ALA A 1 358 ? 15.207 1.683 19.075 1.00 23.44 358 ALA A CA 1
ATOM 2813 C C . ALA A 1 358 ? 14.791 3.101 19.521 1.00 23.44 358 ALA A C 1
ATOM 2815 O O . ALA A 1 358 ? 14.634 3.997 18.713 1.00 23.44 358 ALA A O 1
ATOM 2816 N N . PHE A 1 359 ? 14.820 3.340 20.840 1.00 26.27 359 PHE A N 1
ATOM 2817 C CA . PHE A 1 359 ? 15.922 4.115 21.426 1.00 26.27 359 PHE A CA 1
ATOM 2818 C C . PHE A 1 359 ? 16.169 3.732 22.891 1.00 26.27 359 PHE A C 1
ATOM 2820 O O . PHE A 1 359 ? 15.262 3.630 23.715 1.00 26.27 359 PHE A O 1
ATOM 2827 N N . ALA A 1 360 ? 17.445 3.494 23.182 1.00 22.75 360 ALA A N 1
ATOM 2828 C CA . ALA A 1 360 ? 18.014 3.318 24.505 1.00 22.75 360 ALA A CA 1
ATOM 2829 C C . ALA A 1 360 ? 18.652 4.639 24.979 1.00 22.75 360 ALA A C 1
ATOM 2831 O O . ALA A 1 360 ? 19.289 5.311 24.173 1.00 22.75 360 ALA A O 1
ATOM 2832 N N . LEU A 1 361 ? 18.568 4.896 26.299 1.00 22.98 361 LEU A N 1
ATOM 2833 C CA . LEU A 1 361 ? 19.279 5.924 27.102 1.00 22.98 361 LEU A CA 1
ATOM 2834 C C . LEU A 1 361 ? 18.773 7.371 26.863 1.00 22.98 361 LEU A C 1
ATOM 2836 O O . LEU A 1 361 ? 18.638 7.788 25.729 1.00 22.98 361 LEU A O 1
ATOM 2840 N N . LEU A 1 362 ? 18.445 8.225 27.843 1.00 23.66 362 LEU A N 1
ATOM 2841 C CA . LEU A 1 362 ? 18.924 8.434 29.213 1.00 23.66 362 LEU A CA 1
ATOM 2842 C C . LEU A 1 362 ? 17.783 8.913 30.147 1.00 23.66 362 LEU A C 1
ATOM 2844 O O . LEU A 1 362 ? 16.868 9.624 29.751 1.00 23.66 362 LEU A O 1
ATOM 2848 N N . ARG A 1 363 ? 17.917 8.557 31.430 1.00 22.08 363 ARG A N 1
ATOM 2849 C CA . ARG A 1 363 ? 17.211 9.086 32.613 1.00 22.08 363 ARG A CA 1
ATOM 2850 C C . ARG A 1 363 ? 17.504 10.587 32.826 1.00 22.08 363 ARG A C 1
ATOM 2852 O O . ARG A 1 363 ? 18.669 10.941 32.700 1.00 22.08 363 ARG A O 1
ATOM 2859 N N . TRP A 1 364 ? 16.552 11.382 33.352 1.00 22.58 364 TRP A N 1
ATOM 2860 C CA . TRP A 1 364 ? 16.492 11.766 34.786 1.00 22.58 364 TRP A CA 1
ATOM 2861 C C . TRP A 1 364 ? 15.270 12.643 35.184 1.00 22.58 364 TRP A C 1
ATOM 2863 O O . TRP A 1 364 ? 14.943 13.612 34.516 1.00 22.58 364 TRP A O 1
ATOM 2873 N N . SER A 1 365 ? 14.691 12.282 36.343 1.00 22.33 365 SER A N 1
ATOM 2874 C CA . SER A 1 365 ? 14.030 13.081 37.411 1.00 22.33 365 SER A CA 1
ATOM 2875 C C . SER A 1 365 ? 12.764 13.948 37.188 1.00 22.33 365 SER A C 1
ATOM 2877 O O . SER A 1 365 ? 12.769 14.959 36.502 1.00 22.33 365 SER A O 1
ATOM 2879 N N . ALA A 1 366 ? 11.726 13.560 37.947 1.00 20.38 366 ALA A N 1
ATOM 2880 C CA . ALA A 1 366 ? 10.436 14.195 38.288 1.00 20.38 366 ALA A CA 1
ATOM 2881 C C . ALA A 1 366 ? 10.585 15.406 39.276 1.00 20.38 366 ALA A C 1
ATOM 2883 O O . ALA A 1 366 ? 11.735 15.785 39.500 1.00 20.38 366 ALA A O 1
ATOM 2884 N N . PRO A 1 367 ? 9.551 15.952 39.993 1.00 30.62 367 PRO A N 1
ATOM 2885 C CA . PRO A 1 367 ? 8.095 15.672 40.005 1.00 30.62 367 PRO A CA 1
ATOM 2886 C C . PRO A 1 367 ? 7.121 16.885 40.235 1.00 30.62 367 PRO A C 1
ATOM 2888 O O . PRO A 1 367 ? 7.529 17.994 40.558 1.00 30.62 367 PRO A O 1
ATOM 2891 N N . SER A 1 368 ? 5.812 16.561 40.228 1.00 23.53 368 SER A N 1
ATOM 2892 C CA . SER A 1 368 ? 4.701 17.122 41.048 1.00 23.53 368 SER A CA 1
ATOM 2893 C C . SER A 1 368 ? 4.041 18.465 40.679 1.00 23.53 368 SER A C 1
ATOM 2895 O O . SER A 1 368 ? 4.674 19.506 40.762 1.00 23.53 368 SER A O 1
ATOM 2897 N N . PHE A 1 369 ? 2.707 18.476 40.495 1.00 24.28 369 PHE A N 1
ATOM 2898 C CA . PHE A 1 369 ? 1.741 18.830 41.561 1.00 24.28 369 PHE A CA 1
ATOM 2899 C C . PHE A 1 369 ? 0.264 18.572 41.170 1.00 24.28 369 PHE A C 1
ATOM 2901 O O . PHE A 1 369 ? -0.135 18.701 40.018 1.00 24.28 369 PHE A O 1
ATOM 2908 N N . ALA A 1 370 ? -0.527 18.193 42.183 1.00 22.27 370 ALA A N 1
ATOM 2909 C CA . ALA A 1 370 ? -1.994 18.111 42.232 1.00 22.27 370 ALA A CA 1
ATOM 2910 C C . ALA A 1 370 ? -2.662 19.468 41.914 1.00 22.27 370 ALA A C 1
ATOM 2912 O O . ALA A 1 370 ? -2.031 20.499 42.089 1.00 22.27 370 ALA A O 1
ATOM 2913 N N . GLY A 1 371 ? -3.930 19.621 41.535 1.00 22.16 371 GLY A N 1
ATOM 2914 C CA . GLY A 1 371 ? -5.125 18.782 41.458 1.00 22.16 371 GLY A CA 1
ATOM 2915 C C . GLY A 1 371 ? -6.341 19.729 41.488 1.00 22.16 371 GLY A C 1
ATOM 2916 O O . GLY A 1 371 ? -6.175 20.874 41.885 1.00 22.16 371 GLY A O 1
ATOM 2917 N N . ALA A 1 372 ? -7.546 19.300 41.100 1.00 25.09 372 ALA A N 1
ATOM 2918 C CA . ALA A 1 372 ? -8.819 19.854 41.602 1.00 25.09 372 ALA A CA 1
ATOM 2919 C C . ALA A 1 372 ? -10.029 19.160 40.961 1.00 25.09 372 ALA A C 1
ATOM 2921 O O . ALA A 1 372 ? -9.976 18.657 39.846 1.00 25.09 372 ALA A O 1
ATOM 2922 N N . ARG A 1 373 ? -11.121 19.121 41.728 1.00 23.39 373 ARG A N 1
ATOM 2923 C CA . ARG A 1 373 ? -12.372 18.399 41.485 1.00 23.39 373 ARG A CA 1
ATOM 2924 C C . ARG A 1 373 ? -13.469 19.311 40.918 1.00 23.39 373 ARG A C 1
ATOM 2926 O O . ARG A 1 373 ? -13.681 20.387 41.462 1.00 23.39 373 ARG A O 1
ATOM 2933 N N . GLY A 1 374 ? -14.291 18.728 40.038 1.00 23.91 374 GLY A N 1
ATOM 2934 C CA . GLY A 1 374 ? -15.759 18.888 39.963 1.00 23.91 374 GLY A CA 1
ATOM 2935 C C . GLY A 1 374 ? -16.308 19.930 38.972 1.00 23.91 374 GLY A C 1
ATOM 2936 O O . GLY A 1 374 ? -15.542 20.780 38.536 1.00 23.91 374 GLY A O 1
ATOM 2937 N N . PRO A 1 375 ? -17.628 19.925 38.651 1.00 27.31 375 PRO A N 1
ATOM 2938 C CA . PRO A 1 375 ? -18.698 19.005 39.067 1.00 27.31 375 PRO A CA 1
ATOM 2939 C C . PRO A 1 375 ? -19.486 18.341 37.905 1.00 27.31 375 PRO A C 1
ATOM 2941 O O . PRO A 1 375 ? -19.390 18.705 36.739 1.00 27.31 375 PRO A O 1
ATOM 2944 N N . LYS A 1 376 ? -20.308 17.349 38.277 1.00 25.36 376 LYS A N 1
ATOM 2945 C CA . LYS A 1 376 ? -21.294 16.636 37.447 1.00 25.36 376 LYS A CA 1
ATOM 2946 C C . LYS A 1 376 ? -22.525 17.508 37.162 1.00 25.36 376 LYS A C 1
ATOM 2948 O O . LYS A 1 376 ? -23.099 18.019 38.120 1.00 25.36 376 LYS A O 1
ATOM 2953 N N . VAL A 1 377 ? -23.017 17.530 35.917 1.00 26.02 377 VAL A N 1
ATOM 2954 C CA . VAL A 1 377 ? -24.412 17.894 35.593 1.00 26.02 377 VAL A CA 1
ATOM 2955 C C . VAL A 1 377 ? -24.975 16.984 34.485 1.00 26.02 377 VAL A C 1
ATOM 2957 O O . VAL A 1 377 ? -24.586 17.062 33.330 1.00 26.02 377 VAL A O 1
ATOM 2960 N N . SER A 1 378 ? -25.869 16.088 34.915 1.00 24.84 378 SER A N 1
ATOM 2961 C CA . SER A 1 378 ? -27.151 15.677 34.315 1.00 24.84 378 SER A CA 1
ATOM 2962 C C . SER A 1 378 ? -27.314 15.581 32.784 1.00 24.84 378 SER A C 1
ATOM 2964 O O . SER A 1 378 ? -27.634 16.551 32.104 1.00 24.84 378 SER A O 1
ATOM 2966 N N . PHE A 1 379 ? -27.279 14.336 32.302 1.00 26.50 379 PHE A N 1
ATOM 2967 C CA . PHE A 1 379 ? -27.838 13.832 31.043 1.00 26.50 379 PHE A CA 1
ATOM 2968 C C . PHE A 1 379 ? -29.378 13.891 31.085 1.00 26.50 379 PHE A C 1
ATOM 2970 O O . PHE A 1 379 ? -29.956 13.212 31.927 1.00 26.50 379 PHE A O 1
ATOM 2977 N N . GLN A 1 380 ? -30.017 14.676 30.208 1.00 25.84 380 GLN A N 1
ATOM 2978 C CA . GLN A 1 380 ? -31.385 14.507 29.662 1.00 25.84 380 GLN A CA 1
ATOM 2979 C C . GLN A 1 380 ? -31.913 15.862 29.169 1.00 25.84 380 GLN A C 1
ATOM 2981 O O . GLN A 1 380 ? -32.383 16.656 29.976 1.00 25.84 380 GLN A O 1
ATOM 2986 N N . SER A 1 381 ? -31.828 16.117 27.855 1.00 28.08 381 SER A N 1
ATOM 2987 C CA . SER A 1 381 ? -32.767 16.937 27.045 1.00 28.08 381 SER A CA 1
ATOM 2988 C C . SER A 1 381 ? -32.109 17.482 25.765 1.00 28.08 381 SER A C 1
ATOM 2990 O O . SER A 1 381 ? -31.890 18.676 25.635 1.00 28.08 381 SER A O 1
ATOM 2992 N N . ALA A 1 382 ? -31.802 16.612 24.796 1.00 26.28 382 ALA A N 1
ATOM 2993 C CA . ALA A 1 382 ? -31.607 17.033 23.393 1.00 26.28 382 ALA A CA 1
ATOM 2994 C C . ALA A 1 382 ? -31.646 15.878 22.365 1.00 26.28 382 ALA A C 1
ATOM 2996 O O . ALA A 1 382 ? -31.376 16.101 21.193 1.00 26.28 382 ALA A O 1
ATOM 2997 N N . LEU A 1 383 ? -31.982 14.641 22.762 1.00 25.97 383 LEU A N 1
ATOM 2998 C CA . LEU A 1 383 ? -31.953 13.457 21.881 1.00 25.97 383 LEU A CA 1
ATOM 2999 C C . LEU A 1 383 ? -33.355 13.050 21.388 1.00 25.97 383 LEU A C 1
ATOM 3001 O O . LEU A 1 383 ? -33.659 11.868 21.264 1.00 25.97 383 LEU A O 1
ATOM 3005 N N . GLN A 1 384 ? -34.250 14.014 21.157 1.00 27.58 384 GLN A N 1
ATOM 3006 C CA . GLN A 1 384 ? -35.619 13.687 20.736 1.00 27.58 384 GLN A CA 1
ATOM 3007 C C . GLN A 1 384 ? -36.243 14.661 19.732 1.00 27.58 384 GLN A C 1
ATOM 3009 O O . GLN A 1 384 ? -37.458 14.825 19.701 1.00 27.58 384 GLN A O 1
ATOM 3014 N N . GLN A 1 385 ? -35.421 15.250 18.860 1.00 26.30 385 GLN A N 1
ATOM 3015 C CA . GLN A 1 385 ? -35.857 15.828 17.585 1.00 26.30 385 GLN A CA 1
ATOM 3016 C C . GLN A 1 385 ? -34.778 15.561 16.525 1.00 26.30 385 GLN A C 1
ATOM 3018 O O . GLN A 1 385 ? -33.601 15.748 16.805 1.00 26.30 385 GLN A O 1
ATOM 3023 N N . LYS A 1 386 ? -35.203 15.157 15.318 1.00 25.81 386 LYS A N 1
ATOM 3024 C CA . LYS A 1 386 ? -34.410 14.762 14.126 1.00 25.81 386 LYS A CA 1
ATOM 3025 C C . LYS A 1 386 ? -34.101 13.268 13.915 1.00 25.81 386 LYS A C 1
ATOM 3027 O O . LYS A 1 386 ? -33.121 12.921 13.273 1.00 25.81 386 LYS A O 1
ATOM 3032 N N . LEU A 1 387 ? -35.017 12.383 14.306 1.00 26.16 387 LEU A N 1
ATOM 3033 C CA . LEU A 1 387 ? -35.262 11.135 13.565 1.00 26.16 387 LEU A CA 1
ATOM 3034 C C . LEU A 1 387 ? -36.684 11.199 13.003 1.00 26.16 387 LEU A C 1
ATOM 3036 O O . LEU A 1 387 ? -37.631 10.791 13.665 1.00 26.16 387 LEU A O 1
ATOM 3040 N N . THR A 1 388 ? -36.838 11.832 11.837 1.00 27.59 388 THR A N 1
ATOM 3041 C CA . THR A 1 388 ? -38.010 11.756 10.936 1.00 27.59 388 THR A CA 1
ATOM 3042 C C . THR A 1 388 ? -37.750 12.653 9.720 1.00 27.59 388 THR A C 1
ATOM 3044 O O . THR A 1 388 ? -38.084 13.829 9.755 1.00 27.59 388 THR A O 1
ATOM 3047 N N . ALA A 1 389 ? -37.113 12.115 8.673 1.00 26.67 389 ALA A N 1
ATOM 3048 C CA . ALA A 1 389 ? -37.249 12.556 7.272 1.00 26.67 389 ALA A CA 1
ATOM 3049 C C . ALA A 1 389 ? -36.346 11.710 6.348 1.00 26.67 389 ALA A C 1
ATOM 3051 O O . ALA A 1 389 ? -35.446 12.223 5.696 1.00 26.67 389 ALA A O 1
ATOM 3052 N N . PHE A 1 390 ? -36.580 10.396 6.283 1.00 32.69 390 PHE A N 1
ATOM 3053 C CA . PHE A 1 390 ? -36.195 9.624 5.099 1.00 32.69 390 PHE A CA 1
ATOM 3054 C C . PHE A 1 390 ? -37.372 9.685 4.125 1.00 32.69 390 PHE A C 1
ATOM 3056 O O . PHE A 1 390 ? -38.428 9.106 4.374 1.00 32.69 390 PHE A O 1
ATOM 3063 N N . GLY A 1 391 ? -37.205 10.443 3.046 1.00 25.38 391 GLY A N 1
ATOM 3064 C CA . GLY A 1 391 ? -38.195 10.584 1.987 1.00 25.38 391 GLY A CA 1
ATOM 3065 C C . GLY A 1 391 ? -37.722 11.591 0.948 1.00 25.38 391 GLY A C 1
ATOM 3066 O O . GLY A 1 391 ? -37.657 12.782 1.242 1.00 25.38 391 GLY A O 1
ATOM 3067 N N . ARG A 1 392 ? -37.395 11.086 -0.250 1.00 40.84 392 ARG A N 1
ATOM 3068 C CA . ARG A 1 392 ? -37.049 11.838 -1.469 1.00 40.84 392 ARG A CA 1
ATOM 3069 C C . ARG A 1 392 ? -37.756 13.195 -1.535 1.00 40.84 392 ARG A C 1
ATOM 3071 O O . ARG A 1 392 ? -38.967 13.233 -1.730 1.00 40.84 392 ARG A O 1
ATOM 3078 N N . HIS A 1 393 ? -36.985 14.272 -1.446 1.00 29.67 393 HIS A N 1
ATOM 3079 C CA . HIS A 1 393 ? -37.394 15.602 -1.877 1.00 29.67 393 HIS A CA 1
ATOM 3080 C C . HIS A 1 393 ? -36.246 16.213 -2.674 1.00 29.67 393 HIS A C 1
ATOM 3082 O O . HIS A 1 393 ? -35.196 16.529 -2.125 1.00 29.67 393 HIS A O 1
ATOM 3088 N N . SER A 1 394 ? -36.471 16.387 -3.976 1.00 38.53 394 SER A N 1
ATOM 3089 C CA . SER A 1 394 ? -35.839 17.459 -4.730 1.00 38.53 394 SER A CA 1
ATOM 3090 C C . SER A 1 394 ? -36.184 18.774 -4.027 1.00 38.53 394 SER A C 1
ATOM 3092 O O . SER A 1 394 ? -37.356 19.156 -3.976 1.00 38.53 394 SER A O 1
ATOM 3094 N N . CYS A 1 395 ? -35.189 19.441 -3.458 1.00 27.75 395 CYS A N 1
ATOM 3095 C CA . CYS A 1 395 ? -35.320 20.795 -2.946 1.00 27.75 395 CYS A CA 1
ATOM 3096 C C . CYS A 1 395 ? -34.067 21.552 -3.377 1.00 27.75 395 CYS A C 1
ATOM 3098 O O . CYS A 1 395 ? -32.954 21.177 -3.028 1.00 27.75 395 CYS A O 1
ATOM 3100 N N . THR A 1 396 ? -34.267 22.570 -4.203 1.00 37.47 396 THR A N 1
ATOM 3101 C CA . THR A 1 396 ? -33.253 23.443 -4.793 1.00 37.47 396 THR A CA 1
ATOM 3102 C C . THR A 1 396 ? -32.624 24.349 -3.732 1.00 37.47 396 THR A C 1
ATOM 3104 O O . THR A 1 396 ? -32.922 25.542 -3.676 1.00 37.47 396 THR A O 1
ATOM 3107 N N . ALA A 1 397 ? -31.773 23.790 -2.877 1.00 37.06 397 ALA A N 1
ATOM 3108 C CA . ALA A 1 397 ? -30.788 24.561 -2.134 1.00 37.06 397 ALA A CA 1
ATOM 3109 C C . ALA A 1 397 ? -29.420 24.181 -2.710 1.00 37.06 397 ALA A C 1
ATOM 3111 O O . ALA A 1 397 ? -28.966 23.058 -2.509 1.00 37.06 397 ALA A O 1
ATOM 3112 N N . ARG A 1 398 ? -28.816 25.078 -3.500 1.00 44.34 398 ARG A N 1
ATOM 3113 C CA . ARG A 1 398 ? -27.428 24.926 -3.956 1.00 44.34 398 ARG A CA 1
ATOM 3114 C C . ARG A 1 398 ? -26.525 24.723 -2.737 1.00 44.34 398 ARG A C 1
ATOM 3116 O O . ARG A 1 398 ? -26.699 25.425 -1.739 1.00 44.34 398 ARG A O 1
ATOM 3123 N N . ALA A 1 399 ? -25.592 23.776 -2.802 1.00 55.16 399 ALA A N 1
ATOM 3124 C CA . ALA A 1 399 ? -24.505 23.722 -1.832 1.00 55.16 399 ALA A CA 1
ATOM 3125 C C . ALA A 1 399 ? -23.605 24.940 -2.089 1.00 55.16 399 ALA A C 1
ATOM 3127 O O . ALA A 1 399 ? -23.151 25.144 -3.214 1.00 55.16 399 ALA A O 1
ATOM 3128 N N . ALA A 1 400 ? -23.413 25.791 -1.077 1.00 77.75 400 ALA A N 1
ATOM 3129 C CA . ALA A 1 400 ? -22.758 27.084 -1.270 1.00 77.75 400 ALA A CA 1
ATOM 3130 C C . ALA A 1 400 ? -21.306 26.924 -1.757 1.00 77.75 400 ALA A C 1
ATOM 3132 O O . ALA A 1 400 ? -20.896 27.608 -2.688 1.00 77.75 400 ALA A O 1
ATOM 3133 N N . VAL A 1 401 ? -20.543 25.980 -1.196 1.00 91.19 401 VAL A N 1
ATOM 3134 C CA . VAL A 1 401 ? -19.153 25.699 -1.590 1.00 91.19 401 VAL A CA 1
ATOM 3135 C C . VAL A 1 401 ? -18.865 24.206 -1.442 1.00 91.19 401 VAL A C 1
ATOM 3137 O O . VAL A 1 401 ? -19.302 23.604 -0.462 1.00 91.19 401 VAL A O 1
ATOM 3140 N N . GLY A 1 402 ? -18.131 23.616 -2.389 1.00 93.56 402 GLY A N 1
ATOM 3141 C CA . GLY A 1 402 ? -17.593 22.253 -2.274 1.00 93.56 402 GLY A CA 1
ATOM 3142 C C . GLY A 1 402 ? -16.072 22.245 -2.109 1.00 93.56 402 GLY A C 1
ATOM 3143 O O . GLY A 1 402 ? -15.385 23.046 -2.750 1.00 93.56 402 GLY A O 1
ATOM 3144 N N . ILE A 1 403 ? -15.551 21.349 -1.263 1.00 97.19 403 ILE A N 1
ATOM 3145 C CA . ILE A 1 403 ? -14.111 21.089 -1.131 1.00 97.19 403 ILE A CA 1
ATOM 3146 C C . ILE A 1 403 ? -13.794 19.783 -1.859 1.00 97.19 403 ILE A C 1
ATOM 3148 O O . ILE A 1 403 ? -14.266 18.723 -1.461 1.00 97.19 403 ILE A O 1
ATOM 3152 N N . PHE A 1 404 ? -12.968 19.857 -2.896 1.00 97.62 404 PHE A N 1
ATOM 3153 C CA . PHE A 1 404 ? -12.545 18.704 -3.683 1.00 97.62 404 PHE A CA 1
ATOM 3154 C C . PHE A 1 404 ? -11.038 18.551 -3.593 1.00 97.62 404 PHE A C 1
ATOM 3156 O O . PHE A 1 404 ? -10.300 19.528 -3.724 1.00 97.62 404 PHE A O 1
ATOM 3163 N N . TYR A 1 405 ? -10.555 17.336 -3.396 1.00 97.62 405 TYR A N 1
ATOM 3164 C CA . TYR A 1 405 ? -9.126 17.051 -3.377 1.00 97.62 405 TYR A CA 1
ATOM 3165 C C . TYR A 1 405 ? -8.819 15.806 -4.189 1.00 97.62 405 TYR A C 1
ATOM 3167 O O . TYR A 1 405 ? -9.690 14.992 -4.421 1.00 97.62 405 TYR A O 1
ATOM 3175 N N . ALA A 1 406 ? -7.567 15.621 -4.579 1.00 92.88 406 ALA A N 1
ATOM 3176 C CA . ALA A 1 406 ? -7.086 14.314 -5.002 1.00 92.88 406 ALA A CA 1
ATOM 3177 C C . ALA A 1 406 ? -5.731 14.075 -4.346 1.00 92.88 406 ALA A C 1
ATOM 3179 O O . ALA A 1 406 ? -4.974 15.019 -4.130 1.00 92.88 406 ALA A O 1
ATOM 3180 N N . THR A 1 407 ? -5.421 12.834 -3.976 1.00 91.06 407 THR A N 1
ATOM 3181 C CA . THR A 1 407 ? -4.235 12.518 -3.166 1.00 91.06 407 THR A CA 1
ATOM 3182 C C . THR A 1 407 ? -3.556 11.226 -3.621 1.00 91.06 407 THR A C 1
ATOM 3184 O O . THR A 1 407 ? -4.191 10.339 -4.187 1.00 91.06 407 THR A O 1
ATOM 3187 N N . GLN A 1 408 ? -2.249 11.110 -3.372 1.00 79.25 408 GLN A N 1
ATOM 3188 C CA . GLN A 1 408 ? -1.480 9.871 -3.579 1.00 79.25 408 GLN A CA 1
ATOM 3189 C C . GLN A 1 408 ? -1.129 9.184 -2.256 1.00 79.25 408 GLN A C 1
ATOM 3191 O O . GLN A 1 408 ? -1.220 7.964 -2.145 1.00 79.25 408 GLN A O 1
ATOM 3196 N N . THR A 1 409 ? -0.711 9.968 -1.259 1.00 79.38 409 THR A N 1
ATOM 3197 C CA . THR A 1 409 ? -0.183 9.476 0.027 1.00 79.38 409 THR A CA 1
ATOM 3198 C C . THR A 1 409 ? -0.995 9.918 1.242 1.00 79.38 409 THR A C 1
ATOM 3200 O O . THR A 1 409 ? -0.673 9.507 2.350 1.00 79.38 409 THR A O 1
ATOM 3203 N N . GLY A 1 410 ? -2.044 10.725 1.054 1.00 87.38 410 GLY A N 1
ATOM 3204 C CA . GLY A 1 410 ? -2.948 11.161 2.127 1.00 87.38 410 GLY A CA 1
ATOM 3205 C C . GLY A 1 410 ? -2.692 12.569 2.690 1.00 87.38 410 GLY A C 1
ATOM 3206 O O . GLY A 1 410 ? -3.551 13.081 3.404 1.00 87.38 410 GLY A O 1
ATOM 3207 N N . ASN A 1 411 ? -1.590 13.247 2.340 1.00 90.75 411 ASN A N 1
ATOM 3208 C CA . ASN A 1 411 ? -1.298 14.599 2.861 1.00 90.75 411 ASN A CA 1
ATOM 3209 C C . ASN A 1 411 ? -2.354 15.626 2.403 1.00 90.75 411 ASN A C 1
ATOM 3211 O O . ASN A 1 411 ? -2.938 16.330 3.223 1.00 90.75 411 ASN A O 1
ATOM 3215 N N . THR A 1 412 ? -2.699 15.639 1.111 1.00 96.19 412 THR A N 1
ATOM 3216 C CA . THR A 1 412 ? -3.734 16.538 0.563 1.00 96.19 412 THR A CA 1
ATOM 3217 C C . THR A 1 412 ? -5.126 16.248 1.127 1.00 96.19 412 THR A C 1
ATOM 3219 O O . THR A 1 412 ? -5.885 17.177 1.377 1.00 96.19 412 THR A O 1
ATOM 3222 N N . GLU A 1 413 ? -5.442 14.981 1.402 1.00 95.56 413 GLU A N 1
ATOM 3223 C CA . GLU A 1 413 ? -6.682 14.566 2.078 1.00 95.56 413 GLU A CA 1
ATOM 3224 C C . GLU A 1 413 ? -6.727 15.029 3.540 1.00 95.56 413 GLU A C 1
ATOM 3226 O O . GLU A 1 413 ? -7.758 15.497 4.026 1.00 95.56 413 GLU A O 1
ATOM 3231 N N . THR A 1 414 ? -5.597 14.939 4.243 1.00 92.19 414 THR A N 1
ATOM 3232 C CA . THR A 1 414 ? -5.468 15.418 5.625 1.00 92.19 414 THR A CA 1
ATOM 3233 C C . THR A 1 414 ? -5.703 16.924 5.692 1.00 92.19 414 THR A C 1
ATOM 3235 O O . THR A 1 414 ? -6.497 17.390 6.510 1.00 92.19 414 THR A O 1
ATOM 3238 N N . VAL A 1 415 ? -5.087 17.684 4.786 1.00 97.69 415 VAL A N 1
ATOM 3239 C CA . VAL A 1 415 ? -5.317 19.126 4.645 1.00 97.69 415 VAL A CA 1
ATOM 3240 C C . VAL A 1 415 ? -6.768 19.435 4.267 1.00 97.69 415 VAL A C 1
ATOM 3242 O O . VAL A 1 415 ? -7.375 20.317 4.872 1.00 97.69 415 VAL A O 1
ATOM 3245 N N . ALA A 1 416 ? -7.355 18.698 3.319 1.00 97.56 416 ALA A N 1
ATOM 3246 C CA . ALA A 1 416 ? -8.758 18.863 2.937 1.00 97.56 416 ALA A CA 1
ATOM 3247 C C . ALA A 1 416 ? -9.703 18.640 4.127 1.00 97.56 416 ALA A C 1
ATOM 3249 O O . ALA A 1 416 ? -10.652 19.396 4.316 1.00 97.56 416 ALA A O 1
ATOM 3250 N N . SER A 1 417 ? -9.404 17.648 4.971 1.00 93.62 417 SER A N 1
ATOM 3251 C CA . SER A 1 417 ? -10.157 17.358 6.195 1.00 93.62 417 SER A CA 1
ATOM 3252 C C . SER A 1 417 ? -10.045 18.492 7.221 1.00 93.62 417 SER A C 1
ATOM 3254 O O . SER A 1 417 ? -11.047 18.881 7.820 1.00 93.62 417 SER A O 1
ATOM 3256 N N . LYS A 1 418 ? -8.849 19.072 7.394 1.00 96.50 418 LYS A N 1
ATOM 3257 C CA . LYS A 1 418 ? -8.635 20.255 8.248 1.00 96.50 418 LYS A CA 1
ATOM 3258 C C . LYS A 1 418 ? -9.394 21.483 7.715 1.00 96.50 418 LYS A C 1
ATOM 3260 O O . LYS A 1 418 ? -10.021 22.206 8.487 1.00 96.50 418 LYS A O 1
ATOM 3265 N N . LEU A 1 419 ? -9.404 21.697 6.395 1.00 97.38 419 LEU A N 1
ATOM 3266 C CA . LEU A 1 419 ? -10.190 22.753 5.738 1.00 97.38 419 LEU A CA 1
ATOM 3267 C C . LEU A 1 419 ? -11.701 22.542 5.906 1.00 97.38 419 LEU A C 1
ATOM 3269 O O . LEU A 1 419 ? -12.423 23.500 6.188 1.00 97.38 419 LEU A O 1
ATOM 3273 N N . ALA A 1 420 ? -12.179 21.304 5.776 1.00 95.50 420 ALA A N 1
ATOM 3274 C CA . ALA A 1 420 ? -13.569 20.934 6.029 1.00 95.50 420 ALA A CA 1
ATOM 3275 C C . ALA A 1 420 ? -13.981 21.267 7.471 1.00 95.50 420 ALA A C 1
ATOM 3277 O O . ALA A 1 420 ? -15.013 21.899 7.686 1.00 95.50 420 ALA A O 1
ATOM 3278 N N . GLU A 1 421 ? -13.139 20.951 8.460 1.00 91.94 421 GLU A N 1
ATOM 3279 C CA . GLU A 1 421 ? -13.387 21.318 9.859 1.00 91.94 421 GLU A CA 1
ATOM 3280 C C . GLU A 1 421 ? -13.418 22.842 10.066 1.00 91.94 421 GLU A C 1
ATOM 3282 O O . GLU A 1 421 ? -14.329 23.358 10.717 1.00 91.94 421 GLU A O 1
ATOM 3287 N N . ALA A 1 422 ? -12.465 23.576 9.483 1.00 94.38 422 ALA A N 1
ATOM 3288 C CA . ALA A 1 422 ? -12.364 25.029 9.634 1.00 94.38 422 ALA A CA 1
ATOM 3289 C C . ALA A 1 422 ? -13.519 25.801 8.967 1.00 94.38 422 ALA A C 1
ATOM 3291 O O . ALA A 1 422 ? -13.878 26.894 9.412 1.00 94.38 422 ALA A O 1
ATOM 3292 N N . THR A 1 423 ? -14.102 25.246 7.904 1.00 93.62 423 THR A N 1
ATOM 3293 C CA . THR A 1 423 ? -15.195 25.867 7.134 1.00 93.62 423 THR A CA 1
ATOM 3294 C C . THR A 1 423 ? -16.578 25.325 7.496 1.00 93.62 423 THR A C 1
ATOM 3296 O O . THR A 1 423 ? -17.580 25.983 7.231 1.00 93.62 423 THR A O 1
ATOM 3299 N N . GLY A 1 424 ? -16.658 24.145 8.116 1.00 90.69 424 GLY A N 1
ATOM 3300 C CA . GLY A 1 424 ? -17.915 23.430 8.345 1.00 90.69 424 GLY A CA 1
ATOM 3301 C C . GLY A 1 424 ? -18.510 22.794 7.081 1.00 90.69 424 GLY A C 1
ATOM 3302 O O . GLY A 1 424 ? -19.699 22.471 7.076 1.00 90.69 424 GLY A O 1
ATOM 3303 N N . LEU A 1 425 ? -17.711 22.644 6.021 1.00 91.25 425 LEU A N 1
ATOM 3304 C CA . LEU A 1 425 ? -18.091 22.003 4.759 1.00 91.25 425 LEU A CA 1
ATOM 3305 C C . LEU A 1 425 ? -17.716 20.516 4.750 1.00 91.25 425 LEU A C 1
ATOM 3307 O O . LEU A 1 425 ? -17.000 20.035 5.625 1.00 91.25 425 LEU A O 1
ATOM 3311 N N . GLU A 1 426 ? -18.182 19.792 3.734 1.00 86.62 426 GLU A N 1
ATOM 3312 C CA . GLU A 1 426 ? -17.719 18.434 3.441 1.00 86.62 426 GLU A CA 1
ATOM 3313 C C . GLU A 1 426 ? -16.621 18.475 2.369 1.00 86.62 426 GLU A C 1
ATOM 3315 O O . GLU A 1 426 ? -16.698 19.260 1.420 1.00 86.62 426 GLU A O 1
ATOM 3320 N N . ALA A 1 427 ? -15.601 17.630 2.541 1.00 92.62 427 ALA A N 1
ATOM 3321 C CA . ALA A 1 427 ? -14.555 17.406 1.552 1.00 92.62 427 ALA A CA 1
ATOM 3322 C C . ALA A 1 427 ? -14.728 16.038 0.888 1.00 92.62 427 ALA A C 1
ATOM 3324 O O . ALA A 1 427 ? -15.005 15.053 1.574 1.00 92.62 427 ALA A O 1
ATOM 3325 N N . SER A 1 428 ? -14.531 15.977 -0.427 1.00 91.88 428 SER A N 1
ATOM 3326 C CA . SER A 1 428 ? -14.613 14.749 -1.221 1.00 91.88 428 SER A CA 1
ATOM 3327 C C . SER A 1 428 ? -13.403 14.580 -2.142 1.00 91.88 428 SER A C 1
ATOM 3329 O O . SER A 1 428 ? -12.796 15.558 -2.586 1.00 91.88 428 SER A O 1
ATOM 3331 N N . ASP A 1 429 ? -13.047 13.324 -2.419 1.00 88.56 429 ASP A N 1
ATOM 3332 C CA . ASP A 1 429 ? -12.083 12.991 -3.472 1.00 88.56 429 ASP A CA 1
ATOM 3333 C C . ASP A 1 429 ? -12.690 13.366 -4.832 1.00 88.56 429 ASP A C 1
ATOM 3335 O O . ASP A 1 429 ? -13.860 13.084 -5.079 1.00 88.56 429 ASP A O 1
ATOM 3339 N N . TYR A 1 430 ? -11.917 14.023 -5.691 1.00 91.12 430 TYR A N 1
ATOM 3340 C CA . TYR A 1 430 ? -12.370 14.459 -7.001 1.00 91.12 430 TYR A CA 1
ATOM 3341 C C . TYR A 1 430 ? -12.323 13.295 -7.985 1.00 91.12 430 TYR A C 1
ATOM 3343 O O . TYR A 1 430 ? -11.242 12.819 -8.367 1.00 91.12 430 TYR A O 1
ATOM 3351 N N . ASP A 1 431 ? -13.498 12.867 -8.441 1.00 83.25 431 ASP A N 1
ATOM 3352 C CA . ASP A 1 431 ? -13.644 11.756 -9.381 1.00 83.25 431 ASP A CA 1
ATOM 3353 C C . ASP A 1 431 ? -14.160 12.176 -10.767 1.00 83.25 431 ASP A C 1
ATOM 3355 O O . ASP A 1 431 ? -14.228 11.343 -11.680 1.00 83.25 431 ASP A O 1
ATOM 3359 N N . GLY A 1 432 ? -14.386 13.478 -10.964 1.00 79.00 432 GLY A N 1
ATOM 3360 C CA . GLY A 1 432 ? -14.795 14.069 -12.238 1.00 79.00 432 GLY A CA 1
ATOM 3361 C C . GLY A 1 432 ? -16.148 14.769 -12.185 1.00 79.00 432 GLY A C 1
ATOM 3362 O O . GLY A 1 432 ? -16.768 14.957 -13.234 1.00 79.00 432 GLY A O 1
ATOM 3363 N N . GLU A 1 433 ? -16.628 15.138 -10.996 1.00 79.25 433 GLU A N 1
ATOM 3364 C CA . GLU A 1 433 ? -17.889 15.851 -10.850 1.00 79.25 433 GLU A CA 1
ATOM 3365 C C . GLU A 1 433 ? -17.858 17.215 -11.561 1.00 79.25 433 GLU A C 1
ATOM 3367 O O . GLU A 1 433 ? -16.808 17.852 -11.729 1.00 79.25 433 GLU A O 1
ATOM 3372 N N . ASP A 1 434 ? -19.035 17.674 -11.995 1.00 80.00 434 ASP A N 1
ATOM 3373 C CA . ASP A 1 434 ? -19.198 19.034 -12.496 1.00 80.00 434 ASP A CA 1
ATOM 3374 C C . ASP A 1 434 ? -19.414 20.023 -11.337 1.00 80.00 434 ASP A C 1
ATOM 3376 O O . ASP A 1 434 ? -19.905 19.675 -10.263 1.00 80.00 434 ASP A O 1
ATOM 3380 N N . PHE A 1 435 ? -19.046 21.287 -11.554 1.00 87.81 435 PHE A N 1
ATOM 3381 C CA . PHE A 1 435 ? -19.132 22.335 -10.529 1.00 87.81 435 PHE A CA 1
ATOM 3382 C C . PHE A 1 435 ? -20.351 23.252 -10.712 1.00 87.81 435 PHE A C 1
ATOM 3384 O O . PHE A 1 435 ? -20.435 24.321 -10.099 1.00 87.81 435 PHE A O 1
ATOM 3391 N N . SER A 1 436 ? -21.289 22.906 -11.598 1.00 77.88 436 SER A N 1
ATOM 3392 C CA . SER A 1 436 ? -22.359 23.800 -12.074 1.00 77.88 436 SER A CA 1
ATOM 3393 C C . SER A 1 436 ? -23.354 24.159 -10.972 1.00 77.88 436 SER A C 1
ATOM 3395 O O . SER A 1 436 ? -23.835 25.301 -10.915 1.00 77.88 436 SER A O 1
ATOM 3397 N N . ASP A 1 437 ? -23.579 23.224 -10.053 1.00 83.50 437 ASP A N 1
ATOM 3398 C CA . ASP A 1 437 ? -24.520 23.357 -8.940 1.00 83.50 437 ASP A CA 1
ATOM 3399 C C . ASP A 1 437 ? -23.940 24.065 -7.703 1.00 83.50 437 ASP A C 1
ATOM 3401 O O . ASP A 1 437 ? -24.690 24.370 -6.775 1.00 83.50 437 ASP A O 1
ATOM 3405 N N . LEU A 1 438 ? -22.644 24.395 -7.713 1.00 89.12 438 LEU A N 1
ATOM 3406 C CA . LEU A 1 438 ? -21.942 25.050 -6.603 1.00 89.12 438 LEU A CA 1
ATOM 3407 C C . LEU A 1 438 ? -21.804 26.563 -6.804 1.00 89.12 438 LEU A C 1
ATOM 3409 O O . LEU A 1 438 ? -21.595 27.030 -7.928 1.00 89.12 438 LEU A O 1
ATOM 3413 N N . ASP A 1 439 ? -21.860 27.341 -5.723 1.00 88.50 439 ASP A N 1
ATOM 3414 C CA . ASP A 1 439 ? -21.565 28.782 -5.780 1.00 88.50 439 ASP A CA 1
ATOM 3415 C C . ASP A 1 439 ? -20.053 29.075 -5.608 1.00 88.50 439 ASP A C 1
ATOM 3417 O O . ASP A 1 439 ? -19.563 30.107 -6.081 1.00 88.50 439 ASP A O 1
ATOM 3421 N N . GLY A 1 440 ? -19.287 28.131 -5.046 1.00 94.19 440 GLY A N 1
ATOM 3422 C CA . GLY A 1 440 ? -17.825 28.164 -4.987 1.00 94.19 440 GLY A CA 1
ATOM 3423 C C . GLY A 1 440 ? -17.157 26.786 -4.912 1.00 94.19 440 GLY A C 1
ATOM 3424 O O . GLY A 1 440 ? -17.802 25.778 -4.619 1.00 94.19 440 GLY A O 1
ATOM 3425 N N . VAL A 1 441 ? -15.852 26.744 -5.188 1.00 96.81 441 VAL A N 1
ATOM 3426 C CA . VAL A 1 441 ? -15.032 25.518 -5.179 1.00 96.81 441 VAL A CA 1
ATOM 3427 C C . VAL A 1 441 ? -13.711 25.778 -4.458 1.00 96.81 441 VAL A C 1
ATOM 3429 O O . VAL A 1 441 ? -13.039 26.772 -4.726 1.00 96.81 441 VAL A O 1
ATOM 3432 N N . ILE A 1 442 ? -13.314 24.869 -3.572 1.00 98.38 442 ILE A N 1
ATOM 3433 C CA . ILE A 1 442 ? -11.959 24.798 -3.017 1.00 98.38 442 ILE A CA 1
ATOM 3434 C C . ILE A 1 442 ? -11.331 23.507 -3.537 1.00 98.38 442 ILE A C 1
ATOM 3436 O O . ILE A 1 442 ? -11.826 22.428 -3.228 1.00 98.38 442 ILE A O 1
ATOM 3440 N N . ALA A 1 443 ? -10.275 23.611 -4.343 1.00 98.31 443 ALA A N 1
ATOM 3441 C CA . ALA A 1 443 ? -9.661 22.473 -5.022 1.00 98.31 443 ALA A CA 1
ATOM 3442 C C . ALA A 1 443 ? -8.239 22.201 -4.504 1.00 98.31 443 ALA A C 1
ATOM 3444 O O . ALA A 1 443 ? -7.437 23.124 -4.374 1.00 98.31 443 ALA A O 1
ATOM 3445 N N . GLY A 1 444 ? -7.929 20.942 -4.200 1.00 98.31 444 GLY A N 1
ATOM 3446 C CA . GLY A 1 444 ? -6.686 20.532 -3.550 1.00 98.31 444 GLY A CA 1
ATOM 3447 C C . GLY A 1 444 ? -5.885 19.504 -4.329 1.00 98.31 444 GLY A C 1
ATOM 3448 O O . GLY A 1 444 ? -6.410 18.432 -4.631 1.00 98.31 444 GLY A O 1
ATOM 3449 N N . CYS A 1 445 ? -4.602 19.761 -4.582 1.00 97.94 445 CYS A N 1
ATOM 3450 C CA . CYS A 1 445 ? -3.722 18.800 -5.255 1.00 97.94 445 CYS A CA 1
ATOM 3451 C C . CYS A 1 445 ? -2.330 18.688 -4.605 1.00 97.94 445 CYS A C 1
ATOM 3453 O O . CYS A 1 445 ? -1.783 19.682 -4.130 1.00 97.94 445 CYS A O 1
ATOM 3455 N N . PRO A 1 446 ? -1.691 17.509 -4.603 1.00 97.44 446 PRO A N 1
ATOM 3456 C CA . PRO A 1 446 ? -0.274 17.400 -4.283 1.00 97.44 446 PRO A CA 1
ATOM 3457 C C . PRO A 1 446 ? 0.586 17.879 -5.461 1.00 97.44 446 PRO A C 1
ATOM 3459 O O . PRO A 1 446 ? 0.093 18.035 -6.577 1.00 97.44 446 PRO A O 1
ATOM 3462 N N . THR A 1 447 ? 1.891 18.009 -5.235 1.00 94.50 447 THR A N 1
ATOM 3463 C CA . THR A 1 447 ? 2.907 18.001 -6.294 1.00 94.50 447 THR A CA 1
ATOM 3464 C C . THR A 1 447 ? 3.709 16.705 -6.216 1.00 94.50 447 THR A C 1
ATOM 3466 O O . THR A 1 447 ? 4.384 16.455 -5.222 1.00 94.50 447 THR A O 1
ATOM 3469 N N . TRP A 1 448 ? 3.673 15.890 -7.274 1.00 85.06 448 TRP A N 1
ATOM 3470 C CA . TRP A 1 448 ? 4.436 14.633 -7.359 1.00 85.06 448 TRP A CA 1
ATOM 3471 C C . TRP A 1 448 ? 5.398 14.578 -8.539 1.00 85.06 448 TRP A C 1
ATOM 3473 O O . TRP A 1 448 ? 6.504 14.051 -8.405 1.00 85.06 448 TRP A O 1
ATOM 3483 N N . ASN A 1 449 ? 5.000 15.101 -9.697 1.00 79.31 449 ASN A N 1
ATOM 3484 C CA . ASN A 1 449 ? 5.805 15.043 -10.915 1.00 79.31 449 ASN A CA 1
ATOM 3485 C C . ASN A 1 449 ? 6.747 16.261 -10.985 1.00 79.31 449 ASN A C 1
ATOM 3487 O O . ASN A 1 449 ? 6.607 17.135 -11.838 1.00 79.31 449 ASN A O 1
ATOM 3491 N N . THR A 1 450 ? 7.662 16.357 -10.017 1.00 73.75 450 THR A N 1
ATOM 3492 C CA . THR A 1 450 ? 8.610 17.475 -9.890 1.00 73.75 450 THR A CA 1
ATOM 3493 C C . THR A 1 450 ? 9.519 17.566 -11.121 1.00 73.75 450 THR A C 1
ATOM 3495 O O . THR A 1 450 ? 10.014 16.554 -11.615 1.00 73.75 450 THR A O 1
ATOM 3498 N N . GLY A 1 451 ? 9.692 18.772 -11.662 1.00 71.50 451 GLY A N 1
ATOM 3499 C CA . GLY A 1 451 ? 10.410 19.043 -12.910 1.00 71.50 451 GLY A CA 1
ATOM 3500 C C . GLY A 1 451 ? 9.586 18.855 -14.189 1.00 71.50 451 GLY A C 1
ATOM 3501 O O . GLY A 1 451 ? 10.076 19.176 -15.270 1.00 71.50 451 GLY A O 1
ATOM 3502 N N . ALA A 1 452 ? 8.343 18.368 -14.107 1.00 78.19 452 ALA A N 1
ATOM 3503 C CA . ALA A 1 452 ? 7.487 18.215 -15.280 1.00 78.19 452 ALA A CA 1
ATOM 3504 C C . ALA A 1 452 ? 6.846 19.540 -15.718 1.00 78.19 452 ALA A C 1
ATOM 3506 O O . ALA A 1 452 ? 6.524 20.415 -14.908 1.00 78.19 452 ALA A O 1
ATOM 3507 N N . ASP A 1 453 ? 6.624 19.677 -17.024 1.00 80.94 453 ASP A N 1
ATOM 3508 C CA . ASP A 1 453 ? 5.944 20.839 -17.599 1.00 80.94 453 ASP A CA 1
ATOM 3509 C C . ASP A 1 453 ? 4.423 20.762 -17.475 1.00 80.94 453 ASP A C 1
ATOM 3511 O O . ASP A 1 453 ? 3.793 21.805 -17.344 1.00 80.94 453 ASP A O 1
ATOM 3515 N N . GLU A 1 454 ? 3.852 19.559 -17.456 1.00 85.31 454 GLU A N 1
ATOM 3516 C CA . GLU A 1 454 ? 2.411 19.305 -17.354 1.00 85.31 454 GLU A CA 1
ATOM 3517 C C . GLU A 1 454 ? 2.145 18.079 -16.457 1.00 85.31 454 GLU A C 1
ATOM 3519 O O . GLU A 1 454 ? 3.021 17.214 -16.315 1.00 85.31 454 GLU A O 1
ATOM 3524 N N . TYR A 1 455 ? 0.929 17.969 -15.914 1.00 88.62 455 TYR A N 1
ATOM 3525 C CA . TYR A 1 455 ? 0.449 16.831 -15.117 1.00 88.62 455 TYR A CA 1
ATOM 3526 C C . TYR A 1 455 ? 1.281 16.636 -13.844 1.00 88.62 455 TYR A C 1
ATOM 3528 O O . TYR A 1 455 ? 1.926 15.601 -13.617 1.00 88.62 455 TYR A O 1
ATOM 3536 N N . ARG A 1 456 ? 1.343 17.702 -13.041 1.00 93.38 456 ARG A N 1
ATOM 3537 C CA . ARG A 1 456 ? 2.232 17.793 -11.876 1.00 93.38 456 ARG A CA 1
ATOM 3538 C C . ARG A 1 456 ? 1.672 17.140 -10.627 1.00 93.38 456 ARG A C 1
ATOM 3540 O O . ARG A 1 456 ? 2.451 16.763 -9.743 1.00 93.38 456 ARG A O 1
ATOM 3547 N N . SER A 1 457 ? 0.356 16.948 -10.555 1.00 91.00 457 SER A N 1
ATOM 3548 C CA . SER A 1 457 ? -0.264 16.367 -9.367 1.00 91.00 457 SER A CA 1
ATOM 3549 C C . SER A 1 457 ? -0.025 14.862 -9.253 1.00 91.00 457 SER A C 1
ATOM 3551 O O . SER A 1 457 ? 0.066 14.323 -8.151 1.00 91.00 457 SER A O 1
ATOM 3553 N N . GLY A 1 458 ? 0.098 14.164 -10.384 1.00 86.81 458 GLY A N 1
ATOM 3554 C CA . GLY A 1 458 ? 0.087 12.709 -10.447 1.00 86.81 458 GLY A CA 1
ATOM 3555 C C . GLY A 1 458 ? -1.258 12.102 -10.038 1.00 86.81 458 GLY A C 1
ATOM 3556 O O . GLY A 1 458 ? -1.308 10.906 -9.772 1.00 86.81 458 GLY A O 1
ATOM 3557 N N . THR A 1 459 ? -2.331 12.886 -9.920 1.00 90.12 459 THR A N 1
ATOM 3558 C CA . THR A 1 459 ? -3.641 12.459 -9.391 1.00 90.12 459 THR A CA 1
ATOM 3559 C C . THR A 1 459 ? -4.737 12.494 -10.458 1.00 90.12 459 THR A C 1
ATOM 3561 O O . THR A 1 459 ? -4.459 12.725 -11.630 1.00 90.12 459 THR A O 1
ATOM 3564 N N . THR A 1 460 ? -5.996 12.258 -10.066 1.00 88.31 460 THR A N 1
ATOM 3565 C CA . THR A 1 460 ? -7.159 12.388 -10.958 1.00 88.31 460 THR A CA 1
ATOM 3566 C C . THR A 1 460 ? -7.293 13.789 -11.549 1.00 88.31 460 THR A C 1
ATOM 3568 O O . THR A 1 460 ? -7.798 13.902 -12.661 1.00 88.31 460 THR A O 1
ATOM 3571 N N . TRP A 1 461 ? -6.782 14.842 -10.896 1.00 94.38 461 TRP A N 1
ATOM 3572 C CA . TRP A 1 461 ? -6.762 16.188 -11.479 1.00 94.38 461 TRP A CA 1
ATOM 3573 C C . TRP A 1 461 ? -6.122 16.217 -12.865 1.00 94.38 461 TRP A C 1
ATOM 3575 O O . TRP A 1 461 ? -6.700 16.808 -13.774 1.00 94.38 461 TRP A O 1
ATOM 3585 N N . ASP A 1 462 ? -5.005 15.509 -13.056 1.00 90.75 462 ASP A N 1
ATOM 3586 C CA . ASP A 1 462 ? -4.268 15.471 -14.325 1.00 90.75 462 ASP A CA 1
ATOM 3587 C C . ASP A 1 462 ? -5.125 14.927 -15.483 1.00 90.75 462 ASP A C 1
ATOM 3589 O O . ASP A 1 462 ? -4.979 15.367 -16.622 1.00 90.75 462 ASP A O 1
ATOM 3593 N N . ASP A 1 463 ? -6.051 14.004 -15.197 1.00 89.62 463 ASP A N 1
ATOM 3594 C CA . ASP A 1 463 ? -6.975 13.440 -16.190 1.00 89.62 463 ASP A CA 1
ATOM 3595 C C . ASP A 1 463 ? -8.084 14.434 -16.596 1.00 89.62 463 ASP A C 1
ATOM 3597 O O . ASP A 1 463 ? -8.666 14.293 -17.675 1.00 89.62 463 ASP A O 1
ATOM 3601 N N . TYR A 1 464 ? -8.383 15.430 -15.755 1.00 90.88 464 TYR A N 1
ATOM 3602 C CA . TYR A 1 464 ? -9.529 16.331 -15.915 1.00 90.88 464 TYR A CA 1
ATOM 3603 C C . TYR A 1 464 ? -9.161 17.791 -16.194 1.00 90.88 464 TYR A C 1
ATOM 3605 O O . TYR A 1 464 ? -10.058 18.550 -16.554 1.00 90.88 464 TYR A O 1
ATOM 3613 N N . LEU A 1 465 ? -7.886 18.199 -16.113 1.00 93.19 465 LEU A N 1
ATOM 3614 C CA . LEU A 1 465 ? -7.459 19.588 -16.368 1.00 93.19 465 LEU A CA 1
ATOM 3615 C C . LEU A 1 465 ? -8.037 20.159 -17.674 1.00 93.19 465 LEU A C 1
ATOM 3617 O O . LEU A 1 465 ? -8.536 21.282 -17.682 1.00 93.19 465 LEU A O 1
ATOM 3621 N N . ASP A 1 466 ? -8.021 19.393 -18.768 1.00 92.62 466 ASP A N 1
ATOM 3622 C CA . ASP A 1 466 ? -8.579 19.846 -20.050 1.00 92.62 466 ASP A CA 1
ATOM 3623 C C . ASP A 1 466 ? -10.111 19.883 -20.060 1.00 92.62 466 ASP A C 1
ATOM 3625 O O . ASP A 1 466 ? -10.692 20.786 -20.651 1.00 92.62 466 ASP A O 1
ATOM 3629 N N . THR A 1 467 ? -10.766 18.968 -19.342 1.00 92.12 467 THR A N 1
ATOM 3630 C CA . THR A 1 467 ? -12.231 18.975 -19.191 1.00 92.12 467 THR A CA 1
ATOM 3631 C C . THR A 1 467 ? -12.685 20.193 -18.384 1.00 92.12 467 THR A C 1
ATOM 3633 O O . THR A 1 467 ? -13.640 20.867 -18.758 1.00 92.12 467 THR A O 1
ATOM 3636 N N . ILE A 1 468 ? -11.957 20.533 -17.315 1.00 94.38 468 ILE A N 1
ATOM 3637 C CA . ILE A 1 468 ? -12.241 21.696 -16.466 1.00 94.38 468 ILE A CA 1
ATOM 3638 C C . ILE A 1 468 ? -12.174 22.988 -17.283 1.00 94.38 468 ILE A C 1
ATOM 3640 O O . ILE A 1 468 ? -13.066 23.822 -17.151 1.00 94.38 468 ILE A O 1
ATOM 3644 N N . LYS A 1 469 ? -11.174 23.136 -18.168 1.00 94.38 469 LYS A N 1
ATOM 3645 C CA . LYS A 1 469 ? -11.027 24.309 -19.055 1.00 94.38 469 LYS A CA 1
ATOM 3646 C C . LYS A 1 469 ? -12.245 24.535 -19.961 1.00 94.38 469 LYS A C 1
ATOM 3648 O O . LYS A 1 469 ? -12.458 25.661 -20.408 1.00 94.38 469 LYS A O 1
ATOM 3653 N N . GLU A 1 470 ? -13.023 23.491 -20.251 1.00 92.50 470 GLU A N 1
ATOM 3654 C CA . GLU A 1 470 ? -14.213 23.553 -21.108 1.00 92.50 470 GLU A CA 1
ATOM 3655 C C . GLU A 1 470 ? -15.503 23.915 -20.347 1.00 92.50 470 GLU A C 1
ATOM 3657 O O . GLU A 1 470 ? -16.523 24.208 -20.977 1.00 92.50 470 GLU A O 1
ATOM 3662 N N . TYR A 1 471 ? -15.484 23.932 -19.010 1.00 91.44 471 TYR A N 1
ATOM 3663 C CA . TYR A 1 471 ? -16.647 24.305 -18.202 1.00 91.44 471 TYR A CA 1
ATOM 3664 C C . TYR A 1 471 ? -16.965 25.809 -18.276 1.00 91.44 471 TYR A C 1
ATOM 3666 O O . TYR A 1 471 ? -16.082 26.648 -18.438 1.00 91.44 471 TYR A O 1
ATOM 3674 N N . ASP A 1 472 ? -18.245 26.171 -18.107 1.00 90.88 472 ASP A N 1
ATOM 3675 C CA . ASP A 1 472 ? -18.662 27.571 -17.924 1.00 90.88 472 ASP A CA 1
ATOM 3676 C C . ASP A 1 472 ? -18.724 27.903 -16.431 1.00 90.88 472 ASP A C 1
ATOM 3678 O O . ASP A 1 472 ? -19.754 27.748 -15.770 1.00 90.88 472 ASP A O 1
ATOM 3682 N N . LEU A 1 473 ? -17.591 28.348 -15.884 1.00 92.50 473 LEU A N 1
ATOM 3683 C CA . LEU A 1 473 ? -17.461 28.701 -14.470 1.00 92.50 473 LEU A CA 1
ATOM 3684 C C . LEU A 1 473 ? -17.546 30.214 -14.230 1.00 92.50 473 LEU A C 1
ATOM 3686 O O . LEU A 1 473 ? -17.147 30.709 -13.173 1.00 92.50 473 LEU A O 1
ATOM 3690 N N . LYS A 1 474 ? -18.096 30.976 -15.186 1.00 91.38 474 LYS A N 1
ATOM 3691 C CA . LYS A 1 474 ? -18.249 32.430 -15.057 1.00 91.38 474 LYS A CA 1
ATOM 3692 C C . LYS A 1 474 ? -19.049 32.804 -13.817 1.00 91.38 474 LYS A C 1
ATOM 3694 O O . LYS A 1 474 ? -20.195 32.403 -13.636 1.00 91.38 474 LYS A O 1
ATOM 3699 N N . GLY A 1 475 ? -18.441 33.645 -12.986 1.00 84.75 475 GLY A N 1
ATOM 3700 C CA . GLY A 1 475 ? -19.050 34.133 -11.750 1.00 84.75 475 GLY A CA 1
ATOM 3701 C C . GLY A 1 475 ? -18.946 33.170 -10.565 1.00 84.75 475 GLY A C 1
ATOM 3702 O O . GLY A 1 475 ? -19.345 33.564 -9.473 1.00 84.75 475 GLY A O 1
ATOM 3703 N N . LYS A 1 476 ? -18.380 31.968 -10.742 1.00 91.56 476 LYS A N 1
ATOM 3704 C CA . LYS A 1 476 ? -18.049 31.066 -9.631 1.00 91.56 476 LYS A CA 1
ATOM 3705 C C . LYS A 1 476 ? -16.728 31.474 -9.005 1.00 91.56 476 LYS A C 1
ATOM 3707 O O . LYS A 1 476 ? -15.802 31.879 -9.710 1.00 91.56 476 LYS A O 1
ATOM 3712 N N . VAL A 1 477 ? -16.651 31.373 -7.685 1.00 96.56 477 VAL A N 1
ATOM 3713 C CA . VAL A 1 477 ? -15.441 31.690 -6.924 1.00 96.56 477 VAL A CA 1
ATOM 3714 C C . VAL A 1 477 ? -14.665 30.402 -6.683 1.00 96.56 477 VAL A C 1
ATOM 3716 O O . VAL A 1 477 ? -15.239 29.432 -6.197 1.00 96.56 477 VAL A O 1
ATOM 3719 N N . VAL A 1 478 ? -13.384 30.370 -7.045 1.00 98.19 478 VAL A N 1
ATOM 3720 C CA . VAL A 1 478 ? -12.551 29.167 -6.912 1.00 98.19 478 VAL A CA 1
ATOM 3721 C C . VAL A 1 478 ? -11.260 29.494 -6.174 1.00 98.19 478 VAL A C 1
ATOM 3723 O O . VAL A 1 478 ? -10.600 30.482 -6.488 1.00 98.19 478 VAL A O 1
ATOM 3726 N N . ALA A 1 479 ? -10.902 28.659 -5.204 1.00 98.62 479 ALA A N 1
ATOM 3727 C CA . ALA A 1 479 ? -9.634 28.713 -4.489 1.00 98.62 479 ALA A CA 1
ATOM 3728 C C . ALA A 1 479 ? -8.882 27.394 -4.662 1.00 98.62 479 ALA A C 1
ATOM 3730 O O . ALA A 1 479 ? -9.505 26.336 -4.746 1.00 98.62 479 ALA A O 1
ATOM 3731 N N . VAL A 1 480 ? -7.552 27.451 -4.687 1.00 98.75 480 VAL A N 1
ATOM 3732 C CA . VAL A 1 480 ? -6.701 26.261 -4.806 1.00 98.75 480 VAL A CA 1
ATOM 3733 C C . VAL A 1 480 ? -5.791 26.157 -3.588 1.00 98.75 480 VAL A C 1
ATOM 3735 O O . VAL A 1 480 ? -5.243 27.162 -3.139 1.00 98.75 480 VAL A O 1
ATOM 3738 N N . PHE A 1 481 ? -5.614 24.953 -3.057 1.00 98.81 481 PHE A N 1
ATOM 3739 C CA . PHE A 1 481 ? -4.544 24.642 -2.113 1.00 98.81 481 PHE A CA 1
ATOM 3740 C C . PHE A 1 481 ? -3.689 23.502 -2.662 1.00 98.81 481 PHE A C 1
ATOM 3742 O O . PHE A 1 481 ? -4.143 22.712 -3.493 1.00 98.81 481 PHE A O 1
ATOM 3749 N N . GLY A 1 482 ? -2.448 23.399 -2.202 1.00 98.19 482 GLY A N 1
ATOM 3750 C CA . GLY A 1 482 ? -1.587 22.308 -2.621 1.00 98.19 482 GLY A CA 1
ATOM 3751 C C . GLY A 1 482 ? -0.599 21.863 -1.569 1.00 98.19 482 GLY A C 1
ATOM 3752 O O . GLY A 1 482 ? -0.226 22.629 -0.687 1.00 98.19 482 GLY A O 1
ATOM 3753 N N . CYS A 1 483 ? -0.206 20.596 -1.672 1.00 97.75 483 CYS A N 1
ATOM 3754 C CA . CYS A 1 483 ? 0.770 19.987 -0.778 1.00 97.75 483 CYS A CA 1
ATOM 3755 C C . CYS A 1 483 ? 2.080 19.726 -1.519 1.00 97.75 483 CYS A C 1
ATOM 3757 O O . CYS A 1 483 ? 2.077 19.097 -2.581 1.00 97.75 483 CYS A O 1
ATOM 3759 N N . GLY A 1 484 ? 3.193 20.160 -0.942 1.00 95.31 484 GLY A N 1
ATOM 3760 C CA . GLY A 1 484 ? 4.536 19.926 -1.456 1.00 95.31 484 GLY A CA 1
ATOM 3761 C C . GLY A 1 484 ? 5.541 19.790 -0.320 1.00 95.31 484 GLY A C 1
ATOM 3762 O O . GLY A 1 484 ? 5.188 19.947 0.839 1.00 95.31 484 GLY A O 1
ATOM 3763 N N . ASP A 1 485 ? 6.791 19.516 -0.670 1.00 95.00 485 ASP A N 1
ATOM 3764 C CA . ASP A 1 485 ? 7.886 19.331 0.284 1.00 95.00 485 ASP A CA 1
ATOM 3765 C C . ASP A 1 485 ? 8.964 20.378 -0.022 1.00 95.00 485 ASP A C 1
ATOM 3767 O O . ASP A 1 485 ? 9.686 20.297 -1.020 1.00 95.00 485 ASP A O 1
ATOM 3771 N N . SER A 1 486 ? 9.009 21.407 0.818 1.00 92.56 486 SER A N 1
ATOM 3772 C CA . SER A 1 486 ? 9.867 22.585 0.686 1.00 92.56 486 SER A CA 1
ATOM 3773 C C . SER A 1 486 ? 11.344 22.298 0.947 1.00 92.56 486 SER A C 1
ATOM 3775 O O . SER A 1 486 ? 12.192 23.104 0.564 1.00 92.56 486 SER A O 1
ATOM 3777 N N . GLN A 1 487 ? 11.676 21.156 1.561 1.00 90.19 487 GLN A N 1
ATOM 3778 C CA . GLN A 1 487 ? 13.055 20.780 1.868 1.00 90.19 487 GLN A CA 1
ATOM 3779 C C . GLN A 1 487 ? 13.626 19.811 0.833 1.00 90.19 487 GLN A C 1
ATOM 3781 O O . GLN A 1 487 ? 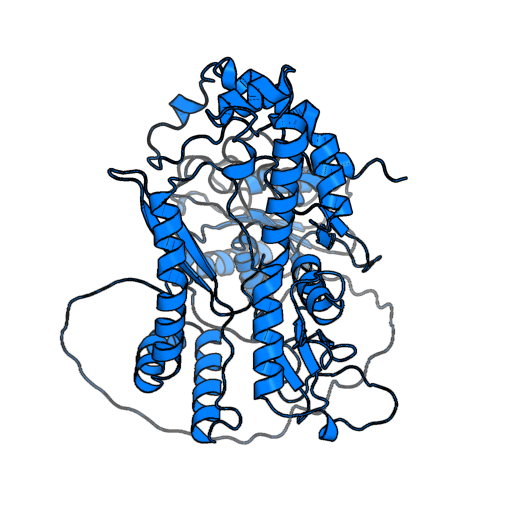14.668 20.089 0.237 1.00 90.19 487 GLN A O 1
ATOM 3786 N N . SER A 1 488 ? 12.958 18.683 0.587 1.00 88.62 488 SER A N 1
ATOM 3787 C CA . SER A 1 488 ? 13.446 17.651 -0.337 1.00 88.62 488 SER A CA 1
ATOM 3788 C C . SER A 1 488 ? 13.161 17.995 -1.800 1.00 88.62 488 SER A C 1
ATOM 3790 O O . SER A 1 488 ? 13.866 17.517 -2.691 1.00 88.62 488 SER A O 1
ATOM 3792 N N . TYR A 1 489 ? 12.142 18.821 -2.058 1.00 90.25 489 TYR A N 1
ATOM 3793 C CA . TYR A 1 489 ? 11.712 19.243 -3.396 1.00 90.25 489 TYR A CA 1
ATOM 3794 C C . TYR A 1 489 ? 11.548 20.765 -3.484 1.00 90.25 489 TYR A C 1
ATOM 3796 O O . TYR A 1 489 ? 10.639 21.269 -4.146 1.00 90.25 489 TYR A O 1
ATOM 3804 N N . ALA A 1 490 ? 12.475 21.483 -2.844 1.00 90.75 490 ALA A N 1
ATOM 3805 C CA . ALA A 1 490 ? 12.487 22.937 -2.725 1.00 90.75 490 ALA A CA 1
ATOM 3806 C C . ALA A 1 490 ? 12.299 23.676 -4.063 1.00 90.75 490 ALA A C 1
ATOM 3808 O O . ALA A 1 490 ? 11.641 24.710 -4.079 1.00 90.75 490 ALA A O 1
ATOM 3809 N N . ASP A 1 491 ? 12.831 23.142 -5.169 1.00 94.19 491 ASP A N 1
ATOM 3810 C CA . ASP A 1 491 ? 12.780 23.759 -6.509 1.00 94.19 491 ASP A CA 1
ATOM 3811 C C . ASP A 1 491 ? 11.467 23.500 -7.277 1.00 94.19 491 ASP A C 1
ATOM 3813 O O . ASP A 1 491 ? 11.331 23.875 -8.436 1.00 94.19 491 ASP A O 1
ATOM 3817 N N . ASN A 1 492 ? 10.511 22.788 -6.678 1.00 94.81 492 ASN A N 1
ATOM 3818 C CA . ASN A 1 492 ? 9.217 22.464 -7.294 1.00 94.81 492 ASN A CA 1
ATOM 3819 C C . ASN A 1 492 ? 8.081 22.594 -6.271 1.00 94.81 492 ASN A C 1
ATOM 3821 O O . ASN A 1 492 ? 7.093 21.846 -6.298 1.00 94.81 492 ASN A O 1
ATOM 3825 N N . PHE A 1 493 ? 8.267 23.471 -5.284 1.00 97.19 493 PHE A N 1
ATOM 3826 C CA . PHE A 1 493 ? 7.421 23.506 -4.105 1.00 97.19 493 PHE A CA 1
ATOM 3827 C C . PHE A 1 493 ? 5.984 23.883 -4.490 1.00 97.19 493 PHE A C 1
ATOM 3829 O O . PHE A 1 493 ? 5.724 24.967 -5.006 1.00 97.19 493 PHE A O 1
ATOM 3836 N N . CYS A 1 494 ? 5.035 22.974 -4.250 1.00 97.50 494 CYS A N 1
ATOM 3837 C CA . CYS A 1 494 ? 3.610 23.159 -4.549 1.00 97.50 494 CYS A CA 1
ATOM 3838 C C . CYS A 1 494 ? 3.276 23.539 -6.014 1.00 97.50 494 CYS A C 1
ATOM 3840 O O . CYS A 1 494 ? 2.243 24.161 -6.263 1.00 97.50 494 CYS A O 1
ATOM 3842 N N . ASP A 1 495 ? 4.089 23.137 -7.001 1.00 97.50 495 ASP A N 1
ATOM 3843 C CA . ASP A 1 495 ? 3.867 23.413 -8.439 1.00 97.50 495 ASP A CA 1
ATOM 3844 C C . ASP A 1 495 ? 2.502 22.987 -9.017 1.00 97.50 495 ASP A C 1
ATOM 3846 O O . ASP A 1 495 ? 2.071 23.534 -10.034 1.00 97.50 495 ASP A O 1
ATOM 3850 N N . GLY A 1 496 ? 1.821 22.008 -8.412 1.00 96.94 496 GLY A N 1
ATOM 3851 C CA . GLY A 1 496 ? 0.502 21.552 -8.859 1.00 96.94 496 GLY A CA 1
ATOM 3852 C C . GLY A 1 496 ? -0.591 22.619 -8.723 1.00 96.94 496 GLY A C 1
ATOM 3853 O O . GLY A 1 496 ? -1.544 22.613 -9.503 1.00 96.94 496 GLY A O 1
ATOM 3854 N N . ILE A 1 497 ? -0.429 23.571 -7.790 1.00 98.56 497 ILE A N 1
ATOM 3855 C CA . ILE A 1 497 ? -1.384 24.674 -7.588 1.00 98.56 497 ILE A CA 1
ATOM 3856 C C . ILE A 1 497 ? -1.565 25.460 -8.890 1.00 98.56 497 ILE A C 1
ATOM 3858 O O . ILE A 1 497 ? -2.691 25.804 -9.239 1.00 98.56 497 ILE A O 1
ATOM 3862 N N . GLU A 1 498 ? -0.478 25.722 -9.619 1.00 98.25 498 GLU A N 1
ATOM 3863 C CA . GLU A 1 498 ? -0.511 26.503 -10.853 1.00 98.25 498 GLU A CA 1
ATOM 3864 C C . GLU A 1 498 ? -1.378 25.876 -11.946 1.00 98.25 498 GLU A C 1
ATOM 3866 O O . GLU A 1 498 ? -2.192 26.576 -12.543 1.00 98.25 498 GLU A O 1
ATOM 3871 N N . GLU A 1 499 ? -1.254 24.569 -12.186 1.00 95.88 499 GLU A N 1
ATOM 3872 C CA . GLU A 1 499 ? -2.010 23.884 -13.244 1.00 95.88 499 GLU A CA 1
ATOM 3873 C C . GLU A 1 499 ? -3.504 23.877 -12.955 1.00 95.88 499 GLU A C 1
ATOM 3875 O O . GLU A 1 499 ? -4.324 24.169 -13.831 1.00 95.88 499 GLU A O 1
ATOM 3880 N N . LEU A 1 500 ? -3.853 23.570 -11.706 1.00 97.62 500 LEU A N 1
ATOM 3881 C CA . LEU A 1 500 ? -5.236 23.532 -11.269 1.00 97.62 500 LEU A CA 1
ATOM 3882 C C . LEU A 1 500 ? -5.842 24.941 -11.303 1.00 97.62 500 LEU A C 1
ATOM 3884 O O . LEU A 1 500 ? -6.935 25.139 -11.837 1.00 97.62 500 LEU A O 1
ATOM 3888 N N . HIS A 1 501 ? -5.094 25.939 -10.827 1.00 98.50 501 HIS A N 1
ATOM 3889 C CA . HIS A 1 501 ? -5.474 27.344 -10.907 1.00 98.50 501 HIS A CA 1
ATOM 3890 C C . HIS A 1 501 ? -5.714 27.794 -12.356 1.00 98.50 501 HIS A C 1
ATOM 3892 O O . HIS A 1 501 ? -6.759 28.377 -12.660 1.00 98.50 501 HIS A O 1
ATOM 3898 N N . ASP A 1 502 ? -4.773 27.530 -13.263 1.00 98.12 502 ASP A N 1
ATOM 3899 C CA . ASP A 1 502 ? -4.852 27.992 -14.647 1.00 98.12 502 ASP A CA 1
ATOM 3900 C C . ASP A 1 502 ? -5.972 27.278 -15.425 1.00 98.12 502 ASP A C 1
ATOM 3902 O O . ASP A 1 502 ? -6.635 27.916 -16.250 1.00 98.12 502 ASP A O 1
ATOM 3906 N N . ALA A 1 503 ? -6.279 26.013 -15.106 1.00 97.50 503 ALA A N 1
ATOM 3907 C CA . ALA A 1 503 ? -7.435 25.303 -15.656 1.00 97.50 503 ALA A CA 1
ATOM 3908 C C . ALA A 1 503 ? -8.771 25.949 -15.243 1.00 97.50 503 ALA A C 1
ATOM 3910 O O . ALA A 1 503 ? -9.585 26.291 -16.107 1.00 97.50 503 ALA A O 1
ATOM 3911 N N . PHE A 1 504 ? -8.982 26.196 -13.945 1.00 97.81 504 PHE A N 1
ATOM 3912 C CA . PHE A 1 504 ? -10.193 26.867 -13.455 1.00 97.81 504 PHE A CA 1
ATOM 3913 C C . PHE A 1 504 ? -10.319 28.301 -13.983 1.00 97.81 504 PHE A C 1
ATOM 3915 O O . PHE A 1 504 ? -11.407 28.749 -14.360 1.00 97.81 504 PHE A O 1
ATOM 3922 N N . ARG A 1 505 ? -9.201 29.024 -14.074 1.00 97.56 505 ARG A N 1
ATOM 3923 C CA . ARG A 1 505 ? -9.170 30.374 -14.638 1.00 97.56 505 ARG A CA 1
ATOM 3924 C C . ARG A 1 505 ? -9.554 30.387 -16.117 1.00 97.56 505 ARG A C 1
ATOM 3926 O O . ARG A 1 505 ? -10.308 31.268 -16.534 1.00 97.56 505 ARG A O 1
ATOM 3933 N N . ALA A 1 506 ? -9.059 29.435 -16.908 1.00 97.06 506 ALA A N 1
ATOM 3934 C CA . ALA A 1 506 ? -9.401 29.312 -18.325 1.00 97.06 506 ALA A CA 1
ATOM 3935 C C . ALA A 1 506 ? -10.903 29.044 -18.542 1.00 97.06 506 ALA A C 1
ATOM 3937 O O . ALA A 1 506 ? -11.480 29.575 -19.490 1.00 97.06 506 ALA A O 1
ATOM 3938 N N . ALA A 1 507 ? -11.544 28.335 -17.608 1.00 95.75 507 ALA A N 1
ATOM 3939 C CA . ALA A 1 507 ? -12.991 28.101 -17.559 1.00 95.75 507 ALA A CA 1
ATOM 3940 C C . ALA A 1 507 ? -13.822 29.342 -17.144 1.00 95.75 507 ALA A C 1
ATOM 3942 O O . ALA A 1 507 ? -15.053 29.307 -17.081 1.00 95.75 507 ALA A O 1
ATOM 3943 N N . GLY A 1 508 ? -13.167 30.470 -16.839 1.00 95.75 508 GLY A N 1
ATOM 3944 C CA . GLY A 1 508 ? -13.816 31.734 -16.482 1.00 95.75 508 GLY A CA 1
ATOM 3945 C C . GLY A 1 508 ? -14.126 31.915 -14.993 1.00 95.75 508 GLY A C 1
ATOM 3946 O O . GLY A 1 508 ? -14.850 32.855 -14.650 1.00 95.75 508 GLY A O 1
ATOM 3947 N N . ALA A 1 509 ? -13.586 31.062 -14.116 1.00 96.75 509 ALA A N 1
ATOM 3948 C CA . ALA A 1 509 ? -13.741 31.205 -12.672 1.00 96.75 509 ALA A CA 1
ATOM 3949 C C . ALA A 1 509 ? -13.066 32.476 -12.126 1.00 96.75 509 ALA A C 1
ATOM 3951 O O . ALA A 1 509 ? -12.027 32.933 -12.616 1.00 96.75 509 ALA A O 1
ATOM 3952 N N . LYS A 1 510 ? -13.635 33.037 -11.055 1.00 97.19 510 LYS A N 1
ATOM 3953 C CA . LYS A 1 510 ? -12.998 34.078 -10.243 1.00 97.19 510 LYS A CA 1
ATOM 3954 C C . LYS A 1 510 ? -12.063 33.408 -9.233 1.00 97.19 510 LYS A C 1
ATOM 3956 O O . LYS A 1 510 ? -12.514 32.958 -8.181 1.00 97.19 510 LYS A O 1
ATOM 3961 N N . MET A 1 511 ? -10.773 33.383 -9.550 1.00 98.19 511 MET A N 1
ATOM 3962 C CA . MET A 1 511 ? -9.742 32.820 -8.674 1.00 98.19 511 MET A CA 1
ATOM 3963 C C . MET A 1 511 ? -9.473 33.718 -7.455 1.00 98.19 511 MET A C 1
ATOM 3965 O O . MET A 1 511 ? -9.320 34.935 -7.610 1.00 98.19 511 MET A O 1
ATOM 3969 N N . VAL A 1 512 ? -9.412 33.118 -6.266 1.00 98.38 512 VAL A N 1
ATOM 3970 C CA . VAL A 1 512 ? -9.176 33.759 -4.956 1.00 98.3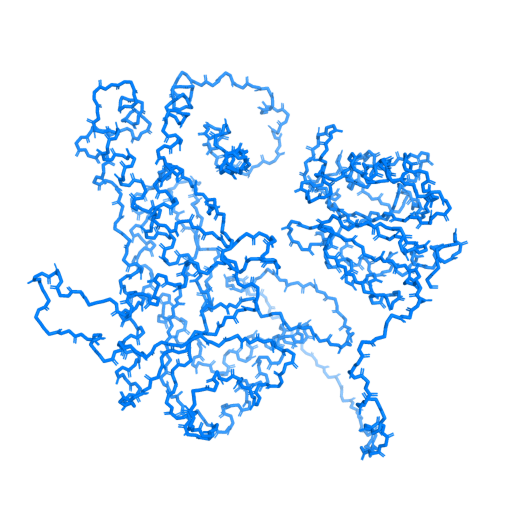8 512 VAL A CA 1
ATOM 3971 C C . VAL A 1 512 ? -8.220 32.909 -4.101 1.00 98.38 512 VAL A C 1
ATOM 3973 O O . VAL A 1 512 ? -7.945 31.758 -4.432 1.00 98.38 512 VAL A O 1
ATOM 3976 N N . GLY A 1 513 ? -7.730 33.458 -2.990 1.00 98.06 513 GLY A N 1
ATOM 3977 C CA . GLY A 1 513 ? -6.893 32.747 -2.023 1.00 98.06 513 GLY A CA 1
ATOM 3978 C C . GLY A 1 513 ? -5.392 32.819 -2.300 1.00 98.06 513 GLY A C 1
ATOM 3979 O O . GLY A 1 513 ? -4.672 31.890 -1.949 1.00 98.06 513 GLY A O 1
ATOM 3980 N N . TYR A 1 514 ? -4.906 33.895 -2.921 1.00 98.56 514 TYR A N 1
ATOM 3981 C CA . TYR A 1 514 ? -3.473 34.084 -3.175 1.00 98.56 514 TYR A CA 1
ATOM 3982 C C . TYR A 1 514 ? -2.706 34.361 -1.878 1.00 98.56 514 TYR A C 1
ATOM 3984 O O . TYR A 1 514 ? -3.056 35.294 -1.149 1.00 98.56 514 TYR A O 1
ATOM 3992 N N . VAL A 1 515 ? -1.636 33.613 -1.617 1.00 98.25 515 VAL A N 1
ATOM 3993 C CA . VAL A 1 515 ? -0.854 33.709 -0.372 1.00 98.25 515 VAL A CA 1
ATOM 3994 C C . VAL A 1 515 ? 0.497 34.368 -0.635 1.00 98.25 515 VAL A C 1
ATOM 3996 O O . VAL A 1 515 ? 1.154 34.068 -1.624 1.00 98.25 515 VAL A O 1
ATOM 3999 N N . ASP A 1 516 ? 0.912 35.290 0.232 1.00 97.25 516 ASP A N 1
ATOM 4000 C CA . ASP A 1 516 ? 2.213 35.963 0.123 1.00 97.25 516 ASP A CA 1
ATOM 4001 C C . ASP A 1 516 ? 3.372 34.968 0.295 1.00 97.25 516 ASP A C 1
ATOM 4003 O O . ASP A 1 516 ? 3.367 34.163 1.229 1.00 97.25 516 ASP A O 1
ATOM 4007 N N . GLU A 1 517 ? 4.359 35.007 -0.603 1.00 96.44 517 GLU A N 1
ATOM 4008 C CA . GLU A 1 517 ? 5.453 34.030 -0.584 1.00 96.44 517 GLU A CA 1
ATOM 4009 C C . GLU A 1 517 ? 6.471 34.265 0.541 1.00 96.44 517 GLU A C 1
ATOM 4011 O O . GLU A 1 517 ? 7.205 33.349 0.900 1.00 96.44 517 GLU A O 1
ATOM 4016 N N . SER A 1 518 ? 6.522 35.472 1.123 1.00 94.06 518 SER A N 1
ATOM 4017 C CA . SER A 1 518 ? 7.582 35.867 2.068 1.00 94.06 518 SER A CA 1
ATOM 4018 C C . SER A 1 518 ? 7.577 35.086 3.384 1.00 94.06 518 SER A C 1
ATOM 4020 O O . SER A 1 518 ? 8.561 35.120 4.125 1.00 94.06 518 SER A O 1
ATOM 4022 N N . GLY A 1 519 ? 6.480 34.381 3.673 1.00 89.88 519 GLY A N 1
ATOM 4023 C CA . GLY A 1 519 ? 6.349 33.480 4.816 1.00 89.88 519 GLY A CA 1
ATOM 4024 C C . GLY A 1 519 ? 6.895 32.067 4.589 1.00 89.88 519 GLY A C 1
ATOM 4025 O O . GLY A 1 519 ? 6.831 31.270 5.520 1.00 89.88 519 GLY A O 1
ATOM 4026 N N . TYR A 1 520 ? 7.408 31.749 3.396 1.00 95.25 520 TYR A N 1
ATOM 4027 C CA . TYR A 1 520 ? 7.837 30.401 3.014 1.00 95.25 520 TYR A CA 1
ATOM 4028 C C . TYR A 1 520 ? 9.337 30.344 2.727 1.00 95.25 520 TYR A C 1
ATOM 4030 O O . TYR A 1 520 ? 9.929 31.285 2.201 1.00 95.25 520 TYR A O 1
ATOM 4038 N N . SER A 1 521 ? 9.952 29.204 3.044 1.00 93.94 521 SER A N 1
ATOM 4039 C CA . SER A 1 521 ? 11.342 28.901 2.697 1.00 93.94 521 SER A CA 1
ATOM 4040 C C . SER A 1 521 ? 11.373 27.759 1.690 1.00 93.94 521 SER A C 1
ATOM 4042 O O . SER A 1 521 ? 11.152 26.614 2.060 1.00 93.94 521 SER A O 1
ATOM 4044 N N . TYR A 1 522 ? 11.668 28.062 0.429 1.00 95.56 522 TYR A N 1
ATOM 4045 C CA . TYR A 1 522 ? 11.737 27.096 -0.667 1.00 95.56 522 TYR A CA 1
ATOM 4046 C C . TYR A 1 522 ? 12.752 27.581 -1.723 1.00 95.56 522 TYR A C 1
ATOM 4048 O O . TYR A 1 522 ? 13.314 28.670 -1.588 1.00 95.56 522 TYR A O 1
ATOM 4056 N N . GLY A 1 523 ? 13.040 26.761 -2.732 1.00 95.00 523 GLY A N 1
ATOM 4057 C CA . GLY A 1 523 ? 13.972 27.086 -3.815 1.00 95.00 523 GLY A CA 1
ATOM 4058 C C . GLY A 1 523 ? 13.277 27.800 -4.971 1.00 95.00 523 GLY A C 1
ATOM 4059 O O . GLY A 1 523 ? 13.530 28.974 -5.229 1.00 95.00 523 GLY A O 1
ATOM 4060 N N . GLU A 1 524 ? 12.363 27.094 -5.633 1.00 94.25 524 GLU A N 1
ATOM 4061 C CA . GLU A 1 524 ? 11.579 27.564 -6.776 1.00 94.25 524 GLU A CA 1
ATOM 4062 C C . GLU A 1 524 ? 10.156 26.982 -6.727 1.00 94.25 524 GLU A C 1
ATOM 4064 O O . GLU A 1 524 ? 9.897 25.927 -6.141 1.00 94.25 524 GLU A O 1
ATOM 4069 N N . SER A 1 525 ? 9.207 27.703 -7.325 1.00 96.69 525 SER A N 1
ATOM 4070 C CA . SER A 1 525 ? 7.822 27.260 -7.462 1.00 96.69 525 SER A CA 1
ATOM 4071 C C . SER A 1 525 ? 7.190 27.884 -8.700 1.00 96.69 525 SER A C 1
ATOM 4073 O O . SER A 1 525 ? 7.159 29.108 -8.851 1.00 96.69 525 SER A O 1
ATOM 4075 N N . LYS A 1 526 ? 6.611 27.051 -9.567 1.00 97.00 526 LYS A N 1
ATOM 4076 C CA . LYS A 1 526 ? 5.780 27.497 -10.699 1.00 97.00 526 LYS A CA 1
ATOM 4077 C C . LYS A 1 526 ? 4.488 28.159 -10.228 1.00 97.00 526 LYS A C 1
ATOM 4079 O O . LYS A 1 526 ? 3.872 28.927 -10.965 1.00 97.00 526 LYS A O 1
ATOM 4084 N N . SER A 1 527 ? 4.097 27.890 -8.987 1.00 97.62 527 SER A N 1
ATOM 4085 C CA . SER A 1 527 ? 2.884 28.410 -8.374 1.00 97.62 527 SER A CA 1
ATOM 4086 C C . SER A 1 527 ? 3.026 29.825 -7.837 1.00 97.62 527 SER A C 1
ATOM 4088 O O . SER A 1 527 ? 2.044 30.325 -7.300 1.00 97.62 527 SER A O 1
ATOM 4090 N N . VAL A 1 528 ? 4.169 30.500 -8.006 1.00 98.06 528 VAL A N 1
ATOM 4091 C CA . VAL A 1 528 ? 4.337 31.912 -7.636 1.00 98.06 528 VAL A CA 1
ATOM 4092 C C . VAL A 1 528 ? 4.243 32.832 -8.852 1.00 98.06 528 VAL A C 1
ATOM 4094 O O . VAL A 1 528 ? 4.988 32.707 -9.821 1.00 98.06 528 VAL A O 1
ATOM 4097 N N . LYS A 1 529 ? 3.336 33.813 -8.786 1.00 96.75 529 LYS A N 1
ATOM 4098 C CA . LYS A 1 529 ? 3.229 34.925 -9.744 1.00 96.75 529 LYS A CA 1
ATOM 4099 C C . LYS A 1 529 ? 3.109 36.235 -8.950 1.00 96.75 529 LYS A C 1
ATOM 4101 O O . LYS A 1 529 ? 2.335 36.323 -8.002 1.00 96.75 529 LYS A O 1
ATOM 4106 N N . ASP A 1 530 ? 3.901 37.247 -9.313 1.00 95.31 530 ASP A N 1
ATOM 4107 C CA . ASP A 1 530 ? 3.917 38.577 -8.671 1.00 95.31 530 ASP A CA 1
ATOM 4108 C C . ASP A 1 530 ? 4.124 38.562 -7.137 1.00 95.31 530 ASP A C 1
ATOM 4110 O O . ASP A 1 530 ? 3.505 39.334 -6.402 1.00 95.31 530 ASP A O 1
ATOM 4114 N N . GLY A 1 531 ? 5.001 37.679 -6.647 1.00 96.12 531 GLY A N 1
ATOM 4115 C CA . GLY A 1 531 ? 5.338 37.562 -5.221 1.00 96.12 531 GLY A CA 1
ATOM 4116 C C . GLY A 1 531 ? 4.278 36.861 -4.365 1.00 96.12 531 GLY A C 1
ATOM 4117 O O . GLY A 1 531 ? 4.292 36.962 -3.138 1.00 96.12 531 GLY A O 1
ATOM 4118 N N . LYS A 1 532 ? 3.318 36.180 -4.999 1.00 98.12 532 LYS A N 1
ATOM 4119 C CA . LYS A 1 532 ? 2.274 35.416 -4.315 1.00 98.12 532 LYS A CA 1
ATOM 4120 C C . LYS A 1 532 ? 2.104 34.040 -4.928 1.00 98.12 532 LYS A C 1
ATOM 4122 O O . LYS A 1 532 ? 2.103 33.896 -6.150 1.00 98.12 532 LYS A O 1
ATOM 4127 N N . PHE A 1 533 ? 1.867 33.052 -4.080 1.00 98.62 533 PHE A N 1
ATOM 4128 C CA . PHE A 1 533 ? 1.351 31.766 -4.503 1.00 98.62 533 PHE A CA 1
ATOM 4129 C C . PHE A 1 533 ? -0.060 31.914 -5.082 1.00 98.62 533 PHE A C 1
ATOM 4131 O O . PHE A 1 533 ? -0.892 32.654 -4.552 1.00 98.62 533 PHE A O 1
ATOM 4138 N N . LEU A 1 534 ? -0.349 31.163 -6.145 1.00 98.69 534 LEU A N 1
ATOM 4139 C CA . LEU A 1 534 ? -1.646 31.063 -6.829 1.00 98.69 534 LEU A CA 1
ATOM 4140 C C . LEU A 1 534 ? -2.728 30.322 -6.014 1.00 98.69 534 LEU A C 1
ATOM 4142 O O . LEU A 1 534 ? -3.776 29.957 -6.545 1.00 98.69 534 LEU A O 1
ATOM 4146 N N . GLY A 1 535 ? -2.467 30.096 -4.730 1.00 98.38 535 GLY A N 1
ATOM 4147 C CA . GLY A 1 535 ? -3.276 29.328 -3.797 1.00 98.38 535 GLY A CA 1
ATOM 4148 C C . GLY A 1 535 ? -2.573 29.208 -2.444 1.00 98.38 535 GLY A C 1
ATOM 4149 O O . GLY A 1 535 ? -1.582 29.899 -2.204 1.00 98.38 535 GLY A O 1
ATOM 4150 N N . LEU A 1 536 ? -3.063 28.319 -1.578 1.00 98.69 536 LEU A N 1
ATOM 4151 C CA . LEU A 1 536 ? -2.441 27.999 -0.288 1.00 98.69 536 LEU A CA 1
ATOM 4152 C C . LEU A 1 536 ? -1.441 26.834 -0.424 1.00 98.69 536 LEU A C 1
ATOM 4154 O O . LEU A 1 536 ? -1.883 25.692 -0.575 1.00 98.69 536 LEU A O 1
ATOM 4158 N N . PRO A 1 537 ? -0.119 27.074 -0.360 1.00 98.44 537 PRO A N 1
ATOM 4159 C CA . PRO A 1 537 ? 0.874 26.006 -0.275 1.00 98.44 537 PRO A CA 1
ATOM 4160 C C . PRO A 1 537 ? 1.006 25.480 1.162 1.00 98.44 537 PRO A C 1
ATOM 4162 O O . PRO A 1 537 ? 1.038 26.246 2.126 1.00 98.44 537 PRO A O 1
ATOM 4165 N N . LEU A 1 538 ? 1.097 24.161 1.311 1.00 98.38 538 LEU A N 1
ATOM 4166 C CA . LEU A 1 538 ? 1.241 23.474 2.593 1.00 98.38 538 LEU A CA 1
ATOM 4167 C C . LEU A 1 538 ? 2.284 22.364 2.493 1.00 98.38 538 LEU A C 1
ATOM 4169 O O . LEU A 1 538 ? 2.440 21.733 1.449 1.00 98.38 538 LEU A O 1
ATOM 4173 N N . ASP A 1 539 ? 2.971 22.120 3.601 1.00 96.81 539 ASP A N 1
ATOM 4174 C CA . ASP A 1 539 ? 4.047 21.140 3.702 1.00 96.81 539 ASP A CA 1
ATOM 4175 C C . ASP A 1 539 ? 3.832 20.282 4.950 1.00 96.81 539 ASP A C 1
ATOM 4177 O O . ASP A 1 539 ? 4.286 20.622 6.037 1.00 96.81 539 ASP A O 1
ATOM 4181 N N . GLU A 1 540 ? 3.102 19.176 4.789 1.00 93.38 540 GLU A N 1
ATOM 4182 C CA . GLU A 1 540 ? 2.829 18.234 5.887 1.00 93.38 540 GLU A CA 1
ATOM 4183 C C . GLU A 1 540 ? 4.048 17.352 6.230 1.00 93.38 540 GLU A C 1
ATOM 4185 O O . GLU A 1 540 ? 3.964 16.539 7.148 1.00 93.38 540 GLU A O 1
ATOM 4190 N N . ASP A 1 541 ? 5.161 17.473 5.498 1.00 88.81 541 ASP A N 1
ATOM 4191 C CA . ASP A 1 541 ? 6.379 16.698 5.746 1.00 88.81 541 ASP A CA 1
ATOM 4192 C C . ASP A 1 541 ? 7.382 17.483 6.614 1.00 88.81 541 ASP A C 1
ATOM 4194 O O . ASP A 1 541 ? 8.104 16.883 7.417 1.00 88.81 541 ASP A O 1
ATOM 4198 N N . ASN A 1 542 ? 7.414 18.816 6.487 1.00 92.31 542 ASN A N 1
ATOM 4199 C CA . ASN A 1 542 ? 8.401 19.676 7.145 1.00 92.31 542 ASN A CA 1
ATOM 4200 C C . ASN A 1 542 ? 7.825 20.824 7.989 1.00 92.31 542 ASN A C 1
ATOM 4202 O O . ASN A 1 542 ? 8.539 21.336 8.853 1.00 92.31 542 ASN A O 1
ATOM 4206 N N . GLU A 1 543 ? 6.600 21.272 7.709 1.00 92.69 543 GLU A N 1
ATOM 4207 C CA . GLU A 1 543 ? 5.957 22.428 8.354 1.00 92.69 543 GLU A CA 1
ATOM 4208 C C . GLU A 1 543 ? 4.519 22.103 8.799 1.00 92.69 543 GLU A C 1
ATOM 4210 O O . GLU A 1 543 ? 3.639 22.970 8.806 1.00 92.69 543 GLU A O 1
ATOM 4215 N N . ASP A 1 544 ? 4.262 20.847 9.170 1.00 91.44 544 ASP A N 1
ATOM 4216 C CA . ASP A 1 544 ? 2.951 20.364 9.617 1.00 91.44 544 ASP A CA 1
ATOM 4217 C C . ASP A 1 544 ? 2.454 21.093 10.878 1.00 91.44 544 ASP A C 1
ATOM 4219 O O . ASP A 1 544 ? 1.248 21.266 11.076 1.00 91.44 544 ASP A O 1
ATOM 4223 N N . ASP A 1 545 ? 3.383 21.588 11.701 1.00 91.44 545 ASP A N 1
ATOM 4224 C CA . ASP A 1 545 ? 3.125 22.432 12.865 1.00 91.44 545 ASP A CA 1
ATOM 4225 C C . ASP A 1 545 ? 2.560 23.820 12.512 1.00 91.44 545 ASP A C 1
ATOM 4227 O O . ASP A 1 545 ? 1.919 24.448 13.357 1.00 91.44 545 ASP A O 1
ATOM 4231 N N . GLN A 1 546 ? 2.741 24.285 11.272 1.00 95.50 546 GLN A N 1
ATOM 4232 C CA . GLN A 1 546 ? 2.222 25.567 10.779 1.00 95.50 546 GLN A CA 1
ATOM 4233 C C . GLN A 1 546 ? 0.893 25.431 10.018 1.00 95.50 546 GLN A C 1
ATOM 4235 O O . GLN A 1 546 ? 0.220 26.437 9.774 1.00 95.50 546 GLN A O 1
ATOM 4240 N N . THR A 1 547 ? 0.496 24.215 9.628 1.00 95.81 547 THR A N 1
ATOM 4241 C CA . THR A 1 547 ? -0.659 23.986 8.746 1.00 95.81 547 THR A CA 1
ATOM 4242 C C . THR A 1 547 ? -1.971 24.508 9.323 1.00 95.81 547 THR A C 1
ATOM 4244 O O . THR A 1 547 ? -2.728 25.161 8.606 1.00 95.81 547 THR A O 1
ATOM 4247 N N . ASP A 1 548 ? -2.249 24.263 10.605 1.00 96.00 548 ASP A N 1
ATOM 4248 C CA . ASP A 1 548 ? -3.527 24.656 11.216 1.00 96.00 548 ASP A CA 1
ATOM 4249 C C . ASP A 1 548 ? -3.691 26.190 11.242 1.00 96.00 548 ASP A C 1
ATOM 4251 O O . ASP A 1 548 ? -4.754 26.713 10.891 1.00 96.00 548 ASP A O 1
ATOM 4255 N N . ASP A 1 549 ? -2.620 26.921 11.571 1.00 97.25 549 ASP A N 1
ATOM 4256 C CA . ASP A 1 549 ? -2.612 28.389 11.589 1.00 97.25 549 ASP A CA 1
ATOM 4257 C C . ASP A 1 549 ? -2.733 28.973 10.172 1.00 97.25 549 ASP A C 1
ATOM 4259 O O . ASP A 1 549 ? -3.478 29.935 9.949 1.00 97.25 549 ASP A O 1
ATOM 4263 N N . ARG A 1 550 ? -2.051 28.366 9.189 1.00 98.06 550 ARG A N 1
ATOM 4264 C CA . ARG A 1 550 ? -2.134 28.761 7.773 1.00 98.06 550 ARG A CA 1
ATOM 4265 C C . ARG A 1 550 ? -3.538 28.540 7.208 1.00 98.06 550 ARG A C 1
ATOM 4267 O O . ARG A 1 550 ? -4.073 29.435 6.556 1.00 98.06 550 ARG A O 1
ATOM 4274 N N . ILE A 1 551 ? -4.163 27.398 7.506 1.00 98.44 551 ILE A N 1
ATOM 4275 C CA . ILE A 1 551 ? -5.548 27.099 7.117 1.00 98.44 551 ILE A CA 1
ATOM 4276 C C . ILE A 1 551 ? -6.513 28.112 7.738 1.00 98.44 551 ILE A C 1
ATOM 4278 O O . ILE A 1 551 ? -7.338 28.681 7.024 1.00 98.44 551 ILE A O 1
ATOM 4282 N N . ALA A 1 552 ? -6.402 28.380 9.042 1.00 97.69 552 ALA A N 1
ATOM 4283 C CA . ALA A 1 552 ? -7.290 29.318 9.727 1.00 97.69 552 ALA A CA 1
ATOM 4284 C C . ALA A 1 552 ? -7.201 30.736 9.135 1.00 97.69 552 ALA A C 1
ATOM 4286 O O . ALA A 1 552 ? -8.229 31.362 8.865 1.00 97.69 552 ALA A O 1
ATOM 4287 N N . ALA A 1 553 ? -5.985 31.229 8.879 1.00 97.88 553 ALA A N 1
ATOM 4288 C CA . ALA A 1 553 ? -5.772 32.531 8.250 1.00 97.88 553 ALA A CA 1
ATOM 4289 C C . ALA A 1 553 ? -6.329 32.580 6.817 1.00 97.88 553 ALA A C 1
ATOM 4291 O O . ALA A 1 553 ? -6.979 33.556 6.432 1.00 97.88 553 ALA A O 1
ATOM 4292 N N . TRP A 1 554 ? -6.114 31.517 6.041 1.00 98.56 554 TRP A N 1
ATOM 4293 C CA . TRP A 1 554 ? -6.571 31.439 4.659 1.00 98.56 554 TRP A CA 1
ATOM 4294 C C . TRP A 1 554 ? -8.098 31.377 4.548 1.00 98.56 554 TRP A C 1
ATOM 4296 O O . TRP A 1 554 ? -8.675 32.059 3.707 1.00 98.56 554 TRP A O 1
ATOM 4306 N N . VAL A 1 555 ? -8.784 30.650 5.435 1.00 98.25 555 VAL A N 1
ATOM 4307 C CA . VAL A 1 555 ? -10.258 30.612 5.470 1.00 98.25 555 VAL A CA 1
ATOM 4308 C C . VAL A 1 555 ? -10.854 32.005 5.711 1.00 98.25 555 VAL A C 1
ATOM 4310 O O . VAL A 1 555 ? -11.807 32.392 5.032 1.00 98.25 555 VAL A O 1
ATOM 4313 N N . GLU A 1 556 ? -10.285 32.795 6.625 1.00 97.88 556 GLU A N 1
ATOM 4314 C CA . GLU A 1 556 ? -10.728 34.179 6.850 1.00 97.88 556 GLU A CA 1
ATOM 4315 C C . GLU A 1 556 ? -10.443 35.084 5.641 1.00 97.88 556 GLU A C 1
ATOM 4317 O O . GLU A 1 556 ? -11.277 35.920 5.277 1.00 97.88 556 GLU A O 1
ATOM 4322 N N . GLN A 1 557 ? -9.311 34.880 4.961 1.00 98.06 557 GLN A N 1
ATOM 4323 C CA . GLN A 1 557 ? -9.011 35.557 3.700 1.00 98.06 557 GLN A CA 1
ATOM 4324 C C . GLN A 1 557 ? -10.051 35.220 2.619 1.00 98.06 557 GLN A C 1
ATOM 4326 O O . GLN A 1 557 ? -10.586 36.130 1.984 1.00 98.06 557 GLN A O 1
ATOM 4331 N N . LEU A 1 558 ? -10.391 33.940 2.433 1.00 98.00 558 LEU A N 1
ATOM 4332 C CA . LEU A 1 558 ? -11.366 33.498 1.431 1.00 98.00 558 LEU A CA 1
ATOM 4333 C C . LEU A 1 558 ? -12.745 34.137 1.640 1.00 98.00 558 LEU A C 1
ATOM 4335 O O . LEU A 1 558 ? -13.357 34.595 0.670 1.00 98.00 558 LEU A O 1
ATOM 4339 N N . LYS A 1 559 ? -13.207 34.246 2.894 1.00 95.88 559 LYS A N 1
ATOM 4340 C CA . LYS A 1 559 ? -14.442 34.977 3.242 1.00 95.88 559 LYS A CA 1
ATOM 4341 C C . LYS A 1 559 ? -14.375 36.438 2.790 1.00 95.88 559 LYS A C 1
ATOM 4343 O O . LYS A 1 559 ? -15.316 36.946 2.182 1.00 95.88 559 LYS A O 1
ATOM 4348 N N . GLY A 1 560 ? -13.249 37.110 3.040 1.00 96.50 560 GLY A N 1
ATOM 4349 C CA . GLY A 1 560 ? -13.020 38.499 2.627 1.00 96.50 560 GLY A CA 1
ATOM 4350 C C . GLY A 1 560 ? -12.951 38.698 1.107 1.00 96.50 560 GLY A C 1
ATOM 4351 O O . GLY A 1 560 ? -13.345 39.749 0.601 1.00 96.50 560 GLY A O 1
ATOM 4352 N N . GLU A 1 561 ? -12.500 37.686 0.365 1.00 96.94 561 GLU A N 1
ATOM 4353 C CA . GLU A 1 561 ? -12.381 37.715 -1.101 1.00 96.94 561 GLU A CA 1
ATOM 4354 C C . GLU A 1 561 ? -13.671 37.289 -1.835 1.00 96.94 561 GLU A C 1
ATOM 4356 O O . GLU A 1 561 ? -13.771 37.383 -3.071 1.00 96.94 561 GLU A O 1
ATOM 4361 N N . GLY A 1 562 ? -14.702 36.919 -1.069 1.00 91.88 562 GLY A N 1
ATOM 4362 C CA . GLY A 1 562 ? -16.053 36.645 -1.548 1.00 91.88 562 GLY A CA 1
ATOM 4363 C C . GLY A 1 562 ? -16.356 35.171 -1.807 1.00 91.88 562 GLY A C 1
ATOM 4364 O O . GLY A 1 562 ? -17.300 34.896 -2.546 1.00 91.88 562 GLY A O 1
ATOM 4365 N N . MET A 1 563 ? -15.585 34.238 -1.237 1.00 94.62 563 MET A N 1
ATOM 4366 C CA . MET A 1 563 ? -15.990 32.830 -1.162 1.00 94.62 563 MET A CA 1
ATOM 4367 C C . MET A 1 563 ? -17.173 32.699 -0.179 1.00 94.62 563 MET A C 1
ATOM 4369 O O . MET A 1 563 ? -17.084 33.249 0.921 1.00 94.62 563 MET A O 1
ATOM 4373 N N . PRO A 1 564 ? -18.275 32.005 -0.528 1.00 89.06 564 PRO A N 1
ATOM 4374 C CA . PRO A 1 564 ? -19.462 31.916 0.327 1.00 89.06 564 PRO A CA 1
ATOM 4375 C C . PRO A 1 564 ? -19.312 30.864 1.451 1.00 89.06 564 PRO A C 1
ATOM 4377 O O . PRO A 1 564 ? -20.051 29.880 1.480 1.00 89.06 564 PRO A O 1
ATOM 4380 N N . LEU A 1 565 ? -18.339 31.086 2.350 1.00 86.56 565 LEU A N 1
ATOM 4381 C CA . LEU A 1 565 ? -18.012 30.263 3.533 1.00 86.56 565 LEU A CA 1
ATOM 4382 C C . LEU A 1 565 ? -18.695 30.733 4.821 1.00 86.56 565 LEU A C 1
ATOM 4384 O O . LEU A 1 565 ? -18.875 31.963 4.994 1.00 86.56 565 LEU A O 1
#

pLDDT: mean 73.66, std 26.31, range [20.38, 98.81]